Protein AF-B2VZ63-F1 (afdb_monomer)

Organism: Pyrenophora tritici-repentis (strain Pt-1C-BFP) (NCBI:txid426418)

Nearest PDB structures (foldseek):
  2jqq-assembly1_A  TM=3.189E-01  e=5.574E+00  Saccharomyces cerevisiae

Mean predicted aligned error: 14.07 Å

Secondary structure (DSSP, 8-state):
-------------------------------PPP----------S--PPPTTS--HHHHHHHHHHHHTTTTTS-TT--PPPHHHHHHHHHHHIIIIIHHS--S-GGG--GGGS-HHHHHHHHHHHHHHTT-HHHHHHHHHHHHHHHHHHHHHHHHHHHHHHHHHHHHHTS-------------------TT-----S---S---THHHHHHHHHHHHHHHT-SSHHHHHHHHHHHHHHHHHHHHT-S--PPPPTT--HHHHHHHHHHHHHHHHHHHHHHHHHHHH-PPPSS-GGG--PBPP--HHHHT-SSHHHHHHHHTTPPPPPBHHHHHHHHT-TTTTTT-----HHHHHHHHHHHHHHHHHHHHHHHT-SSSSSPPPHHHHHHHHHHHHHHHHHHHH-TT--S-TT-TT-THHHHHHHHHHHHHHTTSPSSHHHHHHHTT-TT-HHHHHHHHHHHHHHHHHH--

Radius of gyration: 29.15 Å; Cα contacts (8 Å, |Δi|>4): 437; chains: 1; bounding box: 130×63×70 Å

InterPro domains:
  IPR007219 Xylanolytic transcriptional activator, regulatory domain [PF04082] (91-395)
  IPR051059 Transcription factor verF-like [PTHR40626] (30-430)

Foldseek 3Di:
DDDDDDDDDDDDDDDDDDDDDDDDPDPPDDDDDDPDDDDDDPDDPDQDDFQLQDDPVLVVLLVVLVVVVVVQADPPDDDDDNNLLSQLLVQLVVPVCLQQPLALRLPDYSVRAHSLLSLLSSLLSCVSVVNNVSSVNSLSSSVSVLVVLVVVVVVVVVVVLVVVVVVVPDDDDDDDDDDDDPPPDPPQPPVRDDDDLDDPDDDLCLSSLNSLLSSLVVLVPDPDPVSPVVNVVSLLVSLVSLVSNAQEDDFDDPPDDLVRVLVVLSNNSSSLSSLLVQLVCCLPPVDARSDAPVRHFYFFRWALQLSNDSDPVSNVVVCVPDDGTHTLVQLLVLLLDPPLPVPLDAGHLRSLLSNLSNLSNVLSVQQVVLCPPPDDPSDHDPVSLVSSVSSLVSSVVSLVPHPLADCDCPDPSHCSNVVSVVSSVSSVCSSPPDQVVQLVVLVPDPDDPVSPVVSVVSVVVVVVVVVD

Sequence (468 aa):
MSETERVIGHTPNWRQAHVDEAPSLSRFGSRFPSLQPEDVAPEEPTHKRSLADLSHEDRQKMIEMLNQFSSVIPADFVLPTRLALCRYIAAYINGFHEHMPFLHLPTMSVDTCSIELLLALAAVGAQYTFEGEKGVELFNISRAIATHRIRKRDTRLVQLQYQSESDYSSPRDGDSQGRTPQRKSSVSGPLGLPSDTDSPLGEDLMQTAQALLLLMALCTWAKHREILREALAIQSILATLIRDDGLDIEPLHEDISWTDWVRRETVKRTKFIVYGFSNLHCIVYNIPPFMLTSEVKLPLPCTAAEFKASTEASWKEARKKSTPEVLFQDALKRLFSRQGRDVTEYNSSSGNYALIHALIQHVFFLRQVARCRFEGAGDLSPEDISSLENALRNWQIGWRQNPESSLNPMNRNGPVAFNSTALLRLAYIRFAGVLRVWAMIFKGSQTWAIVDVIGSSLNLYADMLESG

Solvent-accessible surface area (backbone atoms only — not comparable to full-atom values): 27711 Å² total; per-residue (Å²): 135,86,83,84,88,85,89,88,85,80,87,84,89,87,81,88,80,92,74,92,79,79,91,79,89,75,87,84,74,86,83,74,84,81,93,67,93,71,86,76,70,88,72,79,94,69,81,75,71,55,65,36,64,60,48,74,63,50,49,48,51,54,50,58,57,50,59,79,42,55,91,71,46,66,91,84,70,72,83,72,54,60,69,54,47,20,51,11,33,40,32,21,53,76,51,56,34,46,62,54,74,32,70,55,61,74,80,44,42,73,91,78,48,54,65,32,31,57,30,20,41,28,16,53,2,20,48,72,69,71,35,52,72,60,12,53,53,30,38,51,51,18,51,43,50,40,53,50,53,52,54,52,50,54,53,50,56,54,52,52,50,58,52,55,55,51,69,71,64,60,84,80,85,78,82,92,77,95,70,85,76,80,76,72,79,79,74,52,52,103,80,67,56,82,85,70,93,76,78,94,64,95,70,79,56,62,54,47,45,54,16,47,51,48,48,25,58,60,23,70,73,46,94,46,75,70,41,43,52,51,21,52,54,44,48,56,53,43,49,46,57,47,54,77,70,45,44,58,69,79,81,88,63,90,85,61,50,61,68,60,47,50,52,52,52,28,52,53,31,41,53,47,49,54,44,40,52,30,37,45,40,34,71,77,68,72,40,83,56,78,59,60,70,89,62,49,58,33,56,46,47,67,41,54,65,45,62,66,36,72,43,64,66,52,24,55,60,40,51,76,77,56,76,81,86,49,43,38,57,58,60,51,55,43,29,62,43,95,67,35,84,85,61,52,65,82,58,25,40,58,23,51,38,49,48,51,37,44,53,41,46,50,46,50,51,52,50,56,53,21,57,66,40,95,71,75,95,33,62,77,52,73,66,60,49,54,47,50,53,47,22,55,49,34,48,51,52,36,47,72,70,21,89,64,50,40,85,48,65,84,39,95,69,32,23,35,30,30,54,37,53,55,52,49,50,50,38,50,48,65,64,48,86,83,56,73,69,55,43,57,52,38,75,68,58,94,80,52,79,69,48,50,54,51,28,52,51,53,46,56,53,49,54,54,62,74,75,102

pLDDT: mean 75.33, std 23.06, range [24.95, 98.69]

Structure (mmCIF, N/CA/C/O backbone):
data_AF-B2VZ63-F1
#
_entry.id   AF-B2VZ63-F1
#
loop_
_atom_site.group_PDB
_atom_site.id
_atom_site.type_symbol
_atom_site.label_atom_id
_atom_site.label_alt_id
_atom_site.label_comp_id
_atom_site.label_asym_id
_atom_site.label_entity_id
_atom_site.label_seq_id
_atom_site.pdbx_PDB_ins_code
_atom_site.Cartn_x
_atom_site.Cartn_y
_atom_site.Cartn_z
_atom_site.occupancy
_atom_site.B_iso_or_equiv
_atom_site.auth_seq_id
_atom_site.auth_comp_id
_atom_site.auth_asym_id
_atom_site.auth_atom_id
_atom_site.pdbx_PDB_model_num
ATOM 1 N N . MET A 1 1 ? 82.243 29.594 26.341 1.00 36.00 1 MET A N 1
ATOM 2 C CA . MET A 1 1 ? 82.018 29.407 24.893 1.00 36.00 1 MET A CA 1
ATOM 3 C C . MET A 1 1 ? 81.889 27.916 24.640 1.00 36.00 1 MET A C 1
ATOM 5 O O . MET A 1 1 ? 82.876 27.216 24.773 1.00 36.00 1 MET A O 1
ATOM 9 N N . SER A 1 2 ? 80.637 27.512 24.407 1.00 35.19 2 SER A N 1
ATOM 10 C CA . SER A 1 2 ? 80.068 26.231 23.958 1.00 35.19 2 SER A CA 1
ATOM 11 C C . SER A 1 2 ? 80.844 24.928 24.165 1.00 35.19 2 SER A C 1
ATOM 13 O O . SER A 1 2 ? 81.813 24.638 23.471 1.00 35.19 2 SER A O 1
ATOM 15 N N . GLU A 1 3 ? 80.278 24.121 25.058 1.00 28.72 3 GLU A N 1
ATOM 16 C CA . GLU A 1 3 ? 80.568 22.722 25.346 1.00 28.72 3 GLU A CA 1
ATOM 17 C C . GLU A 1 3 ? 80.045 21.753 24.273 1.00 28.72 3 GLU A C 1
ATOM 19 O O . GLU A 1 3 ? 79.089 22.014 23.541 1.00 28.72 3 GLU A O 1
ATOM 24 N N . THR A 1 4 ? 80.740 20.622 24.242 1.00 30.03 4 THR A N 1
ATOM 25 C CA . THR A 1 4 ? 80.472 19.309 23.651 1.00 30.03 4 THR A CA 1
ATOM 26 C C . THR A 1 4 ? 79.252 18.596 24.258 1.00 30.03 4 THR A C 1
ATOM 28 O O . THR A 1 4 ? 78.825 18.944 25.351 1.00 30.03 4 THR A O 1
ATOM 31 N N . GLU A 1 5 ? 78.825 17.510 23.587 1.00 28.84 5 GLU A N 1
ATOM 32 C CA . GLU A 1 5 ? 77.770 16.527 23.946 1.00 28.84 5 GLU A CA 1
ATOM 33 C C . GLU A 1 5 ? 76.329 16.958 23.590 1.00 28.84 5 GLU A C 1
ATOM 35 O O . GLU A 1 5 ? 75.926 18.076 23.859 1.00 28.84 5 GLU A O 1
ATOM 40 N N . ARG A 1 6 ? 75.440 16.170 22.965 1.00 28.78 6 ARG A N 1
ATOM 41 C CA . ARG A 1 6 ? 75.275 14.717 22.750 1.00 28.78 6 ARG A CA 1
ATOM 42 C C . ARG A 1 6 ? 74.238 14.519 21.629 1.00 28.78 6 ARG A C 1
ATOM 44 O O . ARG A 1 6 ? 73.208 15.182 21.659 1.00 28.78 6 ARG A O 1
ATOM 51 N N . VAL A 1 7 ? 74.412 13.523 20.755 1.00 29.78 7 VAL A N 1
ATOM 52 C CA . VAL A 1 7 ? 73.278 12.816 20.119 1.00 29.78 7 VAL A CA 1
ATOM 53 C C . VAL A 1 7 ? 73.614 11.322 20.088 1.00 29.78 7 VAL A C 1
ATOM 55 O O . VAL A 1 7 ? 74.493 10.894 19.347 1.00 29.78 7 VAL A O 1
ATOM 58 N N . ILE A 1 8 ? 72.934 10.538 20.931 1.00 29.48 8 ILE A N 1
ATOM 59 C CA . ILE A 1 8 ? 72.938 9.065 20.958 1.00 29.48 8 ILE A CA 1
ATOM 60 C C . ILE A 1 8 ? 71.477 8.599 21.006 1.00 29.48 8 ILE A C 1
ATOM 62 O O . ILE A 1 8 ? 70.689 9.152 21.770 1.00 29.48 8 ILE A O 1
ATOM 66 N N . GLY A 1 9 ? 71.159 7.540 20.255 1.00 26.53 9 GLY A N 1
ATOM 67 C CA . GLY A 1 9 ? 69.967 6.697 20.438 1.00 26.53 9 GLY A CA 1
ATOM 68 C C . GLY A 1 9 ? 69.468 6.125 19.106 1.00 26.53 9 GLY A C 1
ATOM 69 O O . GLY A 1 9 ? 68.778 6.819 18.375 1.00 26.53 9 GLY A O 1
ATOM 70 N N . HIS A 1 10 ? 69.984 4.995 18.611 1.00 25.66 10 HIS A N 1
ATOM 71 C CA . HIS A 1 10 ? 69.622 3.599 18.936 1.00 25.66 10 HIS A CA 1
ATOM 72 C C . HIS A 1 10 ? 68.181 3.173 18.563 1.00 25.66 10 HIS A C 1
ATOM 74 O O . HIS A 1 10 ? 67.211 3.566 19.198 1.00 25.66 10 HIS A O 1
ATOM 80 N N . THR A 1 11 ? 68.086 2.255 17.589 1.00 31.94 11 THR A N 1
ATOM 81 C CA . THR A 1 11 ? 67.085 1.161 17.491 1.00 31.94 11 THR A CA 1
ATOM 82 C C . THR A 1 11 ? 66.971 0.404 18.829 1.00 31.94 11 THR A C 1
ATOM 84 O O . THR A 1 11 ? 68.032 0.275 19.452 1.00 31.94 11 THR A O 1
ATOM 87 N N . PRO A 1 12 ? 65.824 -0.195 19.265 1.00 36.22 12 PRO A N 1
ATOM 88 C CA . PRO A 1 12 ? 65.322 -1.457 18.662 1.00 36.22 12 PRO A CA 1
ATOM 89 C C . PRO A 1 12 ? 63.838 -1.888 18.941 1.00 36.22 12 PRO A C 1
ATOM 91 O O . PRO A 1 12 ? 63.098 -1.249 19.674 1.00 36.22 12 PRO A O 1
ATOM 94 N N . ASN A 1 13 ? 63.488 -3.070 18.400 1.00 25.78 13 ASN A N 1
ATOM 95 C CA . ASN A 1 13 ? 62.634 -4.151 18.948 1.00 25.78 13 ASN A CA 1
ATOM 96 C C . ASN A 1 13 ? 61.132 -3.954 19.247 1.00 25.78 13 ASN A C 1
ATOM 98 O O . ASN A 1 13 ? 60.758 -3.373 20.256 1.00 25.78 13 ASN A O 1
ATOM 102 N N . TRP A 1 14 ? 60.302 -4.735 18.538 1.00 24.95 14 TRP A N 1
ATOM 103 C CA . TRP A 1 14 ? 59.072 -5.313 19.098 1.00 24.95 14 TRP A CA 1
ATOM 104 C C . TRP A 1 14 ? 59.033 -6.827 18.837 1.00 24.95 14 TRP A C 1
ATOM 106 O O . TRP A 1 14 ? 58.685 -7.281 17.750 1.00 24.95 14 TRP A O 1
ATOM 116 N N . ARG A 1 15 ? 59.418 -7.618 19.849 1.00 26.20 15 ARG A N 1
ATOM 117 C CA . ARG A 1 15 ? 59.055 -9.039 19.975 1.00 26.20 15 ARG A CA 1
ATOM 118 C C . ARG A 1 15 ? 57.870 -9.150 20.942 1.00 26.20 15 ARG A C 1
ATOM 120 O O . ARG A 1 15 ? 58.000 -8.780 22.098 1.00 26.20 15 ARG A O 1
ATOM 127 N N . GLN A 1 16 ? 56.765 -9.672 20.412 1.00 29.77 16 GLN A N 1
ATOM 128 C CA . GLN A 1 16 ? 55.962 -10.792 20.928 1.00 29.77 16 GLN A CA 1
ATOM 129 C C . GLN A 1 16 ? 55.460 -10.778 22.388 1.00 29.77 16 GLN A C 1
ATOM 131 O O . GLN A 1 16 ? 56.229 -10.977 23.321 1.00 29.77 16 GLN A O 1
ATOM 136 N N . ALA A 1 17 ? 54.131 -10.767 22.542 1.00 25.30 17 ALA A N 1
ATOM 137 C CA . ALA A 1 17 ? 53.423 -11.617 23.502 1.00 25.30 17 ALA A CA 1
ATOM 138 C C . ALA A 1 17 ? 51.990 -11.877 23.000 1.00 25.30 17 ALA A C 1
ATOM 140 O O . ALA A 1 17 ? 51.172 -10.965 22.916 1.00 25.30 17 ALA A O 1
ATOM 141 N N . HIS A 1 18 ? 51.722 -13.131 22.632 1.00 28.69 18 HIS A N 1
ATOM 142 C CA . HIS A 1 18 ? 50.379 -13.700 22.556 1.00 28.69 18 HIS A CA 1
ATOM 143 C C . HIS A 1 18 ? 49.761 -13.675 23.958 1.00 28.69 18 HIS A C 1
ATOM 145 O O . HIS A 1 18 ? 50.391 -14.163 24.896 1.00 28.69 18 HIS A O 1
ATOM 151 N N . VAL A 1 19 ? 48.531 -13.180 24.081 1.00 28.56 19 VAL A N 1
ATOM 152 C CA . VAL A 1 19 ? 47.637 -13.536 25.186 1.00 28.56 19 VAL A CA 1
ATOM 153 C C . VAL A 1 19 ? 46.279 -13.844 24.571 1.00 28.56 19 VAL A C 1
ATOM 155 O O . VAL A 1 19 ? 45.680 -12.996 23.912 1.00 28.56 19 VAL A O 1
ATOM 158 N N . ASP A 1 20 ? 45.865 -15.096 24.735 1.00 29.38 20 ASP A N 1
ATOM 159 C CA . ASP A 1 20 ? 44.555 -15.621 24.376 1.00 29.38 20 ASP A CA 1
ATOM 160 C C . ASP A 1 20 ? 43.448 -14.866 25.122 1.00 29.38 20 ASP A C 1
ATOM 162 O O . ASP A 1 20 ? 43.478 -14.772 26.350 1.00 29.38 20 ASP A O 1
ATOM 166 N N . GLU A 1 21 ? 42.435 -14.387 24.398 1.00 28.38 21 GLU A N 1
ATOM 167 C CA . GLU A 1 21 ? 41.192 -13.899 24.996 1.00 28.38 21 GLU A CA 1
ATOM 168 C C . GLU A 1 21 ? 40.011 -14.739 24.486 1.00 28.38 21 GLU A C 1
ATOM 170 O O . GLU A 1 21 ? 39.743 -14.844 23.288 1.00 28.38 21 GLU A O 1
ATOM 175 N N . ALA A 1 22 ? 39.349 -15.404 25.434 1.00 27.23 22 ALA A N 1
ATOM 176 C CA . ALA A 1 22 ? 38.220 -16.309 25.244 1.00 27.23 22 ALA A CA 1
ATOM 177 C C . ALA A 1 22 ? 36.959 -15.583 24.712 1.00 27.23 22 ALA A C 1
ATOM 179 O O . ALA A 1 22 ? 36.790 -14.383 24.940 1.00 27.23 22 ALA A O 1
ATOM 180 N N . PRO A 1 23 ? 36.021 -16.284 24.039 1.00 29.34 23 PRO A N 1
ATOM 181 C CA . PRO A 1 23 ? 34.883 -15.644 23.389 1.00 29.34 23 PRO A CA 1
ATOM 182 C C . PRO A 1 23 ? 33.826 -15.242 24.428 1.00 29.34 23 PRO A C 1
ATOM 184 O O . PRO A 1 23 ? 33.136 -16.094 24.990 1.00 29.34 23 PRO A O 1
ATOM 187 N N . SER A 1 24 ? 33.660 -13.940 24.683 1.00 26.73 24 SER A N 1
ATOM 188 C CA . SER A 1 24 ? 32.598 -13.451 25.567 1.00 26.73 24 SER A CA 1
ATOM 189 C C . SER A 1 24 ? 31.255 -13.364 24.824 1.00 26.73 24 SER A C 1
ATOM 191 O O . SER A 1 24 ? 30.962 -12.464 24.035 1.00 26.73 24 SER A O 1
ATOM 193 N N . LEU A 1 25 ? 30.402 -14.353 25.088 1.00 33.81 25 LEU A N 1
ATOM 194 C CA . LEU A 1 25 ? 28.976 -14.342 24.775 1.00 33.81 25 LEU A CA 1
ATOM 195 C C . LEU A 1 25 ? 28.257 -13.344 25.697 1.00 33.81 25 LEU A C 1
ATOM 197 O O . LEU A 1 25 ? 27.764 -13.720 26.756 1.00 33.81 25 LEU A O 1
ATOM 201 N N . SER A 1 26 ? 28.198 -12.064 25.320 1.00 35.56 26 SER A N 1
ATOM 202 C CA . SER A 1 26 ? 27.256 -11.084 25.896 1.00 35.56 26 SER A CA 1
ATOM 203 C C . SER A 1 26 ? 27.121 -9.837 25.017 1.00 35.56 26 SER A C 1
ATOM 205 O O . SER A 1 26 ? 27.747 -8.806 25.245 1.00 35.56 26 SER A O 1
ATOM 207 N N . ARG A 1 27 ? 26.259 -9.920 23.996 1.00 32.53 27 ARG A N 1
ATOM 208 C CA . ARG A 1 27 ? 25.694 -8.746 23.296 1.00 32.53 27 ARG A CA 1
ATOM 209 C C . ARG A 1 27 ? 24.163 -8.766 23.201 1.00 32.53 27 ARG A C 1
ATOM 211 O O . ARG A 1 27 ? 23.583 -8.009 22.431 1.00 32.53 27 ARG A O 1
ATOM 218 N N . PHE A 1 28 ? 23.504 -9.572 24.033 1.00 34.91 28 PHE A N 1
ATOM 219 C CA . PHE A 1 28 ? 22.085 -9.402 24.343 1.00 34.91 28 PHE A CA 1
ATOM 220 C C . PHE A 1 28 ? 21.978 -8.651 25.670 1.00 34.91 28 PHE A C 1
ATOM 222 O O . PHE A 1 28 ? 22.150 -9.230 26.735 1.00 34.91 28 PHE A O 1
ATOM 229 N N . GLY A 1 29 ? 21.752 -7.340 25.591 1.00 30.20 29 GLY A N 1
ATOM 230 C CA . GLY A 1 29 ? 21.589 -6.469 26.750 1.00 30.20 29 GLY A CA 1
ATOM 231 C C . GLY A 1 29 ? 20.588 -5.366 26.437 1.00 30.20 29 GLY A C 1
ATOM 232 O O . GLY A 1 29 ? 20.882 -4.437 25.687 1.00 30.20 29 GLY A O 1
ATOM 233 N N . SER A 1 30 ? 19.394 -5.512 27.000 1.00 35.06 30 SER A N 1
ATOM 234 C CA . SER A 1 30 ? 18.330 -4.517 27.114 1.00 35.06 30 SER A CA 1
ATOM 235 C C . SER A 1 30 ? 18.871 -3.155 27.565 1.00 35.06 30 SER A C 1
ATOM 237 O O . SER A 1 30 ? 19.419 -3.040 28.662 1.00 35.06 30 SER A O 1
ATOM 239 N N . ARG A 1 31 ? 18.692 -2.106 26.754 1.00 37.50 31 ARG A N 1
ATOM 240 C CA . ARG A 1 31 ? 18.922 -0.726 27.201 1.00 37.50 31 ARG A CA 1
ATOM 241 C C . ARG A 1 31 ? 17.742 -0.285 28.063 1.00 37.50 31 ARG A C 1
ATOM 243 O O . ARG A 1 31 ? 16.698 0.081 27.534 1.00 37.50 31 ARG A O 1
ATOM 250 N N . PHE A 1 32 ? 17.911 -0.325 29.380 1.00 31.31 32 PHE A N 1
ATOM 251 C CA . PHE A 1 32 ? 17.100 0.498 30.275 1.00 31.31 32 PHE A CA 1
ATOM 252 C C . PHE A 1 32 ? 17.480 1.981 30.077 1.00 31.31 32 PHE A C 1
ATOM 254 O O . PHE A 1 32 ? 18.656 2.259 29.816 1.00 31.31 32 PHE A O 1
ATOM 261 N N . PRO A 1 33 ? 16.533 2.934 30.165 1.00 33.66 33 PRO A N 1
ATOM 262 C CA . PRO A 1 33 ? 16.845 4.356 30.049 1.00 33.66 33 PRO A CA 1
ATOM 263 C C . PRO A 1 33 ? 17.738 4.827 31.204 1.00 33.66 33 PRO A C 1
ATOM 265 O O . PRO A 1 33 ? 17.554 4.422 32.351 1.00 33.66 33 PRO A O 1
ATOM 268 N N . SER A 1 34 ? 18.702 5.691 30.888 1.00 35.62 34 SER A N 1
ATOM 269 C CA . SER A 1 34 ? 19.576 6.356 31.857 1.00 35.62 34 SER A CA 1
ATOM 270 C C . SER A 1 34 ? 18.765 7.335 32.714 1.00 35.62 34 SER A C 1
ATOM 272 O O . SER A 1 34 ? 18.163 8.259 32.177 1.00 35.62 34 SER A O 1
ATOM 274 N N . LEU A 1 35 ? 18.768 7.152 34.037 1.00 33.84 35 LEU A N 1
ATOM 275 C CA . LEU A 1 35 ? 18.231 8.109 35.010 1.00 33.84 35 LEU A CA 1
ATOM 276 C C . LEU A 1 35 ? 19.241 9.249 35.209 1.00 33.84 35 LEU A C 1
ATOM 278 O O . LEU A 1 35 ? 20.042 9.223 36.142 1.00 33.84 35 LEU A O 1
ATOM 282 N N . GLN A 1 36 ? 19.224 10.238 34.321 1.00 33.53 36 GLN A N 1
ATOM 283 C CA . GLN A 1 36 ? 19.777 11.561 34.611 1.00 33.53 36 GLN A CA 1
ATOM 284 C C . GLN A 1 36 ? 18.610 12.552 34.691 1.00 33.53 36 GLN A C 1
ATOM 286 O O . GLN A 1 36 ? 17.717 12.479 33.847 1.00 33.53 36 GLN A O 1
ATOM 291 N N . PRO A 1 37 ? 18.558 13.428 35.709 1.00 32.72 37 PRO A N 1
ATOM 292 C CA . PRO A 1 37 ? 17.535 14.458 35.773 1.00 32.72 37 PRO A CA 1
ATOM 293 C C . PRO A 1 37 ? 17.857 15.510 34.707 1.00 32.72 37 PRO A C 1
ATOM 295 O O . PRO A 1 37 ? 18.790 16.291 34.869 1.00 32.72 37 PRO A O 1
ATOM 298 N N . GLU A 1 38 ? 17.131 15.486 33.592 1.00 39.03 38 GLU A N 1
ATOM 299 C CA . GLU A 1 38 ? 17.141 16.585 32.629 1.00 39.03 38 GLU A CA 1
ATOM 300 C C . GLU A 1 38 ? 16.250 17.714 33.160 1.00 39.03 38 GLU A C 1
ATOM 302 O O . GLU A 1 38 ? 15.134 17.470 33.627 1.00 39.03 38 GLU A O 1
ATOM 307 N N . ASP A 1 39 ? 16.762 18.945 33.125 1.00 36.53 39 ASP A N 1
ATOM 308 C CA . ASP A 1 39 ? 16.028 20.160 33.469 1.00 36.53 39 ASP A CA 1
ATOM 309 C C . ASP A 1 39 ? 14.816 20.313 32.538 1.00 36.53 39 ASP A C 1
ATOM 311 O O . ASP A 1 39 ? 14.932 20.709 31.377 1.00 36.53 39 ASP A O 1
ATOM 315 N N . VAL A 1 40 ? 13.634 19.970 33.052 1.00 37.53 40 VAL A N 1
ATOM 316 C CA . VAL A 1 40 ? 12.364 20.067 32.327 1.00 37.53 40 VAL A CA 1
ATOM 317 C C . VAL A 1 40 ? 11.976 21.541 32.212 1.00 37.53 40 VAL A C 1
ATOM 319 O O . VAL A 1 40 ? 11.422 22.135 33.139 1.00 37.53 40 VAL A O 1
ATOM 322 N N . ALA A 1 41 ? 12.241 22.140 31.050 1.00 38.97 41 ALA A N 1
ATOM 323 C CA . ALA A 1 41 ? 11.450 23.277 30.593 1.00 38.97 41 ALA A CA 1
ATOM 324 C C . ALA A 1 41 ? 9.977 22.826 30.489 1.00 38.97 41 ALA A C 1
ATOM 326 O O . ALA A 1 41 ? 9.733 21.683 30.102 1.00 38.97 41 ALA A O 1
ATOM 327 N N . PRO A 1 42 ? 8.986 23.665 30.837 1.00 35.44 42 PRO A N 1
ATOM 328 C CA . PRO A 1 42 ? 7.591 23.247 30.811 1.00 35.44 42 PRO A CA 1
ATOM 329 C C . PRO A 1 42 ? 7.152 23.010 29.359 1.00 35.44 42 PRO A C 1
ATOM 331 O O . PRO A 1 42 ? 6.852 23.953 28.631 1.00 35.44 42 PRO A O 1
ATOM 334 N N . GLU A 1 43 ? 7.150 21.747 28.930 1.00 37.97 43 GLU A N 1
ATOM 335 C CA . GLU A 1 43 ? 6.556 21.325 27.665 1.00 37.97 43 GLU A CA 1
ATOM 336 C C . GLU A 1 43 ? 5.036 21.516 27.731 1.00 37.97 43 GLU A C 1
ATOM 338 O O . GLU A 1 43 ? 4.362 21.051 28.654 1.00 37.97 43 GLU A O 1
ATOM 343 N N . GLU A 1 44 ? 4.480 22.210 26.738 1.00 35.47 44 GLU A N 1
ATOM 344 C CA . GLU A 1 44 ? 3.036 22.289 26.544 1.00 35.47 44 GLU A CA 1
ATOM 345 C C . GLU A 1 44 ? 2.456 20.878 26.304 1.00 35.47 44 GLU A C 1
ATOM 347 O O . GLU A 1 44 ? 2.994 20.108 25.501 1.00 35.47 44 GLU A O 1
ATOM 352 N N . PRO A 1 45 ? 1.335 20.506 26.948 1.00 40.91 45 PRO A N 1
ATOM 353 C CA . PRO A 1 45 ? 0.809 19.148 26.920 1.00 40.91 45 PRO A CA 1
ATOM 354 C C . PRO A 1 45 ? 0.067 18.890 25.602 1.00 40.91 45 PRO A C 1
ATOM 356 O O . PRO A 1 45 ? -1.154 18.990 25.530 1.00 40.91 45 PRO A O 1
ATOM 359 N N . THR A 1 46 ? 0.791 18.563 24.532 1.00 46.22 46 THR A N 1
ATOM 360 C CA . THR A 1 46 ? 0.183 18.202 23.235 1.00 46.22 46 THR A CA 1
ATOM 361 C C . THR A 1 46 ? 0.763 16.932 22.614 1.00 46.22 46 THR A C 1
ATOM 363 O O . THR A 1 46 ? 0.644 16.707 21.410 1.00 46.22 46 THR A O 1
ATOM 366 N N . HIS A 1 47 ? 1.334 16.029 23.415 1.00 52.97 47 HIS A N 1
ATOM 367 C CA . HIS A 1 47 ? 1.626 14.683 22.926 1.00 52.97 47 HIS A CA 1
ATOM 368 C C . HIS A 1 47 ? 0.318 13.903 22.735 1.00 52.97 47 HIS A C 1
ATOM 370 O O . HIS A 1 47 ? -0.220 13.305 23.667 1.00 52.97 47 HIS A O 1
ATOM 376 N N . LYS A 1 48 ? -0.212 13.911 21.503 1.00 67.12 48 LYS A N 1
ATOM 377 C CA . LYS A 1 48 ? -1.272 12.984 21.092 1.00 67.12 48 LYS A CA 1
ATOM 378 C C . LYS A 1 48 ? -0.807 11.553 21.370 1.00 67.12 48 LYS A C 1
ATOM 380 O O . LYS A 1 48 ? 0.297 11.163 20.987 1.00 67.12 48 LYS A O 1
ATOM 385 N N . ARG A 1 49 ? -1.654 10.789 22.059 1.00 83.50 49 ARG A N 1
ATOM 386 C CA . ARG A 1 49 ? -1.395 9.395 22.424 1.00 83.50 49 ARG A CA 1
ATOM 387 C C . ARG A 1 49 ? -1.229 8.536 21.166 1.00 83.50 49 ARG A C 1
ATOM 389 O O . ARG A 1 49 ? -1.998 8.683 20.220 1.00 83.50 49 ARG A O 1
ATOM 396 N N . SER A 1 50 ? -0.235 7.647 21.161 1.00 90.50 50 SER A N 1
ATOM 397 C CA . SER A 1 50 ? 0.001 6.713 20.053 1.00 90.50 50 SER A CA 1
ATOM 398 C C . SER A 1 50 ? -1.190 5.774 19.858 1.00 90.50 50 SER A C 1
ATOM 400 O O . SER A 1 50 ? -1.786 5.322 20.835 1.00 90.50 50 SER A O 1
ATOM 402 N N . LEU A 1 51 ? -1.480 5.391 18.610 1.00 94.00 51 LEU A N 1
ATOM 403 C CA . LEU A 1 51 ? -2.519 4.403 18.285 1.00 94.00 51 LEU A CA 1
ATOM 404 C C . LEU A 1 51 ? -2.276 3.036 18.960 1.00 94.00 51 LEU A C 1
ATOM 406 O O . LEU A 1 51 ? -3.221 2.290 19.206 1.00 94.00 51 LEU A O 1
ATOM 410 N N . ALA A 1 52 ? -1.019 2.699 19.275 1.00 94.56 52 ALA A N 1
ATOM 411 C CA . ALA A 1 52 ? -0.675 1.480 20.012 1.00 94.56 52 ALA A CA 1
ATOM 412 C C . ALA A 1 52 ? -1.101 1.525 21.488 1.00 94.56 52 ALA A C 1
ATOM 414 O O . ALA A 1 52 ? -1.320 0.485 22.111 1.00 94.56 52 ALA A O 1
ATOM 415 N N . ASP A 1 53 ? -1.254 2.717 22.055 1.00 95.00 53 ASP A N 1
ATOM 416 C CA . ASP A 1 53 ? -1.639 2.894 23.442 1.00 95.00 53 ASP A CA 1
ATOM 417 C C . ASP A 1 53 ? -3.161 3.057 23.510 1.00 95.00 53 ASP A C 1
ATOM 419 O O . ASP A 1 53 ? -3.678 4.157 23.647 1.00 95.00 53 ASP A O 1
ATOM 423 N N . LEU A 1 54 ? -3.913 1.961 23.437 1.00 95.94 54 LEU A N 1
ATOM 424 C CA . LEU A 1 54 ? -5.373 2.002 23.571 1.00 95.94 54 LEU A CA 1
ATOM 425 C C . LEU A 1 54 ? -5.810 2.204 25.032 1.00 95.94 54 LEU A C 1
ATOM 427 O O . LEU A 1 54 ? -5.284 1.587 25.967 1.00 95.94 54 LEU A O 1
ATOM 431 N N . SER A 1 55 ? -6.785 3.082 25.264 1.00 96.81 55 SER A N 1
ATOM 432 C CA . SER A 1 55 ? -7.513 3.198 26.535 1.00 96.81 55 SER A CA 1
ATOM 433 C C . SER A 1 55 ? -8.583 2.108 26.680 1.00 96.81 55 SER A C 1
ATOM 435 O O . SER A 1 55 ? -8.859 1.322 25.772 1.00 96.81 55 SER A O 1
ATOM 437 N N . HIS A 1 56 ? -9.197 2.039 27.863 1.00 96.69 56 HIS A N 1
ATOM 438 C CA . HIS A 1 56 ? -10.429 1.268 28.035 1.00 96.69 56 HIS A CA 1
ATOM 439 C C . HIS A 1 56 ? -11.585 1.834 27.202 1.00 96.69 56 HIS A C 1
ATOM 441 O O . HIS A 1 56 ? -12.360 1.051 26.659 1.00 96.69 56 HIS A O 1
ATOM 447 N N . GLU A 1 57 ? -11.664 3.160 27.076 1.00 97.25 57 GLU A N 1
ATOM 448 C CA . GLU A 1 57 ? -12.674 3.851 26.273 1.00 97.25 57 GLU A CA 1
ATOM 449 C C . GLU A 1 57 ? -12.517 3.525 24.784 1.00 97.25 57 GLU A C 1
ATOM 451 O O . GLU A 1 57 ? -13.487 3.160 24.133 1.00 97.25 57 GLU A O 1
ATOM 456 N N . ASP A 1 58 ? -11.287 3.524 24.267 1.00 97.81 58 ASP A N 1
ATOM 457 C CA . ASP A 1 58 ? -10.982 3.150 22.882 1.00 97.81 58 ASP A CA 1
ATOM 458 C C . ASP A 1 58 ? -11.459 1.732 22.566 1.00 97.81 58 ASP A C 1
ATOM 460 O O . ASP A 1 58 ? -12.107 1.490 21.549 1.00 97.81 58 ASP A O 1
ATOM 464 N N . ARG A 1 59 ? -11.198 0.774 23.468 1.00 97.81 59 ARG A N 1
ATOM 465 C CA . ARG A 1 59 ? -11.697 -0.596 23.292 1.00 97.81 59 ARG A CA 1
ATOM 466 C C . ARG A 1 59 ? -13.225 -0.649 23.332 1.00 97.81 59 ARG A C 1
ATOM 468 O O . ARG A 1 59 ? -13.811 -1.433 22.591 1.00 97.81 59 ARG A O 1
ATOM 475 N N . GLN A 1 60 ? -13.863 0.141 24.192 1.00 98.00 60 GLN A N 1
ATOM 476 C CA . GLN A 1 60 ? -15.321 0.203 24.268 1.00 98.00 60 GLN A CA 1
ATOM 477 C C . GLN A 1 60 ? -15.921 0.776 22.975 1.00 98.00 60 GLN A C 1
ATOM 479 O O . GLN A 1 60 ? -16.834 0.172 22.417 1.00 98.00 60 GLN A O 1
ATOM 484 N N . LYS A 1 61 ? -15.327 1.839 22.423 1.00 97.56 61 LYS A N 1
ATOM 485 C CA . LYS A 1 61 ? -15.684 2.395 21.110 1.00 97.56 61 LYS A CA 1
ATOM 486 C C . LYS A 1 61 ? -15.541 1.361 19.996 1.00 97.56 61 LYS A C 1
ATOM 488 O O . LYS A 1 61 ? -16.446 1.204 19.185 1.00 97.56 61 LYS A O 1
ATOM 493 N N . MET A 1 62 ? -14.454 0.585 19.982 1.00 98.31 62 MET A N 1
ATOM 494 C CA . MET A 1 62 ? -14.299 -0.506 19.011 1.00 98.31 62 MET A CA 1
ATOM 495 C C . MET A 1 62 ? -15.435 -1.536 19.113 1.00 98.31 62 MET A C 1
ATOM 497 O O . MET A 1 62 ? -15.921 -2.003 18.087 1.00 98.31 62 MET A O 1
ATOM 501 N N . ILE A 1 63 ? -15.891 -1.879 20.324 1.00 97.81 63 ILE A N 1
ATOM 502 C CA . ILE A 1 63 ? -17.042 -2.777 20.526 1.00 97.81 63 ILE A CA 1
ATOM 503 C C . ILE A 1 63 ? -18.329 -2.147 19.980 1.00 97.81 63 ILE A C 1
ATOM 505 O O . ILE A 1 63 ? -19.093 -2.814 19.286 1.00 97.81 63 ILE A O 1
ATOM 509 N N . GLU A 1 64 ? -18.560 -0.863 20.240 1.00 97.12 64 GLU A N 1
ATOM 510 C CA . GLU A 1 64 ? -19.719 -0.134 19.715 1.00 97.12 64 GLU A CA 1
ATOM 511 C C . GLU A 1 64 ? -19.726 -0.088 18.184 1.00 97.12 64 GLU A C 1
ATOM 513 O O . GLU A 1 64 ? -20.767 -0.316 17.567 1.00 97.12 64 GLU A O 1
ATOM 518 N N . MET A 1 65 ? -18.564 0.125 17.559 1.00 96.56 65 MET A N 1
ATOM 519 C CA . MET A 1 65 ? -18.413 0.049 16.106 1.00 96.56 65 MET A CA 1
ATOM 520 C C . MET A 1 65 ? -18.724 -1.356 15.580 1.00 96.56 65 MET A C 1
ATOM 522 O O . MET A 1 65 ? -19.418 -1.481 14.576 1.00 96.56 65 MET A O 1
ATOM 526 N N . LEU A 1 66 ? -18.260 -2.417 16.255 1.00 97.25 66 LEU A N 1
ATOM 527 C CA . LEU A 1 66 ? -18.550 -3.806 15.870 1.00 97.25 66 LEU A CA 1
ATOM 528 C C . LEU A 1 66 ? -20.041 -4.140 15.958 1.00 97.25 66 LEU A C 1
ATOM 530 O O . LEU A 1 66 ? -20.558 -4.832 15.084 1.00 97.25 66 LEU A O 1
ATOM 534 N N . ASN A 1 67 ? -20.754 -3.617 16.959 1.00 95.50 67 ASN A N 1
ATOM 535 C CA . ASN A 1 67 ? -22.187 -3.871 17.131 1.00 95.50 67 ASN A CA 1
ATOM 536 C C . ASN A 1 67 ? -23.024 -3.403 15.925 1.00 95.50 67 ASN A C 1
ATOM 538 O O . ASN A 1 67 ? -24.046 -4.019 15.609 1.00 95.50 67 ASN A O 1
ATOM 542 N N . GLN A 1 68 ? -22.561 -2.377 15.198 1.00 94.25 68 GLN A N 1
ATOM 543 C CA . GLN A 1 68 ? -23.187 -1.903 13.953 1.00 94.25 68 GLN A CA 1
ATOM 544 C C . GLN A 1 68 ? -23.121 -2.940 12.816 1.00 94.25 68 GLN A C 1
ATOM 546 O O . GLN A 1 68 ? -23.886 -2.852 11.858 1.00 94.25 68 GLN A O 1
ATOM 551 N N . PHE A 1 69 ? -22.237 -3.935 12.931 1.00 96.12 69 PHE A N 1
ATOM 552 C CA . PHE A 1 69 ? -22.022 -5.014 11.965 1.00 96.12 69 PHE A CA 1
ATOM 553 C C . PHE A 1 69 ? -22.429 -6.389 12.518 1.00 96.12 69 PHE A C 1
ATOM 555 O O . PHE A 1 69 ? -22.026 -7.419 11.982 1.00 96.12 69 PHE A O 1
ATOM 562 N N . SER A 1 70 ? -23.265 -6.428 13.559 1.00 94.12 70 SER A N 1
ATOM 563 C CA . SER A 1 70 ? -23.760 -7.670 14.180 1.00 94.12 70 SER A CA 1
ATOM 564 C C . SER A 1 70 ? -24.429 -8.649 13.202 1.00 94.12 70 SER A C 1
ATOM 566 O O . SER A 1 70 ? -24.446 -9.846 13.461 1.00 94.12 70 SER A O 1
ATOM 568 N N . SER A 1 71 ? -24.932 -8.178 12.056 1.00 94.75 71 SER A N 1
ATOM 569 C CA . SER A 1 71 ? -25.512 -9.028 11.006 1.00 94.75 71 SER A CA 1
ATOM 570 C C . SER A 1 71 ? -24.487 -9.811 10.175 1.00 94.75 71 SER A C 1
ATOM 572 O O . SER A 1 71 ? -24.866 -10.765 9.498 1.00 94.75 71 SER A O 1
ATOM 574 N N . VAL A 1 72 ? -23.209 -9.415 10.191 1.00 95.88 72 VAL A N 1
ATOM 575 C CA . VAL A 1 72 ? -22.132 -10.054 9.408 1.00 95.88 72 VAL A CA 1
ATOM 576 C C . VAL A 1 72 ? -21.020 -10.653 10.269 1.00 95.88 72 VAL A C 1
ATOM 578 O O . VAL A 1 72 ? -20.170 -11.371 9.745 1.00 95.88 72 VAL A O 1
ATOM 581 N N . ILE A 1 73 ? -21.015 -10.368 11.571 1.00 95.56 73 ILE A N 1
ATOM 582 C CA . ILE A 1 73 ? -20.037 -10.886 12.532 1.00 95.56 73 ILE A CA 1
ATOM 583 C C . ILE A 1 73 ? -20.612 -12.143 13.214 1.00 95.56 73 ILE A C 1
ATOM 585 O O . ILE A 1 73 ? -21.772 -12.120 13.625 1.00 95.56 73 ILE A O 1
ATOM 589 N N . PRO A 1 74 ? -19.832 -13.233 13.368 1.00 95.19 74 PRO A N 1
ATOM 590 C CA . PRO A 1 74 ? -20.241 -14.402 14.147 1.00 95.19 74 PRO A CA 1
ATOM 591 C C . PRO A 1 74 ? -20.614 -14.034 15.589 1.00 95.19 74 PRO A C 1
ATOM 593 O O . PRO A 1 74 ? -19.916 -13.254 16.235 1.00 95.19 74 PRO A O 1
ATOM 596 N N . ALA A 1 75 ? -21.701 -14.608 16.110 1.00 92.50 75 ALA A N 1
ATOM 597 C CA . ALA A 1 75 ? -22.224 -14.269 17.438 1.00 92.50 75 ALA A CA 1
ATOM 598 C C . ALA A 1 75 ? -21.275 -14.642 18.596 1.00 92.50 75 ALA A C 1
ATOM 600 O O . ALA A 1 75 ? -21.376 -14.084 19.685 1.00 92.50 75 ALA A O 1
ATOM 601 N N . ASP A 1 76 ? -20.367 -15.586 18.363 1.00 93.69 76 ASP A N 1
ATOM 602 C CA . ASP A 1 76 ? -19.347 -16.060 19.295 1.00 93.69 76 ASP A CA 1
ATOM 603 C C . ASP A 1 76 ? -18.030 -15.269 19.217 1.00 93.69 76 ASP A C 1
ATOM 605 O O . ASP A 1 76 ? -17.129 -15.502 20.025 1.00 93.69 76 ASP A O 1
ATOM 609 N N . PHE A 1 77 ? -17.906 -14.312 18.289 1.00 96.38 77 PHE A N 1
ATOM 610 C CA . PHE A 1 77 ? -16.707 -13.489 18.174 1.00 96.38 77 PHE A CA 1
ATOM 611 C C . PHE A 1 77 ? -16.525 -12.591 19.401 1.00 96.38 77 PHE A C 1
ATOM 613 O O . PHE A 1 77 ? -17.392 -11.790 19.761 1.00 96.38 77 PHE A O 1
ATOM 620 N N . VAL A 1 78 ? -15.335 -12.658 19.999 1.00 95.31 78 VAL A N 1
ATOM 621 C CA . VAL A 1 78 ? -14.948 -11.805 21.124 1.00 95.31 78 VAL A CA 1
ATOM 622 C C . VAL A 1 78 ? -13.742 -10.962 20.738 1.00 95.31 78 VAL A C 1
ATOM 624 O O . VAL A 1 78 ? -12.653 -11.479 20.482 1.00 95.31 78 VAL A O 1
ATOM 627 N N . LEU A 1 79 ? -13.911 -9.637 20.774 1.00 97.62 79 LEU A N 1
ATOM 628 C CA . LEU A 1 79 ? -12.811 -8.704 20.541 1.00 97.62 79 LEU A CA 1
ATOM 629 C C . LEU A 1 79 ? -11.672 -8.954 21.556 1.00 97.62 79 LEU A C 1
ATOM 631 O O . LEU A 1 79 ? -11.945 -8.977 22.768 1.00 97.62 79 LEU A O 1
ATOM 635 N N . PRO A 1 80 ? -10.398 -9.053 21.113 1.00 98.00 80 PRO A N 1
ATOM 636 C CA . PRO A 1 80 ? -9.257 -9.243 22.002 1.00 98.00 80 PRO A CA 1
ATOM 637 C C . PRO A 1 80 ? -9.200 -8.238 23.158 1.00 98.00 80 PRO A C 1
ATOM 639 O O . PRO A 1 80 ? -9.781 -7.145 23.127 1.00 98.00 80 PRO A O 1
ATOM 642 N N . THR A 1 81 ? -8.495 -8.614 24.225 1.00 98.19 81 THR A N 1
ATOM 643 C CA . THR A 1 81 ? -8.328 -7.742 25.395 1.00 98.19 81 THR A CA 1
ATOM 644 C C . THR A 1 81 ? -7.605 -6.451 25.008 1.00 98.19 81 THR A C 1
ATOM 646 O O . THR A 1 81 ? -6.853 -6.414 24.036 1.00 98.19 81 THR A O 1
ATOM 649 N N . ARG A 1 82 ? -7.786 -5.383 25.798 1.00 97.81 82 ARG A N 1
ATOM 650 C CA . ARG A 1 82 ? -7.113 -4.090 25.564 1.00 97.81 82 ARG A CA 1
ATOM 651 C C . ARG A 1 82 ? -5.601 -4.262 25.396 1.00 97.81 82 ARG A C 1
ATOM 653 O O . ARG A 1 82 ? -5.024 -3.731 24.459 1.00 97.81 82 ARG A O 1
ATOM 660 N N . LEU A 1 83 ? -4.978 -5.042 26.282 1.00 98.12 83 LEU A N 1
ATOM 661 C CA . LEU A 1 83 ? -3.537 -5.299 26.256 1.00 98.12 83 LEU A CA 1
ATOM 662 C C . LEU A 1 83 ? -3.102 -6.105 25.025 1.00 98.12 83 LEU A C 1
ATOM 664 O O . LEU A 1 83 ? -2.040 -5.830 24.472 1.00 98.12 83 LEU A O 1
ATOM 668 N N . ALA A 1 84 ? -3.915 -7.067 24.574 1.00 98.25 84 ALA A N 1
ATOM 669 C CA . ALA A 1 84 ? -3.648 -7.787 23.332 1.00 98.25 84 ALA A CA 1
ATOM 670 C C . ALA A 1 84 ? -3.716 -6.844 22.123 1.00 98.25 84 ALA A C 1
ATOM 672 O O . ALA A 1 84 ? -2.783 -6.824 21.327 1.00 98.25 84 ALA A O 1
ATOM 673 N N . LEU A 1 85 ? -4.749 -5.997 22.036 1.00 98.44 85 LEU A N 1
ATOM 674 C CA . LEU A 1 85 ? -4.880 -5.006 20.964 1.00 98.44 85 LEU A CA 1
ATOM 675 C C . LEU A 1 85 ? -3.711 -4.010 20.948 1.00 98.44 85 LEU A C 1
ATOM 677 O O . LEU A 1 85 ? -3.131 -3.798 19.887 1.00 98.44 85 LEU A O 1
ATOM 681 N N . CYS A 1 86 ? -3.307 -3.465 22.106 1.00 98.19 86 CYS A N 1
ATOM 682 C CA . CYS A 1 86 ? -2.121 -2.603 22.213 1.00 98.19 86 CYS A CA 1
ATOM 683 C C . CYS A 1 86 ? -0.880 -3.282 21.627 1.00 98.19 86 CYS A C 1
ATOM 685 O O . CYS A 1 86 ? -0.166 -2.712 20.804 1.00 98.19 86 CYS A O 1
ATOM 687 N N . ARG A 1 87 ? -0.640 -4.532 22.033 1.00 98.06 87 ARG A N 1
ATOM 688 C CA . ARG A 1 87 ? 0.518 -5.310 21.598 1.00 98.06 87 ARG A CA 1
ATOM 689 C C . ARG A 1 87 ? 0.473 -5.634 20.107 1.00 98.06 87 ARG A C 1
ATOM 691 O O . ARG A 1 87 ? 1.501 -5.517 19.450 1.00 98.06 87 ARG A O 1
ATOM 698 N N . TYR A 1 88 ? -0.687 -6.001 19.564 1.00 98.44 88 TYR A N 1
ATOM 699 C CA . TYR A 1 88 ? -0.835 -6.253 18.132 1.00 98.44 88 TYR A CA 1
ATOM 700 C C . TYR A 1 88 ? -0.608 -4.975 17.317 1.00 98.44 88 TYR A C 1
ATOM 702 O O . TYR A 1 88 ? 0.198 -4.981 16.393 1.00 98.44 88 TYR A O 1
ATOM 710 N N . ILE A 1 89 ? -1.236 -3.852 17.680 1.00 98.19 89 ILE A N 1
ATOM 711 C CA . ILE A 1 89 ? -1.037 -2.584 16.961 1.00 98.19 89 ILE A CA 1
ATOM 712 C C . ILE A 1 89 ? 0.429 -2.136 17.053 1.00 98.19 89 ILE A C 1
ATOM 714 O O . ILE A 1 89 ? 1.015 -1.762 16.039 1.00 98.19 89 ILE A O 1
ATOM 718 N N . ALA A 1 90 ? 1.066 -2.252 18.222 1.00 97.25 90 ALA A N 1
ATOM 719 C CA . ALA A 1 90 ? 2.495 -1.977 18.369 1.00 97.25 90 ALA A CA 1
ATOM 720 C C . ALA A 1 90 ? 3.358 -2.883 17.472 1.00 97.25 90 ALA A C 1
ATOM 722 O O . ALA A 1 90 ? 4.312 -2.413 16.853 1.00 97.25 90 ALA A O 1
ATOM 723 N N . ALA A 1 91 ? 3.030 -4.173 17.372 1.00 92.56 91 ALA A N 1
ATOM 724 C CA . ALA A 1 91 ? 3.741 -5.113 16.510 1.00 92.56 91 ALA A CA 1
ATOM 725 C C . ALA A 1 91 ? 3.554 -4.796 15.017 1.00 92.56 91 ALA A C 1
ATOM 727 O O . ALA A 1 91 ? 4.509 -4.897 14.251 1.00 92.56 91 ALA A O 1
ATOM 728 N N . TYR A 1 92 ? 2.367 -4.342 14.604 1.00 95.81 92 TYR A N 1
ATOM 729 C CA . TYR A 1 92 ? 2.145 -3.822 13.255 1.00 95.81 92 TYR A CA 1
ATOM 730 C C . TYR A 1 92 ? 3.023 -2.595 12.970 1.00 95.81 92 TYR A C 1
ATOM 732 O O . TYR A 1 92 ? 3.702 -2.560 11.943 1.00 95.81 92 TYR A O 1
ATOM 740 N N . ILE A 1 93 ? 3.030 -1.613 13.880 1.00 94.38 93 ILE A N 1
ATOM 741 C CA . ILE A 1 93 ? 3.779 -0.357 13.719 1.00 94.38 93 ILE A CA 1
ATOM 742 C C . ILE A 1 93 ? 5.280 -0.639 13.604 1.00 94.38 93 ILE A C 1
ATOM 744 O O . ILE A 1 93 ? 5.924 -0.176 12.668 1.00 94.38 93 ILE A O 1
ATOM 748 N N . ASN A 1 94 ? 5.827 -1.440 14.519 1.00 87.56 94 ASN A N 1
ATOM 749 C CA . ASN A 1 94 ? 7.263 -1.728 14.566 1.00 87.56 94 ASN A CA 1
ATOM 750 C C . ASN A 1 94 ? 7.714 -2.767 13.527 1.00 87.56 94 ASN A C 1
ATOM 752 O O . ASN A 1 94 ? 8.903 -2.864 13.235 1.00 87.56 94 ASN A O 1
ATOM 756 N N . GLY A 1 95 ? 6.785 -3.574 13.011 1.00 84.56 95 GLY A N 1
ATOM 757 C CA . GLY A 1 95 ? 7.055 -4.633 12.046 1.00 84.56 95 GLY A CA 1
ATOM 758 C C . GLY A 1 95 ? 6.684 -4.222 10.628 1.00 84.56 95 GLY A C 1
ATOM 759 O O . GLY A 1 95 ? 7.534 -3.843 9.831 1.00 84.56 95 GLY A O 1
ATOM 760 N N . PHE A 1 96 ? 5.403 -4.333 10.286 1.00 86.88 96 PHE A N 1
ATOM 761 C CA . PHE A 1 96 ? 4.927 -4.178 8.911 1.00 86.88 96 PHE A CA 1
ATOM 762 C C . PHE A 1 96 ? 4.992 -2.730 8.405 1.00 86.88 96 PHE A C 1
ATOM 764 O O . PHE A 1 96 ? 5.425 -2.488 7.276 1.00 86.88 96 PHE A O 1
ATOM 771 N N . HIS A 1 97 ? 4.567 -1.764 9.225 1.00 90.88 97 HIS A N 1
ATOM 772 C CA . HIS A 1 97 ? 4.407 -0.374 8.798 1.00 90.88 97 HIS A CA 1
ATOM 773 C C . HIS A 1 97 ? 5.727 0.283 8.381 1.00 90.88 97 HIS A C 1
ATOM 775 O O . HIS A 1 97 ? 5.767 0.996 7.383 1.00 90.88 97 HIS A O 1
ATOM 781 N N . GLU A 1 98 ? 6.822 -0.004 9.087 1.00 83.62 98 GLU A N 1
ATOM 782 C CA . GLU A 1 98 ? 8.145 0.524 8.734 1.00 83.62 98 GLU A CA 1
ATOM 783 C C . GLU A 1 98 ? 8.589 0.087 7.326 1.00 83.62 98 GLU A C 1
ATOM 785 O O . GLU A 1 98 ? 9.232 0.852 6.604 1.00 83.62 98 GLU A O 1
ATOM 790 N N . HIS A 1 99 ? 8.205 -1.115 6.884 1.00 82.19 99 HIS A N 1
ATOM 791 C CA . HIS A 1 99 ? 8.490 -1.593 5.528 1.00 82.19 99 HIS A CA 1
ATOM 792 C C . HIS A 1 99 ? 7.539 -1.036 4.470 1.00 82.19 99 HIS A C 1
ATOM 794 O O . HIS A 1 99 ? 7.933 -0.940 3.306 1.00 82.19 99 HIS A O 1
ATOM 800 N N . MET A 1 100 ? 6.313 -0.697 4.866 1.00 87.81 100 MET A N 1
ATOM 801 C CA . MET A 1 100 ? 5.231 -0.250 3.992 1.00 87.81 100 MET A CA 1
ATOM 802 C C . MET A 1 100 ? 4.524 0.970 4.611 1.00 87.81 100 MET A C 1
ATOM 804 O O . MET A 1 100 ? 3.413 0.842 5.132 1.00 87.81 100 MET A O 1
ATOM 808 N N . PRO A 1 101 ? 5.137 2.168 4.584 1.00 92.25 101 PRO A N 1
ATOM 809 C CA . PRO A 1 101 ? 4.553 3.349 5.207 1.00 92.25 101 PRO A CA 1
ATOM 810 C C . PRO A 1 101 ? 3.520 4.001 4.279 1.00 92.25 101 PRO A C 1
ATOM 812 O O . PRO A 1 101 ? 3.855 4.858 3.455 1.00 92.25 101 PRO A O 1
ATOM 815 N N . PHE A 1 102 ? 2.255 3.592 4.417 1.00 96.00 102 PHE A N 1
ATOM 816 C CA . PHE A 1 102 ? 1.110 4.218 3.732 1.00 96.00 102 PHE A CA 1
ATOM 817 C C . PHE A 1 102 ? 0.102 4.898 4.657 1.00 96.00 102 PHE A C 1
ATOM 819 O O . PHE A 1 102 ? -0.732 5.649 4.167 1.00 96.00 102 PHE A O 1
ATOM 826 N N . LEU A 1 103 ? 0.184 4.663 5.967 1.00 97.25 103 LEU A N 1
ATOM 827 C CA . LEU A 1 103 ? -0.686 5.267 6.978 1.00 97.25 103 LEU A CA 1
ATOM 828 C C . LEU A 1 103 ? 0.052 6.358 7.754 1.00 97.25 103 LEU A C 1
ATOM 830 O O . LEU A 1 103 ? 1.173 6.142 8.206 1.00 97.25 103 LEU A O 1
ATOM 834 N N . HIS A 1 104 ? -0.576 7.512 7.954 1.00 97.06 104 HIS A N 1
ATOM 835 C CA . HIS A 1 104 ? 0.013 8.584 8.752 1.00 97.06 104 HIS A CA 1
ATOM 836 C C . HIS A 1 104 ? -0.299 8.387 10.244 1.00 97.06 104 HIS A C 1
ATOM 838 O O . HIS A 1 104 ? -1.232 8.977 10.790 1.00 97.06 104 HIS A O 1
ATOM 844 N N . LEU A 1 105 ? 0.482 7.529 10.912 1.00 95.56 105 LEU A N 1
ATOM 845 C CA . LEU A 1 105 ? 0.263 7.151 12.317 1.00 95.56 105 LEU A CA 1
ATOM 846 C C . LEU A 1 105 ? 0.085 8.339 13.288 1.00 95.56 105 LEU A C 1
ATOM 848 O O . LEU A 1 105 ? -0.794 8.235 14.143 1.00 95.56 105 LEU A O 1
ATOM 852 N N . PRO A 1 106 ? 0.820 9.470 13.175 1.00 95.19 106 PRO A N 1
ATOM 853 C CA . PRO A 1 106 ? 0.668 10.584 14.119 1.00 95.19 106 PRO A CA 1
ATOM 854 C C . PRO A 1 106 ? -0.713 11.256 14.125 1.00 95.19 106 PRO A C 1
ATOM 856 O O . PRO A 1 106 ? -1.065 11.930 15.091 1.00 95.19 106 PRO A O 1
ATOM 859 N N . THR A 1 107 ? -1.498 11.110 13.053 1.00 94.19 107 THR A N 1
ATOM 860 C CA . THR A 1 107 ? -2.852 11.689 12.957 1.00 94.19 107 THR A CA 1
ATOM 861 C C . THR A 1 107 ? -3.958 10.670 13.203 1.00 94.19 107 THR A C 1
ATOM 863 O O . THR A 1 107 ? -5.123 11.057 13.221 1.00 94.19 107 THR A O 1
ATOM 866 N N . MET A 1 108 ? -3.624 9.389 13.371 1.00 95.19 108 MET A N 1
ATOM 867 C CA . MET A 1 108 ? -4.606 8.323 13.554 1.00 95.19 108 MET A CA 1
ATOM 868 C C . MET A 1 108 ? -5.026 8.176 15.017 1.00 95.19 108 MET A C 1
ATOM 870 O O . MET A 1 108 ? -4.217 8.268 15.936 1.00 95.19 108 MET A O 1
ATOM 874 N N . SER A 1 109 ? -6.304 7.874 15.215 1.00 95.06 109 SER A N 1
ATOM 875 C CA . SER A 1 109 ? -6.930 7.520 16.491 1.00 95.06 109 SER A CA 1
ATOM 876 C C . SER A 1 109 ? -8.062 6.522 16.244 1.00 95.06 109 SER A C 1
ATOM 878 O O . SER A 1 109 ? -8.480 6.337 15.101 1.00 95.06 109 SER A O 1
ATOM 880 N N . VAL A 1 110 ? -8.608 5.909 17.297 1.00 95.88 110 VAL A N 1
ATOM 881 C CA . VAL A 1 110 ? -9.793 5.046 17.148 1.00 95.88 110 VAL A CA 1
ATOM 882 C C . VAL A 1 110 ? -10.984 5.820 16.573 1.00 95.88 110 VAL A C 1
ATOM 884 O O . VAL A 1 110 ? -11.688 5.280 15.730 1.00 95.88 110 VAL A O 1
ATOM 887 N N . ASP A 1 111 ? -11.155 7.098 16.927 1.00 92.50 111 ASP A N 1
ATOM 888 C CA . ASP A 1 111 ? -12.258 7.933 16.419 1.00 92.50 111 ASP A CA 1
ATOM 889 C C . ASP A 1 111 ? -12.159 8.243 14.916 1.00 92.50 111 ASP A C 1
ATOM 891 O O . ASP A 1 111 ? -13.166 8.489 14.258 1.00 92.50 111 ASP A O 1
ATOM 895 N N . THR A 1 112 ? -10.944 8.259 14.366 1.00 92.19 112 THR A N 1
ATOM 896 C CA . THR A 1 112 ? -10.697 8.592 12.953 1.00 92.19 112 THR A CA 1
ATOM 897 C C . THR A 1 112 ? -10.543 7.358 12.069 1.00 92.19 112 THR A C 1
ATOM 899 O O . THR A 1 112 ? -10.516 7.484 10.844 1.00 92.19 112 THR A O 1
ATOM 902 N N . CYS A 1 113 ? -10.443 6.166 12.662 1.00 95.81 113 CYS A N 1
ATOM 903 C CA . CYS A 1 113 ? -10.235 4.912 11.949 1.00 95.81 113 CYS A CA 1
ATOM 904 C C . CYS A 1 113 ? -11.522 4.093 11.854 1.00 95.81 113 CYS A C 1
ATOM 906 O O . CYS A 1 113 ? -12.298 3.979 12.795 1.00 95.81 113 CYS A O 1
ATOM 908 N N . SER A 1 114 ? -11.706 3.435 10.719 1.00 96.31 114 SER A N 1
ATOM 909 C CA . SER A 1 114 ? -12.719 2.414 10.507 1.00 96.31 114 SER A CA 1
ATOM 910 C C . SER A 1 114 ? -12.368 1.137 11.266 1.00 96.31 114 SER A C 1
ATOM 912 O O . SER A 1 114 ? -11.196 0.795 11.454 1.00 96.31 114 SER A O 1
ATOM 914 N N . ILE A 1 115 ? -13.396 0.406 11.700 1.00 97.56 115 ILE A N 1
ATOM 915 C CA . ILE A 1 115 ? -13.195 -0.793 12.514 1.00 97.56 115 ILE A CA 1
ATOM 916 C C . ILE A 1 115 ? -12.506 -1.899 11.714 1.00 97.56 115 ILE A C 1
ATOM 918 O O . ILE A 1 115 ? -11.624 -2.565 12.247 1.00 97.56 115 ILE A O 1
ATOM 922 N N . GLU A 1 116 ? -12.820 -2.061 10.425 1.00 97.94 116 GLU A N 1
ATOM 923 C CA . GLU A 1 116 ? -12.138 -3.032 9.572 1.00 97.94 116 GLU A CA 1
ATOM 924 C C . GLU A 1 116 ? -10.643 -2.725 9.430 1.00 97.94 116 GLU A C 1
ATOM 926 O O . GLU A 1 116 ? -9.842 -3.662 9.437 1.00 97.94 116 GLU A O 1
ATOM 931 N N . LEU A 1 117 ? -10.249 -1.445 9.386 1.00 98.56 117 LEU A N 1
ATOM 932 C CA . LEU A 1 117 ? -8.844 -1.049 9.366 1.00 98.56 117 LEU A CA 1
ATOM 933 C C . LEU A 1 117 ? -8.173 -1.380 10.700 1.00 98.56 117 LEU A C 1
ATOM 935 O O . LEU A 1 117 ? -7.140 -2.041 10.697 1.00 98.56 117 LEU A O 1
ATOM 939 N N . LEU A 1 118 ? -8.773 -1.010 11.837 1.00 98.50 118 LEU A N 1
ATOM 940 C CA . LEU A 1 118 ? -8.229 -1.333 13.165 1.00 98.50 118 LEU A CA 1
ATOM 941 C C . LEU A 1 118 ? -8.040 -2.846 13.360 1.00 98.50 118 LEU A C 1
ATOM 943 O O . LEU A 1 118 ? -7.002 -3.287 13.857 1.00 98.50 118 LEU A O 1
ATOM 947 N N . LEU A 1 119 ? -9.014 -3.649 12.924 1.00 98.69 119 LEU A N 1
ATOM 948 C CA . LEU A 1 119 ? -8.919 -5.107 12.958 1.00 98.69 119 LEU A CA 1
ATOM 949 C C . LEU A 1 119 ? -7.848 -5.644 12.004 1.00 98.69 119 LEU A C 1
ATOM 951 O O . LEU A 1 119 ? -7.151 -6.584 12.371 1.00 98.69 119 LEU A O 1
ATOM 955 N N . ALA A 1 120 ? -7.678 -5.061 10.814 1.00 98.56 120 ALA A N 1
ATOM 956 C CA . ALA A 1 120 ? -6.636 -5.470 9.874 1.00 98.56 120 ALA A CA 1
ATOM 957 C C . ALA A 1 120 ? -5.226 -5.158 10.407 1.00 98.56 120 ALA A C 1
ATOM 959 O O . ALA A 1 120 ? -4.331 -5.998 10.302 1.00 98.56 120 ALA A O 1
ATOM 960 N N . LEU A 1 121 ? -5.037 -3.998 11.049 1.00 98.50 121 LEU A N 1
ATOM 961 C CA . LEU A 1 121 ? -3.799 -3.656 11.762 1.00 98.50 121 LEU A CA 1
ATOM 962 C C . LEU A 1 121 ? -3.507 -4.691 12.854 1.00 98.50 121 LEU A C 1
ATOM 964 O O . LEU A 1 121 ? -2.397 -5.217 12.938 1.00 98.50 121 LEU A O 1
ATOM 968 N N . ALA A 1 122 ? -4.519 -5.022 13.660 1.00 98.44 122 ALA A N 1
ATOM 969 C CA . ALA A 1 122 ? -4.398 -6.016 14.717 1.00 98.44 122 ALA A CA 1
ATOM 970 C C . ALA A 1 122 ? -4.144 -7.434 14.169 1.00 98.44 122 ALA A C 1
ATOM 972 O O . ALA A 1 122 ? -3.340 -8.159 14.744 1.00 98.44 122 ALA A O 1
ATOM 973 N N . ALA A 1 123 ? -4.758 -7.821 13.048 1.00 97.06 123 ALA A N 1
ATOM 974 C CA . ALA A 1 123 ? -4.541 -9.114 12.400 1.00 97.06 123 ALA A CA 1
ATOM 975 C C . ALA A 1 123 ? -3.089 -9.272 11.928 1.00 97.06 123 ALA A C 1
ATOM 977 O O . ALA A 1 123 ? -2.454 -10.294 12.192 1.00 97.06 123 ALA A O 1
ATOM 978 N N . VAL A 1 124 ? -2.534 -8.232 11.290 1.00 93.38 124 VAL A N 1
ATOM 979 C CA . VAL A 1 124 ? -1.116 -8.207 10.908 1.00 93.38 124 VAL A CA 1
ATOM 980 C C . VAL A 1 124 ? -0.236 -8.267 12.150 1.00 93.38 124 VAL A C 1
ATOM 982 O O . VAL A 1 124 ? 0.662 -9.099 12.235 1.00 93.38 124 VAL A O 1
ATOM 985 N N . GLY A 1 125 ? -0.529 -7.438 13.149 1.00 93.56 125 GLY A N 1
ATOM 986 C CA . GLY A 1 125 ? 0.183 -7.415 14.421 1.00 93.56 125 GLY A CA 1
ATOM 987 C C . GLY A 1 125 ? 0.224 -8.759 15.147 1.00 93.56 125 GLY A C 1
ATOM 988 O O . GLY A 1 125 ? 1.282 -9.173 15.618 1.00 93.56 125 GLY A O 1
ATOM 989 N N . ALA A 1 126 ? -0.905 -9.468 15.190 1.00 94.06 126 ALA A N 1
ATOM 990 C CA . ALA A 1 126 ? -1.023 -10.786 15.803 1.00 94.06 126 ALA A CA 1
ATOM 991 C C . ALA A 1 126 ? -0.052 -11.793 15.168 1.00 94.06 126 ALA A C 1
ATOM 993 O O . ALA A 1 126 ? 0.621 -12.536 15.889 1.00 94.06 126 ALA A O 1
ATOM 994 N N . GLN A 1 127 ? 0.118 -11.740 13.840 1.00 87.06 127 GLN A N 1
ATOM 995 C CA . GLN A 1 127 ? 1.089 -12.560 13.114 1.00 87.06 127 GLN A CA 1
ATOM 996 C C . GLN A 1 127 ? 2.535 -12.253 13.537 1.00 87.06 127 GLN A C 1
ATOM 998 O O . GLN A 1 127 ? 3.316 -13.175 13.767 1.00 87.06 127 GLN A O 1
ATOM 1003 N N . TYR A 1 128 ? 2.883 -10.972 13.700 1.00 83.19 128 TYR A N 1
ATOM 1004 C CA . TYR A 1 128 ? 4.202 -10.548 14.197 1.00 83.19 128 TYR A CA 1
ATOM 1005 C C . TYR A 1 128 ? 4.432 -10.904 15.671 1.00 83.19 128 TYR A C 1
ATOM 1007 O O . TYR A 1 128 ? 5.574 -10.970 16.119 1.00 83.19 128 TYR A O 1
ATOM 1015 N N . THR A 1 129 ? 3.363 -11.167 16.423 1.00 89.38 129 THR A N 1
ATOM 1016 C CA . THR A 1 129 ? 3.440 -11.648 17.808 1.00 89.38 129 THR A CA 1
ATOM 1017 C C . THR A 1 129 ? 3.312 -13.164 17.951 1.00 89.38 129 THR A C 1
ATOM 1019 O O . THR A 1 129 ? 3.211 -13.652 19.072 1.00 89.38 129 THR A O 1
ATOM 1022 N N . PHE A 1 130 ? 3.340 -13.907 16.840 1.00 86.94 130 PHE A N 1
ATOM 1023 C CA . PHE A 1 130 ? 3.213 -15.370 16.797 1.00 86.94 130 PHE A CA 1
ATOM 1024 C C . PHE A 1 130 ? 1.858 -15.918 17.285 1.00 86.94 130 PHE A C 1
ATOM 1026 O O . PHE A 1 130 ? 1.760 -17.071 17.694 1.00 86.94 130 PHE A O 1
ATOM 1033 N N . GLU A 1 131 ? 0.788 -15.127 17.174 1.00 90.12 131 GLU A N 1
ATOM 1034 C CA . GLU A 1 131 ? -0.592 -15.518 17.497 1.00 90.12 131 GLU A CA 1
ATOM 1035 C C . GLU A 1 131 ? -1.427 -15.681 16.225 1.00 90.12 131 GLU A C 1
ATOM 1037 O O . GLU A 1 131 ? -2.404 -14.970 15.985 1.00 90.12 131 GLU A O 1
ATOM 1042 N N . GLY A 1 132 ? -1.016 -16.635 15.386 1.00 85.62 132 GLY A N 1
ATOM 1043 C CA . GLY A 1 132 ? -1.600 -16.849 14.060 1.00 85.62 132 GLY A CA 1
ATOM 1044 C C . GLY A 1 132 ? -3.106 -17.131 14.082 1.00 85.62 132 GLY A C 1
ATOM 1045 O O . GLY A 1 132 ? -3.830 -16.580 13.261 1.00 85.62 132 GLY A O 1
ATOM 1046 N N . GLU A 1 133 ? -3.604 -17.915 15.045 1.00 90.94 133 GLU A N 1
ATOM 1047 C CA . GLU A 1 133 ? -5.043 -18.214 15.161 1.00 90.94 133 GLU A CA 1
ATOM 1048 C C . GLU A 1 133 ? -5.876 -16.947 15.388 1.00 90.94 133 GLU A C 1
ATOM 1050 O O . GLU A 1 133 ? -6.873 -16.719 14.702 1.00 90.94 133 GLU A O 1
ATOM 1055 N N . LYS A 1 134 ? -5.420 -16.071 16.293 1.00 92.88 134 LYS A N 1
ATOM 1056 C CA . LYS A 1 134 ? -6.067 -14.776 16.540 1.00 92.88 134 LYS A CA 1
ATOM 1057 C C . LYS A 1 134 ? -5.930 -13.839 15.345 1.00 92.88 134 LYS A C 1
ATOM 1059 O O . LYS A 1 134 ? -6.879 -13.130 15.023 1.00 92.88 134 LYS A O 1
ATOM 1064 N N . GLY A 1 135 ? -4.793 -13.873 14.651 1.00 92.19 135 GLY A N 1
ATOM 1065 C CA . GLY A 1 135 ? -4.608 -13.153 13.391 1.00 92.19 135 GLY A CA 1
ATOM 1066 C C . GLY A 1 135 ? -5.639 -13.548 12.331 1.00 92.19 135 GLY A C 1
ATOM 1067 O O . GLY A 1 135 ? -6.254 -12.674 11.725 1.00 92.19 135 GLY A O 1
ATOM 1068 N N . VAL A 1 136 ? -5.885 -14.850 12.152 1.00 91.75 136 VAL A N 1
ATOM 1069 C CA . VAL A 1 136 ? -6.876 -15.380 11.197 1.00 91.75 136 VAL A CA 1
ATOM 1070 C C . VAL A 1 136 ? -8.308 -15.011 11.594 1.00 91.75 136 VAL A C 1
ATOM 1072 O O . VAL A 1 136 ? -9.105 -14.632 10.735 1.00 91.75 136 VAL A O 1
ATOM 1075 N N . GLU A 1 137 ? -8.647 -15.074 12.882 1.00 95.81 137 GLU A N 1
ATOM 1076 C CA . GLU A 1 137 ? -9.959 -14.647 13.381 1.00 95.81 137 GLU A CA 1
ATOM 1077 C C . GLU A 1 137 ? -10.217 -13.165 13.055 1.00 95.81 137 GLU A C 1
ATOM 1079 O O . GLU A 1 137 ? -11.201 -12.835 12.391 1.00 95.81 137 GLU A O 1
ATOM 1084 N N . LEU A 1 138 ? -9.287 -12.274 13.424 1.00 98.00 138 LEU A N 1
ATOM 1085 C CA . LEU A 1 138 ? -9.381 -10.833 13.153 1.00 98.00 138 LEU A CA 1
ATOM 1086 C C . LEU A 1 138 ? -9.417 -10.518 11.653 1.00 98.00 138 LEU A C 1
ATOM 1088 O O . LEU A 1 138 ? -10.180 -9.650 11.223 1.00 98.00 138 LEU A O 1
ATOM 1092 N N . PHE A 1 139 ? -8.627 -11.242 10.857 1.00 95.44 139 PHE A N 1
ATOM 1093 C CA . PHE A 1 139 ? -8.633 -11.157 9.399 1.00 95.44 139 PHE A CA 1
ATOM 1094 C C . PHE A 1 139 ? -10.032 -11.429 8.833 1.00 95.44 139 PHE A C 1
ATOM 1096 O O . PHE A 1 139 ? -10.532 -10.652 8.017 1.00 95.44 139 PHE A O 1
ATOM 1103 N N . ASN A 1 140 ? -10.689 -12.498 9.289 1.00 96.06 140 ASN A N 1
ATOM 1104 C CA . ASN A 1 140 ? -12.011 -12.878 8.798 1.00 96.06 140 ASN A CA 1
ATOM 1105 C C . ASN A 1 140 ? -13.073 -11.832 9.142 1.00 96.06 140 ASN A C 1
ATOM 1107 O O . ASN A 1 140 ? -13.867 -11.473 8.270 1.00 96.06 140 ASN A O 1
ATOM 1111 N N . ILE A 1 141 ? -13.049 -11.298 10.367 1.00 98.25 141 ILE A N 1
ATOM 1112 C CA . ILE A 1 141 ? -13.984 -10.246 10.786 1.00 98.25 141 ILE A CA 1
ATOM 1113 C C . ILE A 1 141 ? -13.755 -8.957 9.990 1.00 98.25 141 ILE A C 1
ATOM 1115 O O . ILE A 1 141 ? -14.704 -8.405 9.431 1.00 98.25 141 ILE A O 1
ATOM 1119 N N . SER A 1 142 ? -12.502 -8.505 9.871 1.00 98.38 142 SER A N 1
ATOM 1120 C CA . SER A 1 142 ? -12.146 -7.321 9.075 1.00 98.38 142 SER A CA 1
ATOM 1121 C C . SER A 1 142 ? -12.630 -7.456 7.626 1.00 98.38 142 SER A C 1
ATOM 1123 O O . SER A 1 142 ? -13.305 -6.568 7.101 1.00 98.38 142 SER A O 1
ATOM 1125 N N . ARG A 1 143 ? -12.379 -8.613 7.000 1.00 97.25 143 ARG A N 1
ATOM 1126 C CA . ARG A 1 143 ? -12.803 -8.910 5.626 1.00 97.25 143 ARG A CA 1
ATOM 1127 C C . ARG A 1 143 ? -14.320 -8.900 5.461 1.00 97.25 143 ARG A C 1
ATOM 1129 O O . ARG A 1 143 ? -14.815 -8.373 4.462 1.00 97.25 143 ARG A O 1
ATOM 1136 N N . ALA A 1 144 ? -15.056 -9.490 6.403 1.00 97.31 144 ALA A N 1
ATOM 1137 C CA . ALA A 1 144 ? -16.515 -9.535 6.364 1.00 97.31 144 ALA A CA 1
ATOM 1138 C C . ALA A 1 144 ? -17.115 -8.121 6.409 1.00 97.31 144 ALA A C 1
ATOM 1140 O O . ALA A 1 144 ? -17.970 -7.788 5.585 1.00 97.31 144 ALA A O 1
ATOM 1141 N N . ILE A 1 145 ? -16.603 -7.264 7.299 1.00 97.69 145 ILE A N 1
ATOM 1142 C CA . ILE A 1 145 ? -17.029 -5.863 7.427 1.00 97.69 145 ILE A CA 1
ATOM 1143 C C . ILE A 1 145 ? -16.679 -5.065 6.165 1.00 97.69 145 ILE A C 1
ATOM 1145 O O . ILE A 1 145 ? -17.544 -4.381 5.615 1.00 97.69 145 ILE A O 1
ATOM 1149 N N . ALA A 1 146 ? -15.448 -5.194 5.659 1.00 97.06 146 ALA A N 1
ATOM 1150 C CA . ALA A 1 146 ? -15.012 -4.529 4.431 1.00 97.06 146 ALA A CA 1
ATOM 1151 C C . ALA A 1 146 ? -15.904 -4.905 3.234 1.00 97.06 146 ALA A C 1
ATOM 1153 O O . ALA A 1 146 ? -16.394 -4.041 2.509 1.00 97.06 146 ALA A O 1
ATOM 1154 N N . THR A 1 147 ? -16.189 -6.200 3.075 1.00 96.00 147 THR A N 1
ATOM 1155 C CA . THR A 1 147 ? -17.071 -6.712 2.015 1.00 96.00 147 THR A CA 1
ATOM 1156 C C . THR A 1 147 ? -18.494 -6.174 2.162 1.00 96.00 147 THR A C 1
ATOM 1158 O O . THR A 1 147 ? -19.127 -5.812 1.171 1.00 96.00 147 THR A O 1
ATOM 1161 N N . HIS A 1 148 ? -19.010 -6.102 3.392 1.00 95.06 148 HIS A N 1
ATOM 1162 C CA . HIS A 1 148 ? -20.331 -5.543 3.665 1.00 95.06 148 HIS A CA 1
ATOM 1163 C C . HIS A 1 148 ? -20.413 -4.056 3.293 1.00 95.06 148 HIS A C 1
ATOM 1165 O O . HIS A 1 148 ? -21.370 -3.650 2.635 1.00 95.06 148 HIS A O 1
ATOM 1171 N N . ARG A 1 149 ? -19.400 -3.256 3.655 1.00 93.62 149 ARG A N 1
ATOM 1172 C CA . ARG A 1 149 ? -19.325 -1.826 3.313 1.00 93.62 149 ARG A CA 1
ATOM 1173 C C . ARG A 1 149 ? -19.306 -1.588 1.807 1.00 93.62 149 ARG A C 1
ATOM 1175 O O . ARG A 1 149 ? -20.095 -0.785 1.319 1.00 93.62 149 ARG A O 1
ATOM 1182 N N . ILE A 1 150 ? -18.485 -2.342 1.076 1.00 93.44 150 ILE A N 1
ATOM 1183 C CA . ILE A 1 150 ? -18.418 -2.263 -0.391 1.00 93.44 150 ILE A CA 1
ATOM 1184 C C . ILE A 1 150 ? -19.789 -2.573 -1.002 1.00 93.44 150 ILE A C 1
ATOM 1186 O O . ILE A 1 150 ? -20.349 -1.743 -1.710 1.00 93.44 150 ILE A O 1
ATOM 1190 N N . ARG A 1 151 ? -20.407 -3.703 -0.628 1.00 91.62 151 ARG A N 1
ATOM 1191 C CA . ARG A 1 151 ? -21.736 -4.091 -1.137 1.00 91.62 151 ARG A CA 1
ATOM 1192 C C . ARG A 1 151 ? -22.817 -3.051 -0.845 1.00 91.62 151 ARG A C 1
ATOM 1194 O O . ARG A 1 151 ? -23.693 -2.818 -1.680 1.00 91.62 151 ARG A O 1
ATOM 1201 N N . LYS A 1 152 ? -22.787 -2.444 0.344 1.00 89.75 152 LYS A N 1
ATOM 1202 C CA . LYS A 1 152 ? -23.747 -1.408 0.739 1.00 89.75 152 LYS A CA 1
ATOM 1203 C C . LYS A 1 152 ? -23.585 -0.146 -0.114 1.00 89.75 152 LYS A C 1
ATOM 1205 O O . LYS A 1 152 ? -24.594 0.390 -0.573 1.00 89.75 152 LYS A O 1
ATOM 1210 N N . ARG A 1 153 ? -22.345 0.292 -0.366 1.00 88.19 153 ARG A N 1
ATOM 1211 C CA . ARG A 1 153 ? -22.046 1.409 -1.276 1.00 88.19 153 ARG A CA 1
ATOM 1212 C C . ARG A 1 153 ? -22.527 1.106 -2.692 1.00 88.19 153 ARG A C 1
ATOM 1214 O O . ARG A 1 153 ? -23.258 1.917 -3.252 1.00 88.19 153 ARG A O 1
ATOM 1221 N N . ASP A 1 154 ? -22.197 -0.067 -3.227 1.00 86.38 154 ASP A N 1
ATOM 1222 C CA . ASP A 1 154 ? -22.576 -0.465 -4.588 1.00 86.38 154 ASP A CA 1
ATOM 1223 C C . ASP A 1 154 ? -24.102 -0.479 -4.760 1.00 86.38 154 ASP A C 1
ATOM 1225 O O . ASP A 1 154 ? -24.636 0.092 -5.708 1.00 86.38 154 ASP A O 1
ATOM 1229 N N . THR A 1 155 ? -24.828 -1.041 -3.786 1.00 86.75 155 THR A N 1
ATOM 1230 C CA . THR A 1 155 ? -26.303 -1.053 -3.785 1.00 86.75 155 THR A CA 1
ATOM 1231 C C . THR A 1 155 ? -26.880 0.366 -3.784 1.00 86.75 155 THR A C 1
ATOM 1233 O O . THR A 1 155 ? -27.844 0.649 -4.495 1.00 86.75 155 THR A O 1
ATOM 1236 N N . ARG A 1 156 ? -26.279 1.282 -3.012 1.00 83.56 156 ARG A N 1
ATOM 1237 C CA . ARG A 1 156 ? -26.703 2.686 -2.939 1.00 83.56 156 ARG A CA 1
ATOM 1238 C C . ARG A 1 156 ? -26.458 3.428 -4.253 1.00 83.56 156 ARG A C 1
ATOM 1240 O O . ARG A 1 156 ? -27.326 4.185 -4.678 1.00 83.56 156 ARG A O 1
ATOM 1247 N N . LEU A 1 157 ? -25.308 3.207 -4.894 1.00 81.62 157 LEU A N 1
ATOM 1248 C CA . LEU A 1 157 ? -24.983 3.798 -6.197 1.00 81.62 157 LEU A CA 1
ATOM 1249 C C . LEU A 1 157 ? -25.970 3.338 -7.275 1.00 81.62 157 LEU A C 1
ATOM 1251 O O . LEU A 1 157 ? -26.496 4.166 -8.014 1.00 81.62 157 LEU A O 1
ATOM 1255 N N . VAL A 1 158 ? -26.297 2.043 -7.300 1.00 82.44 158 VAL A N 1
ATOM 1256 C CA . VAL A 1 158 ? -27.308 1.486 -8.210 1.00 82.44 158 VAL A CA 1
ATOM 1257 C C . VAL A 1 158 ? -28.692 2.092 -7.946 1.00 82.44 158 VAL A C 1
ATOM 1259 O O . VAL A 1 158 ? -29.396 2.468 -8.879 1.00 82.44 158 VAL A O 1
ATOM 1262 N N . GLN A 1 159 ? -29.095 2.249 -6.681 1.00 79.88 159 GLN A N 1
ATOM 1263 C CA . GLN A 1 159 ? -30.394 2.842 -6.343 1.00 79.88 159 GLN A CA 1
ATOM 1264 C C . GLN A 1 159 ? -30.520 4.306 -6.799 1.00 79.88 159 GLN A C 1
ATOM 1266 O O . GLN A 1 159 ? -31.578 4.706 -7.285 1.00 79.88 159 GLN A O 1
ATOM 1271 N N . LEU A 1 160 ? -29.451 5.095 -6.670 1.00 78.81 160 LEU A N 1
ATOM 1272 C CA . LEU A 1 160 ? -29.421 6.486 -7.134 1.00 78.81 160 LEU A CA 1
ATOM 1273 C C . LEU A 1 160 ? -29.552 6.589 -8.660 1.00 78.81 160 LEU A C 1
ATOM 1275 O O . LEU A 1 160 ? -30.204 7.509 -9.149 1.00 78.81 160 LEU A O 1
ATOM 1279 N N . GLN A 1 161 ? -28.992 5.633 -9.409 1.00 71.62 161 GLN A N 1
ATOM 1280 C CA . GLN A 1 161 ? -29.151 5.570 -10.867 1.00 71.62 161 GLN A CA 1
ATOM 1281 C C . GLN A 1 161 ? -30.614 5.359 -11.262 1.00 71.62 161 GLN A C 1
ATOM 1283 O O . GLN A 1 161 ? -31.143 6.134 -12.054 1.00 71.62 161 GLN A O 1
ATOM 1288 N N . TYR A 1 162 ? -31.293 4.381 -10.651 1.00 74.50 162 TYR A N 1
ATOM 1289 C CA . TYR A 1 162 ? -32.716 4.136 -10.918 1.00 74.50 162 TYR A CA 1
ATOM 1290 C C . TYR A 1 162 ? -33.589 5.359 -10.609 1.00 74.50 162 TYR A C 1
ATOM 1292 O O . TYR A 1 162 ? -34.516 5.659 -11.360 1.00 74.50 162 TYR A O 1
ATOM 1300 N N . GLN A 1 163 ? -33.290 6.085 -9.527 1.00 71.38 163 GLN A N 1
ATOM 1301 C CA . GLN A 1 163 ? -34.005 7.319 -9.186 1.00 71.38 163 GLN A CA 1
ATOM 1302 C C . GLN A 1 163 ? -33.762 8.416 -10.232 1.00 71.38 163 GLN A C 1
ATOM 1304 O O . GLN A 1 163 ? -34.721 9.014 -10.718 1.00 71.38 163 GLN A O 1
ATOM 1309 N N . SER A 1 164 ? -32.510 8.616 -10.653 1.00 68.56 164 SER A N 1
ATOM 1310 C CA . SER A 1 164 ? -32.172 9.607 -11.677 1.00 68.56 164 SER A CA 1
ATOM 1311 C C . SER A 1 164 ? -32.826 9.303 -13.031 1.00 68.56 164 SER A C 1
ATOM 1313 O O . SER A 1 164 ? -33.368 10.211 -13.656 1.00 68.56 164 SER A O 1
ATOM 1315 N N . GLU A 1 165 ? -32.857 8.041 -13.471 1.00 64.50 165 GLU A N 1
ATOM 1316 C CA . GLU A 1 165 ? -33.535 7.642 -14.716 1.00 64.50 165 GLU A CA 1
ATOM 1317 C C . GLU A 1 165 ? -35.063 7.804 -14.642 1.00 64.50 165 GLU A C 1
ATOM 1319 O O . GLU A 1 165 ? -35.705 8.168 -15.635 1.00 64.50 165 GLU A O 1
ATOM 1324 N N . SER A 1 166 ? -35.660 7.589 -13.465 1.00 59.78 166 SER A N 1
ATOM 1325 C CA . SER A 1 166 ? -37.101 7.778 -13.262 1.00 59.78 166 SER A CA 1
ATOM 1326 C C . SER A 1 166 ? -37.530 9.252 -13.315 1.00 59.78 166 SER A C 1
ATOM 1328 O O . SER A 1 166 ? -38.589 9.553 -13.871 1.00 59.78 166 SER A O 1
ATOM 1330 N N . ASP A 1 167 ? -36.678 10.180 -12.864 1.00 57.03 167 ASP A N 1
ATOM 1331 C CA . ASP A 1 167 ? -36.936 11.626 -12.937 1.00 57.03 167 ASP A CA 1
ATOM 1332 C C . ASP A 1 167 ? -36.892 12.164 -14.380 1.00 57.03 167 ASP A C 1
ATOM 1334 O O . ASP A 1 167 ? -37.618 13.103 -14.719 1.00 57.03 167 ASP A O 1
ATOM 1338 N N . TYR A 1 168 ? -36.110 11.540 -15.270 1.00 58.09 168 TYR A N 1
ATOM 1339 C CA . TYR A 1 168 ? -36.111 11.862 -16.706 1.00 58.09 168 TYR A CA 1
ATOM 1340 C C . TYR A 1 168 ? -37.291 11.248 -17.475 1.00 58.09 168 TYR A C 1
ATOM 1342 O O . TYR A 1 168 ? -37.594 11.698 -18.581 1.00 58.09 168 TYR A O 1
ATOM 1350 N N . SER A 1 169 ? -37.968 10.249 -16.902 1.00 51.72 169 SER A N 1
ATOM 1351 C CA . SER A 1 169 ? -39.019 9.470 -17.573 1.00 51.72 169 SER A CA 1
ATOM 1352 C C . SER A 1 169 ? -40.448 9.938 -17.256 1.00 51.72 169 SER A C 1
ATOM 1354 O O . SER A 1 169 ? -41.409 9.332 -17.730 1.00 51.72 169 SER A O 1
ATOM 1356 N N . SER A 1 170 ? -40.621 11.022 -16.489 1.00 45.81 170 SER A N 1
ATOM 1357 C CA . SER A 1 170 ? -41.943 11.637 -16.302 1.00 45.81 170 SER A CA 1
ATOM 1358 C C . SER A 1 170 ? -42.410 12.329 -17.596 1.00 45.81 170 SER A C 1
ATOM 1360 O O . SER A 1 170 ? -41.680 13.175 -18.122 1.00 45.81 170 SER A O 1
ATOM 1362 N N . PRO A 1 171 ? -43.622 12.040 -18.116 1.00 47.44 171 PRO A N 1
ATOM 1363 C CA . PRO A 1 171 ? -44.144 12.732 -19.285 1.00 47.44 171 PRO A CA 1
ATOM 1364 C C . PRO A 1 171 ? -44.442 14.184 -18.906 1.00 47.44 171 PRO A C 1
ATOM 1366 O O . PRO A 1 171 ? -45.369 14.466 -18.148 1.00 47.44 171 PRO A O 1
ATOM 1369 N N . ARG A 1 172 ? -43.647 15.125 -19.423 1.00 47.00 172 ARG A N 1
ATOM 1370 C CA . ARG A 1 172 ? -44.030 16.538 -19.430 1.00 47.00 172 ARG A CA 1
ATOM 1371 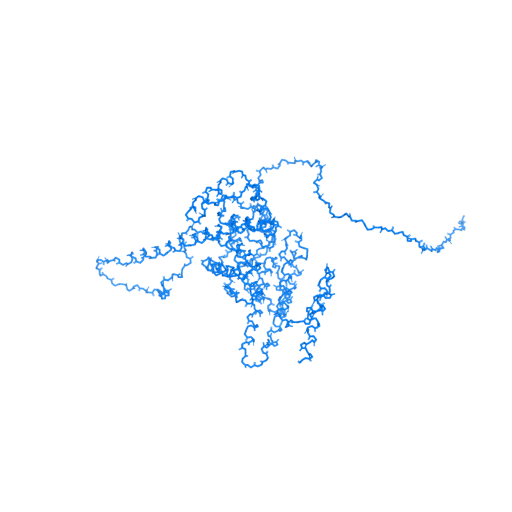C C . ARG A 1 172 ? -45.110 16.728 -20.491 1.00 47.00 172 ARG A C 1
ATOM 1373 O O . ARG A 1 172 ? -44.796 16.882 -21.668 1.00 47.00 172 ARG A O 1
ATOM 1380 N N . ASP A 1 173 ? -46.365 16.723 -20.060 1.00 49.31 173 ASP A N 1
ATOM 1381 C CA . ASP A 1 173 ? -47.438 17.389 -20.794 1.00 49.31 173 ASP A CA 1
ATOM 1382 C C . ASP A 1 173 ? -47.136 18.894 -20.839 1.00 49.31 173 ASP A C 1
ATOM 1384 O O . ASP A 1 173 ? -46.944 19.523 -19.796 1.00 49.31 173 ASP A O 1
ATOM 1388 N N . GLY A 1 174 ? -47.091 19.472 -22.043 1.00 45.09 174 GLY A N 1
ATOM 1389 C CA . GLY A 1 174 ? -47.107 20.927 -22.225 1.00 45.09 174 GLY A CA 1
ATOM 1390 C C . GLY A 1 174 ? -46.095 21.490 -23.223 1.00 45.09 174 GLY A C 1
ATOM 1391 O O . GLY A 1 174 ? -45.034 21.963 -22.838 1.00 45.09 174 GLY A O 1
ATOM 1392 N N . ASP A 1 175 ? -46.508 21.486 -24.489 1.00 40.44 175 ASP A N 1
ATOM 1393 C CA . ASP A 1 175 ? -46.371 22.562 -25.481 1.00 40.44 175 ASP A CA 1
ATOM 1394 C C . ASP A 1 175 ? -44.981 23.097 -25.925 1.00 40.44 175 ASP A C 1
ATOM 1396 O O . ASP A 1 175 ? -44.260 23.800 -25.224 1.00 40.44 175 ASP A O 1
ATOM 1400 N N . SER A 1 176 ? -44.679 22.807 -27.196 1.00 45.94 176 SER A N 1
ATOM 1401 C CA . SER A 1 176 ? -44.129 23.690 -28.240 1.00 45.94 176 SER A CA 1
ATOM 1402 C C . SER A 1 176 ? -43.132 24.808 -27.869 1.00 45.94 176 SER A C 1
ATOM 1404 O O . SER A 1 176 ? -43.532 25.913 -27.520 1.00 45.94 176 SER A O 1
ATOM 1406 N N . GLN A 1 177 ? -41.842 24.614 -28.179 1.00 39.84 177 GLN A N 1
ATOM 1407 C CA . GLN A 1 177 ? -41.109 25.377 -29.215 1.00 39.84 177 GLN A CA 1
ATOM 1408 C C . GLN A 1 177 ? -39.633 24.953 -29.287 1.00 39.84 177 GLN A C 1
ATOM 1410 O O . GLN A 1 177 ? -39.001 24.577 -28.303 1.00 39.84 177 GLN A O 1
ATOM 1415 N N . GLY A 1 178 ? -39.104 24.964 -30.510 1.00 45.59 178 GLY A N 1
ATOM 1416 C CA . GLY A 1 178 ? -37.870 24.298 -30.899 1.00 45.59 178 GLY A CA 1
ATOM 1417 C C . GLY A 1 178 ? -36.621 24.735 -30.138 1.00 45.59 178 GLY A C 1
ATOM 1418 O O . GLY A 1 178 ? -36.197 25.885 -30.192 1.00 45.59 178 GLY A O 1
ATOM 1419 N N . ARG A 1 179 ? -35.952 23.751 -29.542 1.00 35.31 179 ARG A N 1
ATOM 1420 C CA . ARG A 1 179 ? -34.498 23.709 -29.396 1.00 35.31 179 ARG A CA 1
ATOM 1421 C C . ARG A 1 179 ? -34.100 22.249 -29.241 1.00 35.31 179 ARG A C 1
ATOM 1423 O O . ARG A 1 179 ? -34.352 21.633 -28.213 1.00 35.31 179 ARG A O 1
ATOM 1430 N N . THR A 1 180 ? -33.507 21.684 -30.287 1.00 34.09 180 THR A N 1
ATOM 1431 C CA . THR A 1 180 ? -32.782 20.413 -30.205 1.00 34.09 180 THR A CA 1
ATOM 1432 C C . THR A 1 180 ? -31.775 20.500 -29.056 1.00 34.09 180 THR A C 1
ATOM 1434 O O . THR A 1 180 ? -30.896 21.366 -29.118 1.00 34.09 180 THR A O 1
ATOM 1437 N N . PRO A 1 181 ? -31.846 19.642 -28.024 1.00 37.88 181 PRO A N 1
ATOM 1438 C CA . PRO A 1 181 ? -30.748 19.529 -27.085 1.00 37.88 181 PRO A CA 1
ATOM 1439 C C . PRO A 1 181 ? -29.585 18.899 -27.852 1.00 37.88 181 PRO A C 1
ATOM 1441 O O . PRO A 1 181 ? -29.738 17.834 -28.456 1.00 37.88 181 PRO A O 1
ATOM 1444 N N . GLN A 1 182 ? -28.423 19.554 -27.862 1.00 32.91 182 GLN A N 1
ATOM 1445 C CA . GLN A 1 182 ? -27.178 18.891 -28.236 1.00 32.91 182 GLN A CA 1
ATOM 1446 C C . GLN A 1 182 ? -27.035 17.658 -27.341 1.00 32.91 182 GLN A C 1
ATOM 1448 O O . GLN A 1 182 ? -26.759 17.781 -26.148 1.00 32.91 182 GLN A O 1
ATOM 1453 N N . ARG A 1 183 ? -27.237 16.467 -27.918 1.00 31.92 183 ARG A N 1
ATOM 1454 C CA . ARG A 1 183 ? -26.773 15.209 -27.335 1.00 31.92 183 ARG A CA 1
ATOM 1455 C C . ARG A 1 183 ? -25.265 15.355 -27.138 1.00 31.92 183 ARG A C 1
ATOM 1457 O O . ARG A 1 183 ? -24.498 15.151 -28.076 1.00 31.92 183 ARG A O 1
ATOM 1464 N N . LYS A 1 184 ? -24.831 15.699 -25.923 1.00 31.92 184 LYS A N 1
ATOM 1465 C CA . LYS A 1 184 ? -23.541 15.203 -25.445 1.00 31.92 184 LYS A CA 1
ATOM 1466 C C . LYS A 1 184 ? -23.653 13.687 -25.549 1.00 31.92 184 LYS A C 1
ATOM 1468 O O . LYS A 1 184 ? -24.623 13.111 -25.064 1.00 31.92 184 LYS A O 1
ATOM 1473 N N . SER A 1 185 ? -22.756 13.076 -26.308 1.00 31.44 185 SER A N 1
ATOM 1474 C CA . SER A 1 185 ? -22.690 11.632 -26.481 1.00 31.44 185 SER A CA 1
ATOM 1475 C C . SER A 1 185 ? -22.728 10.962 -25.108 1.00 31.44 185 SER A C 1
ATOM 1477 O O . SER A 1 185 ? -21.757 11.064 -24.361 1.00 31.44 185 SER A O 1
ATOM 1479 N N . SER A 1 186 ? -23.844 10.309 -24.772 1.00 40.03 186 SER A N 1
ATOM 1480 C CA . SER A 1 186 ? -23.903 9.362 -23.662 1.00 40.03 186 SER A CA 1
ATOM 1481 C C . SER A 1 186 ? -22.870 8.282 -23.943 1.00 40.03 186 SER A C 1
ATOM 1483 O O . SER A 1 186 ? -23.088 7.413 -24.784 1.00 40.03 186 SER A O 1
ATOM 1485 N N . VAL A 1 187 ? -21.736 8.352 -23.254 1.00 41.28 187 VAL A N 1
ATOM 1486 C CA . VAL A 1 187 ? -20.792 7.239 -23.138 1.00 41.28 187 VAL A CA 1
ATOM 1487 C C . VAL A 1 187 ? -21.249 6.390 -21.950 1.00 41.28 187 VAL A C 1
ATOM 1489 O O . VAL A 1 187 ? -20.531 6.192 -20.981 1.00 41.28 187 VAL A O 1
ATOM 1492 N N . SER A 1 188 ? -22.495 5.926 -22.000 1.00 41.94 188 SER A N 1
ATOM 1493 C CA . SER A 1 188 ? -22.966 4.848 -21.139 1.00 41.94 188 SER A CA 1
ATOM 1494 C C . SER A 1 188 ? -22.678 3.569 -21.913 1.00 41.94 188 SER A C 1
ATOM 1496 O O . SER A 1 188 ? -23.232 3.358 -22.992 1.00 41.94 188 SER A O 1
ATOM 1498 N N . GLY A 1 189 ? -21.750 2.746 -21.422 1.00 45.16 189 GLY A N 1
ATOM 1499 C CA . GLY A 1 189 ? -21.516 1.422 -21.999 1.00 45.16 189 GLY A CA 1
ATOM 1500 C C . GLY A 1 189 ? -22.803 0.576 -21.997 1.00 45.16 189 GLY A C 1
ATOM 1501 O O . GLY A 1 189 ? -23.781 0.945 -21.347 1.00 45.16 189 GLY A O 1
ATOM 1502 N N . PRO A 1 190 ? -22.821 -0.597 -22.654 1.00 40.41 190 PRO A N 1
ATOM 1503 C CA . PRO A 1 190 ? -24.011 -1.455 -22.768 1.00 40.41 190 PRO A CA 1
ATOM 1504 C C . PRO A 1 190 ? -24.588 -1.962 -21.427 1.00 40.41 190 PRO A C 1
ATOM 1506 O O . PRO A 1 190 ? -25.623 -2.619 -21.424 1.00 40.41 190 PRO A O 1
ATOM 1509 N N . LEU A 1 191 ? -23.937 -1.656 -20.298 1.00 50.97 191 LEU A N 1
ATOM 1510 C CA . LEU A 1 191 ? -24.366 -1.972 -18.932 1.00 50.97 191 LEU A CA 1
ATOM 1511 C C . LEU A 1 191 ? -24.793 -0.737 -18.110 1.00 50.97 191 LEU A C 1
ATOM 1513 O O . LEU A 1 191 ? -25.029 -0.872 -16.917 1.00 50.97 191 LEU A O 1
ATOM 1517 N N . GLY A 1 192 ? -24.855 0.462 -18.703 1.00 42.16 192 GLY A N 1
ATOM 1518 C CA . GLY A 1 192 ? -25.363 1.667 -18.026 1.00 42.16 192 GLY A CA 1
ATOM 1519 C C . GLY A 1 192 ? -24.476 2.245 -16.913 1.00 42.16 192 GLY A C 1
ATOM 1520 O O . GLY A 1 192 ? -24.912 3.141 -16.199 1.00 42.16 192 GLY A O 1
ATOM 1521 N N . LEU A 1 193 ? -23.232 1.779 -16.753 1.00 46.47 193 LEU A N 1
ATOM 1522 C CA . LEU A 1 193 ? -22.333 2.284 -15.709 1.00 46.47 193 LEU A CA 1
ATOM 1523 C C . LEU A 1 193 ? -21.778 3.678 -16.073 1.00 46.47 193 LEU A C 1
ATOM 1525 O O . LEU A 1 193 ? -21.275 3.846 -17.189 1.00 46.47 193 LEU A O 1
ATOM 1529 N N . PRO A 1 194 ? -21.847 4.670 -15.164 1.00 47.06 194 PRO A N 1
ATOM 1530 C CA . PRO A 1 194 ? -21.291 5.993 -15.391 1.00 47.06 194 PRO A CA 1
ATOM 1531 C C . PRO A 1 194 ? -19.763 5.954 -15.341 1.00 47.06 194 PRO A C 1
ATOM 1533 O O . PRO A 1 194 ? -19.163 5.317 -14.479 1.00 47.06 194 PRO A O 1
ATOM 1536 N N . SER A 1 195 ? -19.148 6.696 -16.256 1.00 43.28 195 SER A N 1
ATOM 1537 C CA . SER A 1 195 ? -17.796 7.219 -16.104 1.00 43.28 195 SER A CA 1
ATOM 1538 C C . SER A 1 195 ? -17.950 8.714 -15.862 1.00 43.28 195 SER A C 1
ATOM 1540 O O . SER A 1 195 ? -17.912 9.468 -16.823 1.00 43.28 195 SER A O 1
ATOM 1542 N N . ASP A 1 196 ? -18.172 9.128 -14.615 1.00 40.38 196 ASP A N 1
ATOM 1543 C CA . ASP A 1 196 ? -18.046 10.531 -14.215 1.00 40.38 196 ASP A CA 1
ATOM 1544 C C . ASP A 1 196 ? -17.512 10.630 -12.779 1.00 40.38 196 ASP A C 1
ATOM 1546 O O . ASP A 1 196 ? -17.918 9.902 -11.873 1.00 40.38 196 ASP A O 1
ATOM 1550 N N . THR A 1 197 ? -16.547 11.532 -12.635 1.00 41.97 197 THR A N 1
ATOM 1551 C CA . THR A 1 197 ? -15.557 11.709 -11.564 1.00 41.97 197 THR A CA 1
ATOM 1552 C C . THR A 1 197 ? -16.054 12.431 -10.308 1.00 41.97 197 THR A C 1
ATOM 1554 O O . THR A 1 197 ? -15.264 12.647 -9.398 1.00 41.97 197 THR A O 1
ATOM 1557 N N . ASP A 1 198 ? -17.344 12.749 -10.202 1.00 41.22 198 ASP A N 1
ATOM 1558 C CA . ASP A 1 198 ? -17.907 13.451 -9.041 1.00 41.22 198 ASP A CA 1
ATOM 1559 C C . ASP A 1 198 ? -18.957 12.585 -8.336 1.00 41.22 198 ASP A C 1
ATOM 1561 O O . ASP A 1 198 ? -20.159 12.699 -8.572 1.00 41.22 198 ASP A O 1
ATOM 1565 N N . SER A 1 199 ? -18.504 11.688 -7.453 1.00 39.41 199 SER A N 1
ATOM 1566 C CA . SER A 1 199 ? -19.385 10.900 -6.577 1.00 39.41 199 SER A CA 1
ATOM 1567 C C . SER A 1 199 ? -19.911 11.782 -5.428 1.00 39.41 199 SER A C 1
ATOM 1569 O O . SER A 1 199 ? -19.145 12.074 -4.506 1.00 39.41 199 SER A O 1
ATOM 1571 N N . PRO A 1 200 ? -21.206 12.164 -5.377 1.00 40.44 200 PRO A N 1
ATOM 1572 C CA . PRO A 1 200 ? -21.709 13.142 -4.406 1.00 40.44 200 PRO A CA 1
ATOM 1573 C C . PRO A 1 200 ? -22.012 12.555 -3.014 1.00 40.44 200 PRO A C 1
ATOM 1575 O O . PRO A 1 200 ? -22.766 13.149 -2.247 1.00 40.44 200 PRO A O 1
ATOM 1578 N N . LEU A 1 201 ? -21.478 11.381 -2.656 1.00 44.31 201 LEU A N 1
ATOM 1579 C CA . LEU A 1 201 ? -21.816 10.702 -1.399 1.00 44.31 201 LEU A CA 1
ATOM 1580 C C . LEU A 1 201 ? -20.610 10.087 -0.676 1.00 44.31 201 LEU A C 1
ATOM 1582 O O . LEU A 1 201 ? -20.300 8.915 -0.849 1.00 44.31 201 LEU A O 1
ATOM 1586 N N . GLY A 1 202 ? -19.979 10.902 0.174 1.00 49.47 202 GLY A N 1
ATOM 1587 C CA . GLY A 1 202 ? -19.801 10.723 1.630 1.00 49.47 202 GLY A CA 1
ATOM 1588 C C . GLY A 1 202 ? -19.255 9.432 2.265 1.00 49.47 202 GLY A C 1
ATOM 1589 O O . GLY A 1 202 ? -18.980 9.464 3.460 1.00 49.47 202 GLY A O 1
ATOM 1590 N N . GLU A 1 203 ? -19.082 8.318 1.557 1.00 58.34 203 GLU A N 1
ATOM 1591 C CA . GLU A 1 203 ? -18.420 7.120 2.094 1.00 58.34 203 GLU A CA 1
ATOM 1592 C C . GLU A 1 203 ? -17.102 6.897 1.350 1.00 58.34 203 GLU A C 1
ATOM 1594 O O . GLU A 1 203 ? -17.032 6.177 0.354 1.00 58.34 203 GLU A O 1
ATOM 1599 N N . ASP A 1 204 ? -16.052 7.558 1.842 1.00 75.81 204 ASP A N 1
ATOM 1600 C CA . ASP A 1 204 ? -14.675 7.323 1.412 1.00 75.81 204 ASP A CA 1
ATOM 1601 C C . ASP A 1 204 ? -14.256 5.892 1.805 1.00 75.81 204 ASP A C 1
ATOM 1603 O O . ASP A 1 204 ? -14.007 5.587 2.976 1.00 75.81 204 ASP A O 1
ATOM 1607 N N . LEU A 1 205 ? -14.205 4.991 0.816 1.00 92.06 205 LEU A N 1
ATOM 1608 C CA . LEU A 1 205 ? -13.757 3.608 0.998 1.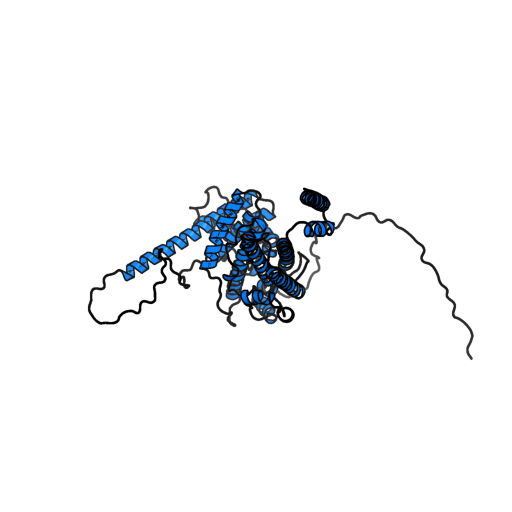00 92.06 205 LEU A CA 1
ATOM 1609 C C . LEU A 1 205 ? -12.232 3.476 1.069 1.00 92.06 205 LEU A C 1
ATOM 1611 O O . LEU A 1 205 ? -11.735 2.350 1.130 1.00 92.06 205 LEU A O 1
ATOM 1615 N N . MET A 1 206 ? -11.465 4.571 1.098 1.00 95.12 206 MET A N 1
ATOM 1616 C CA . MET A 1 206 ? -10.008 4.504 1.186 1.00 95.12 206 MET A CA 1
ATOM 1617 C C . MET A 1 206 ? -9.546 3.699 2.400 1.00 95.12 206 MET A C 1
ATOM 1619 O O . MET A 1 206 ? -8.663 2.856 2.272 1.00 95.12 206 MET A O 1
ATOM 1623 N N . GLN A 1 207 ? -10.162 3.875 3.573 1.00 96.25 207 GLN A N 1
ATOM 1624 C CA . GLN A 1 207 ? -9.780 3.077 4.743 1.00 96.25 207 GLN A CA 1
ATOM 1625 C C . GLN A 1 207 ? -10.170 1.599 4.615 1.00 96.25 207 GLN A C 1
ATOM 1627 O O . GLN A 1 207 ? -9.445 0.724 5.088 1.00 96.25 207 GLN A O 1
ATOM 1632 N N . THR A 1 208 ? -11.270 1.300 3.922 1.00 97.44 208 THR A N 1
ATOM 1633 C CA . THR A 1 208 ? -11.634 -0.076 3.569 1.00 97.44 208 THR A CA 1
ATOM 1634 C C . THR A 1 208 ? -10.608 -0.673 2.595 1.00 97.44 208 THR A C 1
ATOM 1636 O O . THR A 1 208 ? -10.191 -1.817 2.774 1.00 97.44 208 THR A O 1
ATOM 1639 N N . ALA A 1 209 ? -10.117 0.098 1.619 1.00 97.75 209 ALA A N 1
ATOM 1640 C CA . ALA A 1 209 ? -9.026 -0.311 0.736 1.00 97.75 209 ALA A CA 1
ATOM 1641 C C . ALA A 1 209 ? -7.709 -0.513 1.511 1.00 97.75 209 ALA A C 1
ATOM 1643 O O . ALA A 1 209 ? -6.999 -1.487 1.289 1.00 97.75 209 ALA A O 1
ATOM 1644 N N . GLN A 1 210 ? -7.399 0.341 2.484 1.00 98.31 210 GLN A N 1
ATOM 1645 C CA . GLN A 1 210 ? -6.247 0.172 3.375 1.00 98.31 210 GLN A CA 1
ATOM 1646 C C . GLN A 1 210 ? -6.350 -1.104 4.218 1.00 98.31 210 GLN A C 1
ATOM 1648 O O . GLN A 1 210 ? -5.363 -1.827 4.352 1.00 98.31 210 GLN A O 1
ATOM 1653 N N . ALA A 1 211 ? -7.541 -1.420 4.736 1.00 98.50 211 ALA A N 1
ATOM 1654 C CA . ALA A 1 211 ? -7.792 -2.671 5.440 1.00 98.50 211 ALA A CA 1
ATOM 1655 C C . ALA A 1 211 ? -7.556 -3.867 4.509 1.00 98.50 211 ALA A C 1
ATOM 1657 O O . ALA A 1 211 ? -6.741 -4.736 4.809 1.00 98.50 211 ALA A O 1
ATOM 1658 N N . LEU A 1 212 ? -8.187 -3.874 3.332 1.00 98.06 212 LEU A N 1
ATOM 1659 C CA . LEU A 1 212 ? -8.020 -4.929 2.333 1.00 98.06 212 LEU A CA 1
ATOM 1660 C C . LEU A 1 212 ? -6.562 -5.088 1.873 1.00 98.06 212 LEU A C 1
ATOM 1662 O O . LEU A 1 212 ? -6.121 -6.214 1.665 1.00 98.06 212 LEU A O 1
ATOM 1666 N N . LEU A 1 213 ? -5.788 -4.005 1.764 1.00 97.38 213 LEU A N 1
ATOM 1667 C CA . LEU A 1 213 ? -4.357 -4.057 1.453 1.00 97.38 213 LEU A CA 1
ATOM 1668 C C . LEU A 1 213 ? -3.577 -4.846 2.517 1.00 97.38 213 LEU A C 1
ATOM 1670 O O . LEU A 1 213 ? -2.761 -5.701 2.172 1.00 97.38 213 LEU A O 1
ATOM 1674 N N . LEU A 1 214 ? -3.850 -4.601 3.800 1.00 96.44 214 LEU A N 1
ATOM 1675 C CA . LEU A 1 214 ? -3.230 -5.335 4.909 1.00 96.44 214 LEU A CA 1
ATOM 1676 C C . LEU A 1 214 ? -3.629 -6.814 4.912 1.00 96.44 214 LEU A C 1
ATOM 1678 O O . LEU A 1 214 ? -2.779 -7.686 5.097 1.00 96.44 214 LEU A O 1
ATOM 1682 N N . LEU A 1 215 ? -4.908 -7.103 4.661 1.00 95.25 215 LEU A N 1
ATOM 1683 C CA . LEU A 1 215 ? -5.409 -8.473 4.558 1.00 95.25 215 LEU A CA 1
ATOM 1684 C C . LEU A 1 215 ? -4.767 -9.212 3.372 1.00 95.25 215 LEU A C 1
ATOM 1686 O O . LEU A 1 215 ? -4.269 -10.323 3.539 1.00 95.25 215 LEU A O 1
ATOM 1690 N N . MET A 1 216 ? -4.693 -8.582 2.196 1.00 93.44 216 MET A N 1
ATOM 1691 C CA . MET A 1 216 ? -3.990 -9.136 1.035 1.00 93.44 216 MET A CA 1
ATOM 1692 C C . MET A 1 216 ? -2.540 -9.469 1.388 1.00 93.44 216 MET A C 1
ATOM 1694 O O . MET A 1 216 ? -2.090 -10.572 1.092 1.00 93.44 216 MET A O 1
ATOM 1698 N N . ALA A 1 217 ? -1.831 -8.558 2.060 1.00 87.88 217 ALA A N 1
ATOM 1699 C CA . ALA A 1 217 ? -0.436 -8.761 2.429 1.00 87.88 217 ALA A CA 1
ATOM 1700 C C . ALA A 1 217 ? -0.224 -9.965 3.366 1.00 87.88 217 ALA A C 1
ATOM 1702 O O . ALA A 1 217 ? 0.793 -10.650 3.244 1.00 87.88 217 ALA A O 1
ATOM 1703 N N . LEU A 1 218 ? -1.176 -10.262 4.261 1.00 84.50 218 LEU A N 1
ATOM 1704 C CA . LEU A 1 218 ? -1.155 -11.488 5.069 1.00 84.50 218 LEU A CA 1
ATOM 1705 C C . LEU A 1 218 ? -1.308 -12.742 4.207 1.00 84.50 218 LEU A C 1
ATOM 1707 O O . LEU A 1 218 ? -0.555 -13.704 4.371 1.00 84.50 218 LEU A O 1
ATOM 1711 N N . CYS A 1 219 ? -2.248 -12.724 3.260 1.00 82.44 219 CYS A N 1
ATOM 1712 C CA . CYS A 1 219 ? -2.491 -13.851 2.366 1.00 82.44 219 CYS A CA 1
ATOM 1713 C C . CYS A 1 219 ? -1.326 -14.099 1.396 1.00 82.44 219 CYS A C 1
ATOM 1715 O O . CYS A 1 219 ? -1.038 -15.250 1.067 1.00 82.44 219 CYS A O 1
ATOM 1717 N N . THR A 1 220 ? -0.628 -13.042 0.961 1.00 74.38 220 THR A N 1
ATOM 1718 C CA . THR A 1 220 ? 0.482 -13.106 -0.005 1.00 74.38 220 THR A CA 1
ATOM 1719 C C . THR A 1 220 ? 1.600 -14.052 0.418 1.00 74.38 220 THR A C 1
ATOM 1721 O O . THR A 1 220 ? 2.266 -14.597 -0.453 1.00 74.38 220 THR A O 1
ATOM 1724 N N . TRP A 1 221 ? 1.834 -14.267 1.713 1.00 69.81 221 TRP A N 1
ATOM 1725 C CA . TRP A 1 221 ? 2.939 -15.106 2.208 1.00 69.81 221 TRP A CA 1
ATOM 1726 C C . TRP A 1 221 ? 2.476 -16.427 2.822 1.00 69.81 221 TRP A C 1
ATOM 1728 O O . TRP A 1 221 ? 3.267 -17.157 3.426 1.00 69.81 221 TRP A O 1
ATOM 1738 N N . ALA A 1 222 ? 1.192 -16.745 2.691 1.00 66.94 222 ALA A N 1
ATOM 1739 C CA . ALA A 1 222 ? 0.636 -17.944 3.277 1.00 66.94 222 ALA A CA 1
ATOM 1740 C C . ALA A 1 222 ? 1.092 -19.204 2.524 1.00 66.94 222 ALA A C 1
ATOM 1742 O O . ALA A 1 222 ? 1.135 -19.252 1.297 1.00 66.94 222 ALA A O 1
ATOM 1743 N N . LYS A 1 223 ? 1.400 -20.268 3.274 1.00 55.72 223 LYS A N 1
ATOM 1744 C CA . LYS A 1 223 ? 1.929 -21.529 2.720 1.00 55.72 223 LYS A CA 1
ATOM 1745 C C . LYS A 1 223 ? 0.906 -22.317 1.886 1.00 55.72 223 LYS A C 1
ATOM 1747 O O . LYS A 1 223 ? 1.297 -23.204 1.130 1.00 55.72 223 LYS A O 1
ATOM 1752 N N . HIS A 1 224 ? -0.389 -22.030 2.024 1.00 59.81 224 HIS A N 1
ATOM 1753 C CA . HIS A 1 224 ? -1.463 -22.803 1.395 1.00 59.81 224 HIS A CA 1
ATOM 1754 C C . HIS A 1 224 ? -1.983 -22.140 0.114 1.00 59.81 224 HIS A C 1
ATOM 1756 O O . HIS A 1 224 ? -2.316 -20.957 0.098 1.00 59.81 224 HIS A O 1
ATOM 1762 N N . ARG A 1 225 ? -2.136 -22.940 -0.952 1.00 64.00 225 ARG A N 1
ATOM 1763 C CA . ARG A 1 225 ? -2.630 -22.492 -2.271 1.00 64.00 225 ARG A CA 1
ATOM 1764 C C . ARG A 1 225 ? -4.022 -21.856 -2.229 1.00 64.00 225 ARG A C 1
ATOM 1766 O O . ARG A 1 225 ? -4.328 -21.018 -3.069 1.00 64.00 225 ARG A O 1
ATOM 1773 N N . GLU A 1 226 ? -4.865 -22.254 -1.282 1.00 69.25 226 GLU A N 1
ATOM 1774 C CA . GLU A 1 226 ? -6.210 -21.689 -1.126 1.00 69.25 226 GLU A CA 1
ATOM 1775 C C . GLU A 1 226 ? -6.161 -20.232 -0.663 1.00 69.25 226 GLU A C 1
ATOM 1777 O O . GLU A 1 226 ? -6.905 -19.401 -1.172 1.00 69.25 226 GLU A O 1
ATOM 1782 N N . ILE A 1 227 ? -5.196 -19.891 0.192 1.00 71.00 227 ILE A N 1
ATOM 1783 C CA . ILE A 1 227 ? -5.015 -18.534 0.714 1.00 71.00 227 ILE A CA 1
ATOM 1784 C C . ILE A 1 227 ? -4.472 -17.595 -0.377 1.00 71.00 227 ILE A C 1
ATOM 1786 O O . ILE A 1 227 ? -4.828 -16.419 -0.427 1.00 71.00 227 ILE A O 1
ATOM 1790 N N . LEU A 1 228 ? -3.699 -18.118 -1.337 1.00 72.44 228 LEU A N 1
ATOM 1791 C CA . LEU A 1 228 ? -3.321 -17.352 -2.528 1.00 72.44 228 LEU A CA 1
ATOM 1792 C C . LEU A 1 228 ? -4.549 -16.946 -3.361 1.00 72.44 228 LEU A C 1
ATOM 1794 O O . LEU A 1 228 ? -4.586 -15.833 -3.881 1.00 72.44 228 LEU A O 1
ATOM 1798 N N . ARG A 1 229 ? -5.578 -17.800 -3.473 1.00 83.19 229 ARG A N 1
ATOM 1799 C CA . ARG A 1 229 ? -6.823 -17.427 -4.174 1.00 83.19 229 ARG A CA 1
ATOM 1800 C C . ARG A 1 229 ? -7.522 -16.266 -3.477 1.00 83.19 229 ARG A C 1
ATOM 1802 O O . ARG A 1 229 ? -8.035 -15.378 -4.152 1.00 83.19 229 ARG A O 1
ATOM 1809 N N . GLU A 1 230 ? -7.500 -16.247 -2.147 1.00 85.44 230 GLU A N 1
ATOM 1810 C CA . GLU A 1 230 ? -8.036 -15.128 -1.373 1.00 85.44 230 GLU A CA 1
ATOM 1811 C C . GLU A 1 230 ? -7.241 -13.840 -1.612 1.00 85.44 230 GLU A C 1
ATOM 1813 O O . GLU A 1 230 ? -7.848 -12.796 -1.839 1.00 85.44 230 GLU A O 1
ATOM 1818 N N . ALA A 1 231 ? -5.903 -13.911 -1.649 1.00 83.94 231 ALA A N 1
ATOM 1819 C CA . ALA A 1 231 ? -5.059 -12.760 -1.977 1.00 83.94 231 ALA A CA 1
ATOM 1820 C C . ALA A 1 231 ? -5.429 -12.162 -3.344 1.00 83.94 231 ALA A C 1
ATOM 1822 O O . ALA A 1 231 ? -5.562 -10.947 -3.469 1.00 83.94 231 ALA A O 1
ATOM 1823 N N . LEU A 1 232 ? -5.643 -13.011 -4.354 1.00 87.06 232 LEU A N 1
ATOM 1824 C CA . LEU A 1 232 ? -6.019 -12.584 -5.705 1.00 87.06 232 LEU A CA 1
ATOM 1825 C C . LEU A 1 232 ? -7.435 -12.000 -5.765 1.00 87.06 232 LEU A C 1
ATOM 1827 O O . LEU A 1 232 ? -7.657 -11.004 -6.453 1.00 87.06 232 LEU A O 1
ATOM 1831 N N . ALA A 1 233 ? -8.386 -12.576 -5.027 1.00 92.12 233 ALA A N 1
ATOM 1832 C CA . ALA A 1 233 ? -9.737 -12.030 -4.925 1.00 92.12 233 ALA A CA 1
ATOM 1833 C C . ALA A 1 233 ? -9.721 -10.630 -4.290 1.00 92.12 233 ALA A C 1
ATOM 1835 O O . ALA A 1 233 ? -10.306 -9.694 -4.837 1.00 92.12 233 ALA A O 1
ATOM 1836 N N . ILE A 1 234 ? -8.989 -10.463 -3.183 1.00 93.62 234 ILE A N 1
ATOM 1837 C CA . ILE A 1 234 ? -8.813 -9.162 -2.530 1.00 93.62 234 ILE A CA 1
ATOM 1838 C C . ILE A 1 234 ? -8.097 -8.183 -3.468 1.00 93.62 234 ILE A C 1
ATOM 1840 O O . ILE A 1 234 ? -8.518 -7.034 -3.581 1.00 93.62 234 ILE A O 1
ATOM 1844 N N . GLN A 1 235 ? -7.062 -8.627 -4.184 1.00 92.38 235 GLN A N 1
ATOM 1845 C CA . GLN A 1 235 ? -6.336 -7.795 -5.144 1.00 92.38 235 GLN A CA 1
ATOM 1846 C C . GLN A 1 235 ? -7.249 -7.261 -6.255 1.00 92.38 235 GLN A C 1
ATOM 1848 O O . GLN A 1 235 ? -7.131 -6.095 -6.625 1.00 92.38 235 GLN A O 1
ATOM 1853 N N . SER A 1 236 ? -8.174 -8.080 -6.766 1.00 94.00 236 SER A N 1
ATOM 1854 C CA . SER A 1 236 ? -9.152 -7.645 -7.770 1.00 94.00 236 SER A CA 1
ATOM 1855 C C . SER A 1 236 ? -10.073 -6.544 -7.239 1.00 94.00 236 SER A C 1
ATOM 1857 O O . SER A 1 236 ? -10.320 -5.553 -7.928 1.00 94.00 236 SER A O 1
ATOM 1859 N N . ILE A 1 237 ? -10.560 -6.699 -6.005 1.00 94.81 237 ILE A N 1
ATOM 1860 C CA . ILE A 1 237 ? -11.412 -5.704 -5.341 1.00 94.81 237 ILE A CA 1
ATOM 1861 C C . ILE A 1 237 ? -10.624 -4.411 -5.111 1.00 94.81 237 ILE A C 1
ATOM 1863 O O . ILE A 1 237 ? -11.085 -3.335 -5.481 1.00 94.81 237 ILE A O 1
ATOM 1867 N N . LEU A 1 238 ? -9.403 -4.510 -4.577 1.00 95.00 238 LEU A N 1
ATOM 1868 C CA . LEU A 1 238 ? -8.512 -3.367 -4.365 1.00 95.00 238 LEU A CA 1
ATOM 1869 C C . LEU A 1 238 ? -8.248 -2.594 -5.652 1.00 95.00 238 LEU A C 1
ATOM 1871 O O . LEU A 1 238 ? -8.367 -1.375 -5.666 1.00 95.00 238 LEU A O 1
ATOM 1875 N N . ALA A 1 239 ? -7.917 -3.289 -6.739 1.00 94.12 239 ALA A N 1
ATOM 1876 C CA . ALA A 1 239 ? -7.655 -2.646 -8.019 1.00 94.12 239 ALA A CA 1
ATOM 1877 C C . ALA A 1 239 ? -8.896 -1.929 -8.581 1.00 94.12 239 ALA A C 1
ATOM 1879 O O . ALA A 1 239 ? -8.748 -0.987 -9.351 1.00 94.12 239 ALA A O 1
ATOM 1880 N N . THR A 1 240 ? -10.104 -2.357 -8.205 1.00 93.31 240 THR A N 1
ATOM 1881 C CA . THR A 1 240 ? -11.352 -1.661 -8.556 1.00 93.31 240 THR A CA 1
ATOM 1882 C C . THR A 1 240 ? -11.510 -0.402 -7.707 1.00 93.31 240 THR A C 1
ATOM 1884 O O . THR A 1 240 ? -11.570 0.690 -8.255 1.00 93.31 240 THR A O 1
ATOM 1887 N N . LEU A 1 241 ? -11.422 -0.523 -6.376 1.00 93.88 241 LEU A N 1
ATOM 1888 C CA . LEU A 1 241 ? -11.543 0.617 -5.456 1.00 93.88 241 LEU A CA 1
ATOM 1889 C C . LEU A 1 241 ? -10.528 1.732 -5.746 1.00 93.88 241 LEU A C 1
ATOM 1891 O O . LEU A 1 241 ? -10.864 2.908 -5.683 1.00 93.88 241 LEU A O 1
ATOM 1895 N N . ILE A 1 242 ? -9.286 1.366 -6.074 1.00 94.44 242 ILE A N 1
ATOM 1896 C CA . ILE A 1 242 ? -8.232 2.331 -6.403 1.00 94.44 242 ILE A CA 1
ATOM 1897 C C . ILE A 1 242 ? -8.493 3.033 -7.742 1.00 94.44 242 ILE A C 1
ATOM 1899 O O . ILE A 1 242 ? -8.144 4.203 -7.879 1.00 94.44 242 ILE A O 1
ATOM 1903 N N . ARG A 1 243 ? -9.099 2.352 -8.723 1.00 92.75 243 ARG A N 1
ATOM 1904 C CA . ARG A 1 243 ? -9.493 2.982 -9.992 1.00 92.75 243 ARG A CA 1
ATOM 1905 C C . ARG A 1 243 ? -10.689 3.904 -9.817 1.00 92.75 243 ARG A C 1
ATOM 1907 O O . ARG A 1 243 ? -10.668 4.990 -10.383 1.00 92.75 243 ARG A O 1
ATOM 1914 N N . ASP A 1 244 ? -11.669 3.497 -9.016 1.00 90.12 244 ASP A N 1
ATOM 1915 C CA . ASP A 1 244 ? -12.843 4.317 -8.703 1.00 90.12 244 ASP A CA 1
ATOM 1916 C C . ASP A 1 244 ? -12.453 5.606 -7.963 1.00 90.12 244 ASP A C 1
ATOM 1918 O O . ASP A 1 244 ? -13.063 6.646 -8.179 1.00 90.12 244 ASP A O 1
ATOM 1922 N N . ASP A 1 245 ? -11.421 5.551 -7.111 1.00 91.44 245 ASP A N 1
ATOM 1923 C CA . ASP A 1 245 ? -10.832 6.726 -6.444 1.00 91.44 245 ASP A CA 1
ATOM 1924 C C . ASP A 1 245 ? -9.919 7.565 -7.368 1.00 91.44 245 ASP A C 1
ATOM 1926 O O . ASP A 1 245 ? -9.429 8.625 -6.981 1.00 91.44 245 ASP A O 1
ATOM 1930 N N . GLY A 1 246 ? -9.642 7.094 -8.586 1.00 92.00 246 GLY A N 1
ATOM 1931 C CA . GLY A 1 246 ? -8.789 7.763 -9.568 1.00 92.00 246 GLY A CA 1
ATOM 1932 C C . GLY A 1 246 ? -7.292 7.476 -9.406 1.00 92.00 246 GLY A C 1
ATOM 1933 O O . GLY A 1 246 ? -6.779 7.188 -8.326 1.00 92.00 246 GLY A O 1
ATOM 1934 N N . LEU A 1 247 ? -6.538 7.564 -10.501 1.00 92.06 247 LEU A N 1
ATOM 1935 C CA . LEU A 1 247 ? -5.075 7.376 -10.516 1.00 92.06 247 LEU A CA 1
ATOM 1936 C C . LEU A 1 247 ? -4.326 8.622 -10.994 1.00 92.06 247 LEU A C 1
ATOM 1938 O O . LEU A 1 247 ? -3.151 8.565 -11.352 1.00 92.06 247 LEU A O 1
ATOM 1942 N N . ASP A 1 248 ? -5.001 9.751 -10.948 1.00 89.62 248 ASP A N 1
ATOM 1943 C CA . ASP A 1 248 ? -4.512 11.104 -11.100 1.00 89.62 248 ASP A CA 1
ATOM 1944 C C . ASP A 1 248 ? -4.882 11.913 -9.852 1.00 89.62 248 ASP A C 1
ATOM 1946 O O . ASP A 1 248 ? -5.630 11.469 -8.979 1.00 89.62 248 ASP A O 1
ATOM 1950 N N . ILE A 1 249 ? -4.254 13.073 -9.701 1.00 84.75 249 ILE A N 1
ATOM 1951 C CA . ILE A 1 249 ? -4.555 13.971 -8.596 1.00 84.75 249 ILE A CA 1
ATOM 1952 C C . ILE A 1 249 ? -4.337 15.410 -9.041 1.00 84.75 249 ILE A C 1
ATOM 1954 O O . ILE A 1 249 ? -3.392 15.698 -9.778 1.00 84.75 249 ILE A O 1
ATOM 1958 N N . GLU A 1 250 ? -5.204 16.308 -8.582 1.00 84.12 250 GLU A N 1
ATOM 1959 C CA . GLU A 1 250 ? -5.081 17.741 -8.847 1.00 84.12 250 GLU A CA 1
ATOM 1960 C C . GLU A 1 250 ? -3.723 18.273 -8.377 1.00 84.12 250 GLU A C 1
ATOM 1962 O O . GLU A 1 250 ? -3.158 17.723 -7.431 1.00 84.12 250 GLU A O 1
ATOM 1967 N N . PRO A 1 251 ? -3.170 19.336 -8.975 1.00 84.75 251 PRO A N 1
ATOM 1968 C CA . PRO A 1 251 ? -1.941 19.951 -8.488 1.00 84.75 251 PRO A CA 1
ATOM 1969 C C . PRO A 1 251 ? -2.032 20.353 -7.012 1.00 84.75 251 PRO A C 1
ATOM 1971 O O . PRO A 1 251 ? -3.095 20.670 -6.485 1.00 84.75 251 PRO A O 1
ATOM 1974 N N . LEU A 1 252 ? -0.898 20.320 -6.321 1.00 86.00 252 LEU A N 1
ATOM 1975 C CA . LEU A 1 252 ? -0.824 20.767 -4.938 1.00 86.00 252 LEU A CA 1
ATOM 1976 C C . LEU A 1 252 ? -1.086 22.281 -4.848 1.00 86.00 252 LEU A C 1
ATOM 1978 O O . LEU A 1 252 ? -0.359 23.069 -5.449 1.00 86.00 252 LEU A O 1
ATOM 1982 N N . HIS A 1 253 ? -2.064 22.677 -4.036 1.00 84.94 253 HIS A N 1
ATOM 1983 C CA . HIS A 1 253 ? -2.284 24.076 -3.667 1.00 84.94 253 HIS A CA 1
ATOM 1984 C C . HIS A 1 253 ? -1.315 24.518 -2.560 1.00 84.94 253 HIS A C 1
ATOM 1986 O O . HIS A 1 253 ? -1.048 23.754 -1.629 1.00 84.94 253 HIS A O 1
ATOM 1992 N N . GLU A 1 254 ? -0.807 25.752 -2.641 1.00 79.25 254 GLU A N 1
ATOM 1993 C CA . GLU A 1 254 ? 0.131 26.309 -1.650 1.00 79.25 254 GLU A CA 1
ATOM 1994 C C . GLU A 1 254 ? -0.500 26.430 -0.252 1.00 79.25 254 GLU A C 1
ATOM 1996 O O . GLU A 1 254 ? 0.152 26.120 0.743 1.00 79.25 254 GLU A O 1
ATOM 2001 N N . ASP A 1 255 ? -1.793 26.757 -0.188 1.00 87.69 255 ASP A N 1
ATOM 2002 C CA . ASP A 1 255 ? -2.539 26.988 1.058 1.00 87.69 255 ASP A CA 1
ATOM 2003 C C . ASP A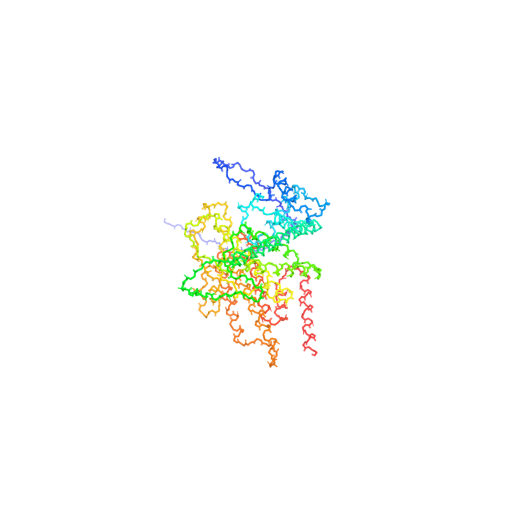 1 255 ? -3.167 25.717 1.664 1.00 87.69 255 ASP A C 1
ATOM 2005 O O . ASP A 1 255 ? -4.071 25.789 2.499 1.00 87.69 255 ASP A O 1
ATOM 2009 N N . ILE A 1 256 ? -2.731 24.525 1.240 1.00 92.75 256 ILE A N 1
ATOM 2010 C CA . ILE A 1 256 ? -3.296 23.263 1.737 1.00 92.75 256 ILE A CA 1
ATOM 2011 C C . ILE A 1 256 ? -3.064 23.094 3.248 1.00 92.75 256 ILE A C 1
ATOM 2013 O O . ILE A 1 256 ? -1.945 23.239 3.749 1.00 92.75 256 ILE A O 1
ATOM 2017 N N . SER A 1 257 ? -4.121 22.726 3.979 1.00 95.00 257 SER A N 1
ATOM 2018 C CA . SER A 1 257 ? -4.013 22.403 5.404 1.00 95.00 257 SER A CA 1
ATOM 2019 C C . SER A 1 257 ? -3.143 21.157 5.618 1.00 95.00 257 SER A C 1
ATOM 2021 O O . SER A 1 257 ? -3.102 20.257 4.773 1.00 95.00 257 SER A O 1
ATOM 2023 N N . TRP A 1 258 ? -2.464 21.054 6.766 1.00 95.19 258 TRP A N 1
ATOM 2024 C CA . TRP A 1 258 ? -1.666 19.860 7.072 1.00 95.19 258 TRP A CA 1
ATOM 2025 C C . TRP A 1 258 ? -2.518 18.586 7.076 1.00 95.19 258 TRP A C 1
ATOM 2027 O O . TRP A 1 258 ? -2.094 17.556 6.559 1.00 95.19 258 TRP A O 1
ATOM 2037 N N . THR A 1 259 ? -3.747 18.659 7.587 1.00 94.25 259 THR A N 1
ATOM 2038 C CA . THR A 1 259 ? -4.686 17.531 7.617 1.00 94.25 259 THR A CA 1
ATOM 2039 C C . THR A 1 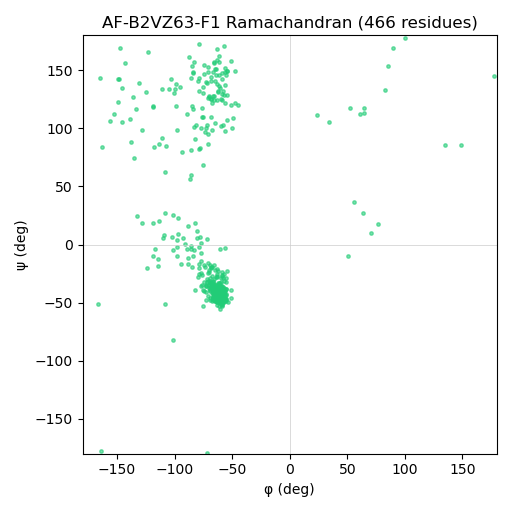259 ? -5.102 17.075 6.220 1.00 94.25 259 THR A C 1
ATOM 2041 O O . THR A 1 259 ? -5.095 15.873 5.946 1.00 94.25 259 THR A O 1
ATOM 2044 N N . ASP A 1 260 ? -5.396 18.007 5.309 1.00 93.94 260 ASP A N 1
ATOM 2045 C CA . ASP A 1 260 ? -5.753 17.669 3.926 1.00 93.94 260 ASP A CA 1
ATOM 2046 C C . ASP A 1 260 ? -4.551 17.146 3.148 1.00 93.94 260 ASP A C 1
ATOM 2048 O O . ASP A 1 260 ? -4.674 16.191 2.377 1.00 93.94 260 ASP A O 1
ATOM 2052 N N . TRP A 1 261 ? -3.370 17.718 3.390 1.00 95.75 261 TRP A N 1
ATOM 2053 C CA . TRP A 1 261 ? -2.127 17.217 2.822 1.00 95.75 261 TRP A CA 1
ATOM 2054 C C . TRP A 1 261 ? -1.823 15.793 3.296 1.00 95.75 261 TRP A C 1
ATOM 2056 O O . TRP A 1 261 ? -1.500 14.937 2.474 1.00 95.75 261 TRP A O 1
ATOM 2066 N N . VAL A 1 262 ? -1.981 15.508 4.594 1.00 96.38 262 VAL A N 1
ATOM 2067 C CA . VAL A 1 262 ? -1.795 14.163 5.157 1.00 96.38 262 VAL A CA 1
ATOM 2068 C C . VAL A 1 262 ? -2.758 13.179 4.505 1.00 96.38 262 VAL A C 1
ATOM 2070 O O . VAL A 1 262 ? -2.329 12.098 4.095 1.00 96.38 262 VAL A O 1
ATOM 2073 N N . ARG A 1 263 ? -4.040 13.541 4.362 1.00 94.94 263 ARG A N 1
ATOM 2074 C CA . ARG A 1 263 ? -5.039 12.703 3.682 1.00 94.94 263 ARG A CA 1
ATOM 2075 C C . ARG A 1 263 ? -4.612 12.413 2.243 1.00 94.94 263 ARG A C 1
ATOM 2077 O O . ARG A 1 263 ? -4.554 11.252 1.841 1.00 94.94 263 ARG A O 1
ATOM 2084 N N . ARG A 1 264 ? -4.237 13.452 1.496 1.00 94.69 264 ARG A N 1
ATOM 2085 C CA . ARG A 1 264 ? -3.745 13.366 0.116 1.00 94.69 264 ARG A CA 1
ATOM 2086 C C . ARG A 1 264 ? -2.519 12.457 -0.021 1.00 94.69 264 ARG A C 1
ATOM 2088 O O . ARG A 1 264 ? -2.491 11.586 -0.888 1.00 94.69 264 ARG A O 1
ATOM 2095 N N . GLU A 1 265 ? -1.515 12.631 0.831 1.00 96.12 265 GLU A N 1
ATOM 2096 C CA . GLU A 1 265 ? -0.281 11.838 0.803 1.00 96.12 265 GLU A CA 1
ATOM 2097 C C . GLU A 1 265 ? -0.532 10.380 1.226 1.00 96.12 265 GLU A C 1
ATOM 2099 O O . GLU A 1 265 ? 0.009 9.458 0.617 1.00 96.12 265 GLU A O 1
ATOM 2104 N N . THR A 1 266 ? -1.408 10.153 2.209 1.00 97.19 266 THR A N 1
ATOM 2105 C CA . THR A 1 266 ? -1.837 8.818 2.667 1.00 97.19 266 THR A CA 1
ATOM 2106 C C . THR A 1 266 ? -2.542 8.051 1.543 1.00 97.19 266 THR A C 1
ATOM 2108 O O . THR A 1 266 ? -2.202 6.896 1.270 1.00 97.19 266 THR A O 1
ATOM 2111 N N . VAL A 1 267 ? -3.479 8.694 0.837 1.00 96.38 267 VAL A N 1
ATOM 2112 C CA . VAL A 1 267 ? -4.152 8.130 -0.348 1.00 96.38 267 VAL A CA 1
ATOM 2113 C C . VAL A 1 267 ? -3.125 7.785 -1.427 1.00 96.38 267 VAL A C 1
ATOM 2115 O O . VAL A 1 267 ? -3.064 6.646 -1.891 1.00 96.38 267 VAL A O 1
ATOM 2118 N N . LYS A 1 268 ? -2.250 8.738 -1.775 1.00 96.62 268 LYS A N 1
ATOM 2119 C CA . LYS A 1 268 ? -1.190 8.552 -2.778 1.00 96.62 268 LYS A CA 1
ATOM 2120 C C . LYS A 1 268 ? -0.295 7.355 -2.441 1.00 96.62 268 LYS A C 1
ATOM 2122 O O . LYS A 1 268 ? -0.082 6.485 -3.284 1.00 96.62 268 LYS A O 1
ATOM 2127 N N . ARG A 1 269 ? 0.183 7.254 -1.198 1.00 97.62 269 ARG A N 1
ATOM 2128 C CA . ARG A 1 269 ? 1.003 6.123 -0.733 1.00 97.62 269 ARG A CA 1
ATOM 2129 C C . ARG A 1 269 ? 0.236 4.807 -0.756 1.00 97.62 269 ARG A C 1
ATOM 2131 O O . ARG A 1 269 ? 0.796 3.809 -1.198 1.00 97.62 269 ARG A O 1
ATOM 2138 N N . THR A 1 270 ? -1.036 4.802 -0.362 1.00 97.75 270 THR A N 1
ATOM 2139 C CA . THR A 1 270 ? -1.898 3.611 -0.444 1.00 97.75 270 THR A CA 1
ATOM 2140 C C . THR A 1 270 ? -1.959 3.094 -1.885 1.00 97.75 270 THR A C 1
ATOM 2142 O O . THR A 1 270 ? -1.649 1.926 -2.124 1.00 97.75 270 THR A O 1
ATOM 2145 N N . LYS A 1 271 ? -2.231 3.972 -2.862 1.00 97.50 271 LYS A N 1
ATOM 2146 C CA . LYS A 1 271 ? -2.257 3.640 -4.300 1.00 97.50 271 LYS A CA 1
ATOM 2147 C C . LYS A 1 271 ? -0.930 3.035 -4.779 1.00 97.50 271 LYS A C 1
ATOM 2149 O O . LYS A 1 271 ? -0.926 1.979 -5.417 1.00 97.50 271 LYS A O 1
ATOM 2154 N N . PHE A 1 272 ? 0.206 3.640 -4.419 1.00 97.81 272 PHE A N 1
ATOM 2155 C CA . PHE A 1 272 ? 1.529 3.113 -4.784 1.00 97.81 272 PHE A CA 1
ATOM 2156 C C . PHE A 1 272 ? 1.864 1.771 -4.129 1.00 97.81 272 PHE A C 1
ATOM 2158 O O . PHE A 1 272 ? 2.530 0.948 -4.757 1.00 97.81 272 PHE A O 1
ATOM 2165 N N . ILE A 1 273 ? 1.416 1.516 -2.898 1.00 96.25 273 ILE A N 1
ATOM 2166 C CA . ILE A 1 273 ? 1.654 0.223 -2.248 1.00 96.25 273 ILE A CA 1
ATOM 2167 C C . ILE A 1 273 ? 0.755 -0.863 -2.847 1.00 96.25 273 ILE A C 1
ATOM 2169 O O . ILE A 1 273 ? 1.258 -1.951 -3.121 1.00 96.25 273 ILE A O 1
ATOM 2173 N N . VAL A 1 274 ? -0.516 -0.578 -3.162 1.00 96.19 274 VAL A N 1
ATOM 2174 C CA . VAL A 1 274 ? -1.370 -1.517 -3.921 1.00 96.19 274 VAL A CA 1
ATOM 2175 C C . VAL A 1 274 ? -0.724 -1.849 -5.274 1.00 96.19 274 VAL A C 1
ATOM 2177 O O . VAL A 1 274 ? -0.625 -3.020 -5.648 1.00 96.19 274 VAL A O 1
ATOM 2180 N N . TYR A 1 275 ? -0.195 -0.840 -5.973 1.00 96.69 275 TYR A N 1
ATOM 2181 C CA . TYR A 1 275 ? 0.571 -1.023 -7.210 1.00 96.69 275 TYR A CA 1
ATOM 2182 C C . TYR A 1 275 ? 1.816 -1.899 -7.000 1.00 96.69 275 TYR A C 1
ATOM 2184 O O . TYR A 1 275 ? 2.053 -2.842 -7.757 1.00 96.69 275 TYR A O 1
ATOM 2192 N N . GLY A 1 276 ? 2.585 -1.642 -5.941 1.00 93.25 276 GLY A N 1
ATOM 2193 C CA . GLY A 1 276 ? 3.759 -2.433 -5.580 1.00 93.25 276 GLY A CA 1
ATOM 2194 C C . GLY A 1 276 ? 3.431 -3.897 -5.284 1.00 93.25 276 GLY A C 1
ATOM 2195 O O . GLY A 1 276 ? 4.112 -4.786 -5.788 1.00 93.25 276 GLY A O 1
ATOM 2196 N N . PHE A 1 277 ? 2.360 -4.181 -4.537 1.00 88.81 277 PHE A N 1
ATOM 2197 C CA . PHE A 1 277 ? 1.919 -5.557 -4.275 1.00 88.81 277 PHE A CA 1
ATOM 2198 C C . PHE A 1 277 ? 1.438 -6.270 -5.541 1.00 88.81 277 PHE A C 1
ATOM 2200 O O . PHE A 1 277 ? 1.759 -7.441 -5.744 1.00 88.81 277 PHE A O 1
ATOM 2207 N N . SER A 1 278 ? 0.749 -5.558 -6.437 1.00 91.38 278 SER A N 1
ATOM 2208 C CA . SER A 1 278 ? 0.378 -6.099 -7.747 1.00 91.38 278 SER A CA 1
ATOM 2209 C C . SER A 1 278 ? 1.608 -6.552 -8.545 1.00 91.38 278 SER A C 1
ATOM 2211 O O . SER A 1 278 ? 1.626 -7.648 -9.110 1.00 91.38 278 SER A O 1
ATOM 2213 N N . ASN A 1 279 ? 2.679 -5.756 -8.532 1.00 90.12 279 ASN A N 1
ATOM 2214 C CA . ASN A 1 279 ? 3.946 -6.112 -9.174 1.00 90.12 279 ASN A CA 1
ATOM 2215 C C . ASN A 1 279 ? 4.707 -7.205 -8.420 1.00 90.12 279 ASN A C 1
ATOM 2217 O O . ASN A 1 279 ? 5.311 -8.079 -9.039 1.00 90.12 279 ASN A O 1
ATOM 2221 N N . LEU A 1 280 ? 4.635 -7.222 -7.091 1.00 83.38 280 LEU A N 1
ATOM 2222 C CA . LEU A 1 280 ? 5.227 -8.274 -6.274 1.00 83.38 280 LEU A CA 1
ATOM 2223 C C . LEU A 1 280 ? 4.613 -9.644 -6.591 1.00 83.38 280 LEU A C 1
ATOM 2225 O O . LEU A 1 280 ? 5.348 -10.621 -6.705 1.00 83.38 280 LEU A O 1
ATOM 2229 N N . HIS A 1 281 ? 3.303 -9.738 -6.820 1.00 80.75 281 HIS A N 1
ATOM 2230 C CA . HIS A 1 281 ? 2.673 -10.993 -7.245 1.00 80.75 281 HIS A CA 1
ATOM 2231 C C . HIS A 1 281 ? 3.128 -11.452 -8.638 1.00 80.75 281 HIS A C 1
ATOM 2233 O O . HIS A 1 281 ? 3.273 -12.657 -8.861 1.00 80.75 281 HIS A O 1
ATOM 2239 N N . CYS A 1 282 ? 3.484 -10.528 -9.537 1.00 80.12 282 CYS A N 1
ATOM 2240 C CA . CYS A 1 282 ? 4.161 -10.885 -10.790 1.00 80.12 282 CYS A CA 1
ATOM 2241 C C . CYS A 1 282 ? 5.502 -11.579 -10.511 1.00 80.12 282 CYS A C 1
ATOM 2243 O O . CYS A 1 282 ? 5.881 -12.528 -11.208 1.00 80.12 282 CYS A O 1
ATOM 2245 N N . ILE A 1 283 ? 6.223 -11.126 -9.477 1.00 73.81 283 ILE A N 1
ATOM 2246 C CA . ILE A 1 283 ? 7.514 -11.687 -9.053 1.00 73.81 283 ILE A CA 1
ATOM 2247 C C . ILE A 1 283 ? 7.360 -13.048 -8.374 1.00 73.81 283 ILE A C 1
ATOM 2249 O O . ILE A 1 283 ? 8.093 -13.984 -8.686 1.00 73.81 283 ILE A O 1
ATOM 2253 N N . VAL A 1 284 ? 6.437 -13.160 -7.429 1.00 72.00 284 VAL A N 1
ATOM 2254 C CA . VAL A 1 284 ? 6.340 -14.347 -6.575 1.00 72.00 284 VAL A CA 1
ATOM 2255 C C . VAL A 1 284 ? 5.567 -15.465 -7.274 1.00 72.00 284 VAL A C 1
ATOM 2257 O O . VAL A 1 284 ? 5.968 -16.623 -7.205 1.00 72.00 284 VAL A O 1
ATOM 2260 N N . TYR A 1 285 ? 4.503 -15.121 -8.002 1.00 74.62 285 TYR A N 1
ATOM 2261 C CA . TYR A 1 285 ? 3.537 -16.092 -8.522 1.00 74.62 285 TYR A CA 1
ATOM 2262 C C . TYR A 1 285 ? 3.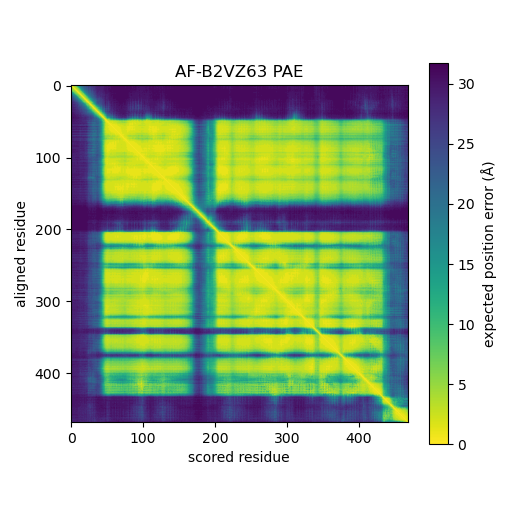465 -16.160 -10.046 1.00 74.62 285 TYR A C 1
ATOM 2264 O O . TYR A 1 285 ? 2.760 -17.012 -10.578 1.00 74.62 285 TYR A O 1
ATOM 2272 N N . ASN A 1 286 ? 4.199 -15.295 -10.756 1.00 75.88 286 ASN A N 1
ATOM 2273 C CA . ASN A 1 286 ? 4.136 -15.193 -12.217 1.00 75.88 286 ASN A CA 1
ATOM 2274 C C . ASN A 1 286 ? 2.705 -14.922 -12.732 1.00 75.88 286 ASN A C 1
ATOM 2276 O O . ASN A 1 286 ? 2.295 -15.438 -13.770 1.00 75.88 286 ASN A O 1
ATOM 2280 N N . ILE A 1 287 ? 1.949 -14.116 -11.982 1.00 81.69 287 ILE A N 1
ATOM 2281 C CA . ILE A 1 287 ? 0.589 -13.678 -12.317 1.00 81.69 287 ILE A CA 1
ATOM 2282 C C . ILE A 1 287 ? 0.670 -12.268 -12.917 1.00 81.69 287 ILE A C 1
ATOM 2284 O O . ILE A 1 287 ? 1.438 -11.463 -12.392 1.00 81.69 287 ILE A O 1
ATOM 2288 N N . PRO A 1 288 ? -0.084 -11.940 -13.983 1.00 86.81 288 PRO A N 1
ATOM 2289 C CA . PRO A 1 288 ? -0.112 -10.587 -14.532 1.00 86.81 288 PRO A CA 1
ATOM 2290 C C . PRO A 1 288 ? -0.501 -9.523 -13.490 1.00 86.81 288 PRO A C 1
ATOM 2292 O O . PRO A 1 288 ? -1.291 -9.807 -12.584 1.00 86.81 288 PRO A O 1
ATOM 2295 N N . PRO A 1 289 ? 0.015 -8.289 -13.612 1.00 89.81 289 PRO A N 1
ATOM 2296 C CA . PRO A 1 289 ? -0.337 -7.219 -12.693 1.00 89.81 289 PRO A CA 1
ATOM 2297 C C . PRO A 1 289 ? -1.802 -6.814 -12.890 1.00 89.81 289 PRO A C 1
ATOM 2299 O O . PRO A 1 289 ? -2.283 -6.694 -14.013 1.00 89.81 289 PRO A O 1
ATOM 2302 N N . PHE A 1 290 ? -2.495 -6.543 -11.788 1.00 90.25 290 PHE A N 1
ATOM 2303 C CA . PHE A 1 290 ? -3.880 -6.064 -11.789 1.00 90.25 290 PHE A CA 1
ATOM 2304 C C . PHE A 1 290 ? -3.979 -4.548 -11.981 1.00 90.25 290 PHE A C 1
ATOM 2306 O O . PHE A 1 290 ? -5.080 -4.041 -12.171 1.00 90.25 290 PHE A O 1
ATOM 2313 N N . MET A 1 291 ? -2.853 -3.829 -11.925 1.00 93.00 291 MET A N 1
ATOM 2314 C CA . MET A 1 291 ? -2.737 -2.407 -12.259 1.00 93.00 291 MET A CA 1
ATOM 2315 C C . MET A 1 291 ? -1.478 -2.175 -13.093 1.00 93.00 291 MET A C 1
ATOM 2317 O O . MET A 1 291 ? -0.379 -2.575 -12.697 1.00 93.00 291 MET A O 1
ATOM 2321 N N . LEU A 1 292 ? -1.635 -1.528 -14.240 1.00 94.88 292 LEU A N 1
ATOM 2322 C CA . LEU A 1 292 ? -0.566 -1.228 -15.180 1.00 94.88 292 LEU A CA 1
ATOM 2323 C C . LEU A 1 292 ? 0.172 0.047 -14.780 1.00 94.88 292 LEU A C 1
ATOM 2325 O O . LEU A 1 292 ? -0.415 1.013 -14.295 1.00 94.88 292 LEU A O 1
ATOM 2329 N N . THR A 1 293 ? 1.469 0.089 -15.069 1.00 96.38 293 THR A N 1
ATOM 2330 C CA . THR A 1 293 ? 2.304 1.276 -14.884 1.00 96.38 293 THR A CA 1
ATOM 2331 C C . THR A 1 293 ? 1.722 2.483 -15.615 1.00 96.38 293 THR A C 1
ATOM 2333 O O . THR A 1 293 ? 1.754 3.577 -15.067 1.00 96.38 293 THR A O 1
ATOM 2336 N N . SER A 1 294 ? 1.150 2.305 -16.811 1.00 95.25 294 SER A N 1
ATOM 2337 C CA . SER A 1 294 ? 0.560 3.387 -17.614 1.00 95.25 294 SER A CA 1
ATOM 2338 C C . SER A 1 294 ? -0.712 3.998 -17.017 1.00 95.25 294 SER A C 1
ATOM 2340 O O . SER A 1 294 ? -1.079 5.108 -17.395 1.00 95.25 294 SER A O 1
ATOM 2342 N N . GLU A 1 295 ? -1.396 3.292 -16.111 1.00 94.75 295 GLU A N 1
ATOM 2343 C CA . GLU A 1 295 ? -2.592 3.804 -15.429 1.00 94.75 295 GLU A CA 1
ATOM 2344 C C . GLU A 1 295 ? -2.226 4.810 -14.326 1.00 94.75 295 GLU A C 1
ATOM 2346 O O . GLU A 1 295 ? -3.019 5.692 -14.013 1.00 94.75 295 GLU A O 1
ATOM 2351 N N . VAL A 1 296 ? -1.020 4.717 -13.751 1.00 96.44 296 VAL A N 1
ATOM 2352 C CA . VAL A 1 296 ? -0.599 5.525 -12.596 1.00 96.44 296 VAL A CA 1
ATOM 2353 C C . VAL A 1 296 ? -0.100 6.902 -13.050 1.00 96.44 296 VAL A C 1
ATOM 2355 O O . VAL A 1 296 ? 1.043 7.047 -13.481 1.00 96.44 296 VAL A O 1
ATOM 2358 N N . LYS A 1 297 ? -0.928 7.939 -12.913 1.00 95.81 297 LYS A N 1
ATOM 2359 C CA . LYS A 1 297 ? -0.626 9.342 -13.268 1.00 95.81 297 LYS A CA 1
ATOM 2360 C C . LYS A 1 297 ? -0.440 10.238 -12.036 1.00 95.81 297 LYS A C 1
ATOM 2362 O O . LYS A 1 297 ? -0.668 11.442 -12.084 1.00 95.81 297 LYS A O 1
ATOM 2367 N N . LEU A 1 298 ? -0.013 9.646 -10.924 1.00 96.00 298 LEU A N 1
ATOM 2368 C CA . LEU A 1 298 ? 0.216 10.338 -9.656 1.00 96.00 298 LEU A CA 1
ATOM 2369 C C . LEU A 1 298 ? 1.622 10.967 -9.598 1.00 96.00 298 LEU A C 1
ATOM 2371 O O . LEU A 1 298 ? 2.557 10.436 -10.210 1.00 96.00 298 LEU A O 1
ATOM 2375 N N . PRO A 1 299 ? 1.825 12.043 -8.815 1.00 95.50 299 PRO A N 1
ATOM 2376 C CA . PRO A 1 299 ? 3.158 12.457 -8.398 1.00 95.50 299 PRO A CA 1
ATOM 2377 C C . PRO A 1 299 ? 3.815 11.382 -7.529 1.00 95.50 299 PRO A C 1
ATOM 2379 O O . PRO A 1 299 ? 3.137 10.535 -6.950 1.00 95.50 299 PRO A O 1
ATOM 2382 N N . LEU A 1 300 ? 5.141 11.392 -7.422 1.00 94.75 300 LEU A N 1
ATOM 2383 C CA . LEU A 1 300 ? 5.850 10.490 -6.516 1.00 94.75 300 LEU A CA 1
ATOM 2384 C C . LEU A 1 300 ? 5.484 10.782 -5.040 1.00 94.75 300 LEU A C 1
ATOM 2386 O O . LEU A 1 300 ? 5.172 11.926 -4.683 1.00 94.75 300 LEU A O 1
ATOM 2390 N N . PRO A 1 301 ? 5.522 9.769 -4.151 1.00 95.31 301 PRO A N 1
ATOM 2391 C CA . PRO A 1 301 ? 5.404 9.987 -2.711 1.00 95.31 301 PRO A CA 1
ATOM 2392 C C . PRO A 1 301 ? 6.499 10.917 -2.175 1.00 95.31 301 PRO A C 1
ATOM 2394 O O . PRO A 1 301 ? 7.637 10.878 -2.652 1.00 95.31 301 PRO A O 1
ATOM 2397 N N . CYS A 1 302 ? 6.180 11.708 -1.153 1.00 93.62 302 CYS A N 1
ATOM 2398 C CA . CYS A 1 302 ? 7.128 12.637 -0.536 1.00 93.62 302 CYS A CA 1
ATOM 2399 C C . CYS A 1 302 ? 8.209 11.918 0.297 1.00 93.62 302 CYS A C 1
ATOM 2401 O O . CYS A 1 302 ? 8.256 10.684 0.386 1.00 93.62 302 CYS A O 1
ATOM 2403 N N . THR A 1 303 ? 9.103 12.691 0.912 1.00 92.81 303 THR A N 1
ATOM 2404 C CA . THR A 1 303 ? 10.136 12.167 1.819 1.00 92.81 303 THR A CA 1
ATOM 2405 C C . THR A 1 303 ? 9.536 11.557 3.092 1.00 92.81 303 THR A C 1
ATOM 2407 O O . THR A 1 303 ? 8.424 11.883 3.513 1.00 92.81 303 THR A O 1
ATOM 2410 N N . ALA A 1 304 ? 10.278 10.661 3.741 1.00 92.31 304 ALA A N 1
ATOM 2411 C CA . ALA A 1 304 ? 9.917 10.116 5.045 1.00 92.31 304 ALA A CA 1
ATOM 2412 C C . ALA A 1 304 ? 9.864 11.213 6.118 1.00 92.31 304 ALA A C 1
ATOM 2414 O O . ALA A 1 304 ? 9.030 11.132 7.012 1.00 92.31 304 ALA A O 1
ATOM 2415 N N . ALA A 1 305 ? 10.707 12.247 6.022 1.00 92.19 305 ALA A N 1
ATOM 2416 C CA . ALA A 1 305 ? 10.705 13.368 6.962 1.00 92.19 305 ALA A CA 1
ATOM 2417 C C . ALA A 1 305 ? 9.386 14.159 6.924 1.00 92.19 305 ALA A C 1
ATOM 2419 O O . ALA A 1 305 ? 8.827 14.455 7.976 1.00 92.19 305 ALA A O 1
ATOM 2420 N N . GLU A 1 306 ? 8.867 14.454 5.728 1.00 94.19 306 GLU A N 1
ATOM 2421 C CA . GLU A 1 306 ? 7.569 15.120 5.569 1.00 94.19 306 GLU A CA 1
ATOM 2422 C C . GLU A 1 306 ? 6.412 14.237 6.040 1.00 94.19 306 GLU A C 1
ATOM 2424 O O . GLU A 1 306 ? 5.525 14.714 6.742 1.00 94.19 306 GLU A O 1
ATOM 2429 N N . PHE A 1 307 ? 6.412 12.952 5.665 1.00 95.56 307 PHE A N 1
ATOM 2430 C CA . PHE A 1 307 ? 5.304 12.046 5.979 1.00 95.56 307 PHE A CA 1
ATOM 2431 C C . PHE A 1 307 ? 5.300 11.543 7.427 1.00 95.56 307 PHE A C 1
ATOM 2433 O O . PHE A 1 307 ? 4.255 11.157 7.925 1.00 95.56 307 PHE A O 1
ATOM 2440 N N . LYS A 1 308 ? 6.443 11.503 8.120 1.00 93.88 308 LYS A N 1
ATOM 2441 C CA . LYS A 1 308 ? 6.513 11.097 9.537 1.00 93.88 308 LYS A CA 1
ATOM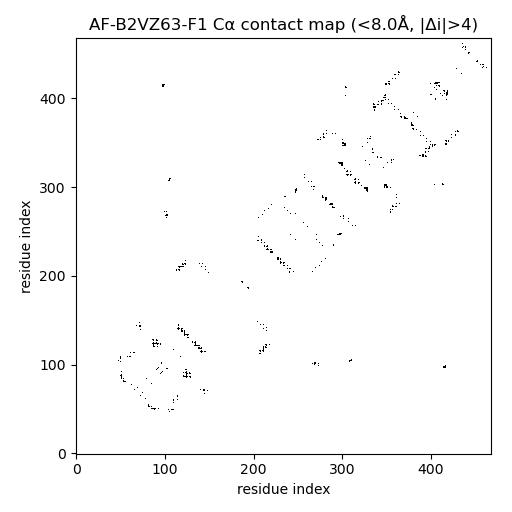 2442 C C . LYS A 1 308 ? 6.378 12.283 10.503 1.00 93.88 308 LYS A C 1
ATOM 2444 O O . LYS A 1 308 ? 6.467 12.079 11.713 1.00 93.88 308 LYS A O 1
ATOM 2449 N N . ALA A 1 309 ? 6.202 13.508 10.002 1.00 95.44 309 ALA A N 1
ATOM 2450 C CA . ALA A 1 309 ? 6.030 14.696 10.831 1.00 95.44 309 ALA A CA 1
ATOM 2451 C C . ALA A 1 309 ? 4.838 14.527 11.790 1.00 95.44 309 ALA A C 1
ATOM 2453 O O . ALA A 1 309 ? 3.738 14.177 11.376 1.00 95.44 309 ALA A O 1
ATOM 2454 N N . SER A 1 310 ? 5.046 14.765 13.086 1.00 94.94 310 SER A N 1
ATOM 2455 C CA . SER A 1 310 ? 4.009 14.566 14.110 1.00 94.94 310 SER A CA 1
ATOM 2456 C C . SER A 1 310 ? 3.126 15.792 14.337 1.00 94.94 310 SER A C 1
ATOM 2458 O O . SER A 1 310 ? 2.101 15.698 15.011 1.00 94.94 310 SER A O 1
ATOM 2460 N N . THR A 1 311 ? 3.517 16.939 13.782 1.00 95.50 311 THR A N 1
ATOM 2461 C CA . THR A 1 311 ? 2.833 18.225 13.937 1.00 95.50 311 THR A CA 1
ATOM 2462 C C . THR A 1 311 ? 2.891 19.026 12.642 1.00 95.50 311 THR A C 1
ATOM 2464 O O . THR A 1 311 ? 3.833 18.893 11.860 1.00 95.50 311 THR A O 1
ATOM 2467 N N . GLU A 1 312 ? 1.941 19.941 12.453 1.00 95.56 312 GLU A N 1
ATOM 2468 C CA . GLU A 1 312 ? 1.948 20.865 11.314 1.00 95.56 312 GLU A CA 1
ATOM 2469 C C . GLU A 1 312 ? 3.237 21.703 11.245 1.00 95.56 312 GLU A C 1
ATOM 2471 O O . GLU A 1 312 ? 3.769 21.933 10.161 1.00 95.56 312 GLU A O 1
ATOM 2476 N N . ALA A 1 313 ? 3.783 22.123 12.390 1.00 95.69 313 ALA A N 1
ATOM 2477 C CA . ALA A 1 313 ? 5.028 22.889 12.440 1.00 95.69 313 ALA A CA 1
ATOM 2478 C C . ALA A 1 313 ? 6.232 22.079 11.926 1.00 95.69 313 ALA A C 1
ATOM 2480 O O . ALA A 1 313 ? 6.996 22.568 11.092 1.00 95.69 313 ALA A O 1
ATOM 2481 N N . SER A 1 314 ? 6.380 20.827 12.378 1.00 95.62 314 SER A N 1
ATOM 2482 C CA . SER A 1 314 ? 7.458 19.942 11.908 1.00 95.62 314 SER A CA 1
ATOM 2483 C C . SER A 1 314 ? 7.300 19.569 10.432 1.00 95.62 314 SER A C 1
ATOM 2485 O O . SER A 1 314 ? 8.292 19.500 9.708 1.00 95.62 314 SER A O 1
ATOM 2487 N N . TRP A 1 315 ? 6.060 19.417 9.962 1.00 95.62 315 TRP A N 1
ATOM 2488 C CA . TRP A 1 315 ? 5.751 19.216 8.550 1.00 95.62 315 TRP A CA 1
ATOM 2489 C C . TRP A 1 315 ? 6.156 20.424 7.696 1.00 95.62 315 TRP A C 1
ATOM 2491 O O . TRP A 1 315 ? 6.882 20.256 6.717 1.00 95.62 315 TRP A O 1
ATOM 2501 N N . LYS A 1 316 ? 5.772 21.648 8.089 1.00 94.44 316 LYS A N 1
ATOM 2502 C CA . LYS A 1 316 ? 6.173 22.884 7.391 1.00 94.44 316 LYS A CA 1
ATOM 2503 C C . LYS A 1 316 ? 7.692 23.027 7.316 1.00 94.44 316 LYS A C 1
ATOM 2505 O O . LYS A 1 316 ? 8.215 23.410 6.274 1.00 94.44 316 LYS A O 1
ATOM 2510 N N . GLU A 1 317 ? 8.405 22.693 8.389 1.00 94.62 317 GLU A N 1
ATOM 2511 C CA . GLU A 1 317 ? 9.871 22.729 8.407 1.00 94.62 317 GLU A CA 1
ATOM 2512 C C . GLU A 1 317 ? 10.494 21.690 7.464 1.00 94.62 317 GLU A C 1
ATOM 2514 O O . GLU A 1 317 ? 11.437 22.008 6.738 1.00 94.62 317 GLU A O 1
ATOM 2519 N N . ALA A 1 318 ? 9.949 20.470 7.415 1.00 92.62 318 ALA A N 1
ATOM 2520 C CA . ALA A 1 318 ? 10.392 19.452 6.465 1.00 92.62 318 ALA A CA 1
ATOM 2521 C C . ALA A 1 318 ? 10.181 19.908 5.010 1.00 92.62 318 ALA A C 1
ATOM 2523 O O . ALA A 1 318 ? 11.096 19.784 4.195 1.00 92.62 318 ALA A O 1
ATOM 2524 N N . ARG A 1 319 ? 9.029 20.526 4.711 1.00 90.06 319 ARG A N 1
ATOM 2525 C CA . ARG A 1 319 ? 8.688 21.016 3.366 1.00 90.06 319 ARG A CA 1
ATOM 2526 C C . ARG A 1 319 ? 9.593 22.117 2.834 1.00 90.06 319 ARG A C 1
ATOM 2528 O O . ARG A 1 319 ? 9.764 22.209 1.623 1.00 90.06 319 ARG A O 1
ATOM 2535 N N . LYS A 1 320 ? 10.210 22.934 3.695 1.00 89.94 320 LYS A N 1
ATOM 2536 C CA . LYS A 1 320 ? 11.165 23.973 3.252 1.00 89.94 320 LYS A CA 1
ATOM 2537 C C . LYS A 1 320 ? 12.355 23.396 2.480 1.00 89.94 320 LYS A C 1
ATOM 2539 O O . LYS A 1 320 ? 12.997 24.117 1.726 1.00 89.94 320 LYS A O 1
ATOM 2544 N N . LYS A 1 321 ? 12.671 22.116 2.701 1.00 84.00 321 LYS A N 1
ATOM 2545 C CA . LYS A 1 321 ? 13.774 21.396 2.049 1.00 84.00 321 LYS A CA 1
ATOM 2546 C C . LYS A 1 321 ? 13.306 20.562 0.853 1.00 84.00 321 LYS A C 1
ATOM 2548 O O . LYS A 1 321 ? 14.135 19.913 0.220 1.00 84.00 321 LYS A O 1
ATOM 2553 N N . SER A 1 322 ? 12.004 20.542 0.574 1.00 82.31 322 SER A N 1
ATOM 2554 C CA . SER A 1 322 ? 11.408 19.686 -0.447 1.00 82.31 322 SER A CA 1
ATOM 2555 C C . SER A 1 322 ? 11.499 20.305 -1.833 1.00 82.31 322 SER A C 1
ATOM 2557 O O . SER A 1 322 ? 11.448 21.521 -2.012 1.00 82.31 322 SER A O 1
ATOM 2559 N N . THR A 1 323 ? 11.615 19.437 -2.829 1.00 80.69 323 THR A N 1
ATOM 2560 C CA . THR A 1 323 ? 11.528 19.795 -4.242 1.00 80.69 323 THR A CA 1
ATOM 2561 C C . THR A 1 323 ? 10.070 19.767 -4.719 1.00 80.69 323 THR A C 1
ATOM 2563 O O . THR A 1 323 ? 9.216 19.162 -4.060 1.00 80.69 323 THR A O 1
ATOM 2566 N N . PRO A 1 324 ? 9.754 20.416 -5.856 1.00 84.88 324 PRO A N 1
ATOM 2567 C CA . PRO A 1 324 ? 8.431 20.324 -6.470 1.00 84.88 324 PRO A CA 1
ATOM 2568 C C . PRO A 1 324 ? 7.999 18.874 -6.739 1.00 84.88 324 PRO A C 1
ATOM 2570 O O . PRO A 1 324 ? 8.835 18.011 -7.016 1.00 84.88 324 PRO A O 1
ATOM 2573 N N . GLU A 1 325 ? 6.687 18.605 -6.695 1.00 88.94 325 GLU A N 1
ATOM 2574 C CA . GLU A 1 325 ? 6.152 17.271 -6.997 1.00 88.94 325 GLU A CA 1
ATOM 2575 C C . GLU A 1 325 ? 6.516 16.854 -8.436 1.00 88.94 325 GLU A C 1
ATOM 2577 O O . GLU A 1 325 ? 6.200 17.549 -9.401 1.00 88.94 325 GLU A O 1
ATOM 2582 N N . VAL A 1 326 ? 7.156 15.689 -8.585 1.00 90.50 326 VAL A N 1
ATOM 2583 C CA . VAL A 1 326 ? 7.486 15.095 -9.890 1.00 90.50 326 VAL A CA 1
ATOM 2584 C C . VAL A 1 326 ? 6.476 13.999 -10.212 1.00 90.50 326 VAL A C 1
ATOM 2586 O O . VAL A 1 326 ? 6.250 13.107 -9.391 1.00 90.50 326 VAL A O 1
ATOM 2589 N N . LEU A 1 327 ? 5.891 14.027 -11.414 1.00 93.44 327 LEU A N 1
ATOM 2590 C CA . LEU A 1 327 ? 5.001 12.964 -11.884 1.00 93.44 327 LEU A CA 1
ATOM 2591 C C . LEU A 1 327 ? 5.747 11.635 -12.013 1.00 93.44 327 LEU A C 1
ATOM 2593 O O . LEU A 1 327 ? 6.858 11.569 -12.541 1.00 93.44 327 LEU A O 1
ATOM 2597 N N . PHE A 1 328 ? 5.108 10.548 -11.581 1.00 95.69 328 PHE A N 1
ATOM 2598 C CA . PHE A 1 328 ? 5.678 9.204 -11.651 1.00 95.69 328 PHE A CA 1
ATOM 2599 C C . PHE A 1 328 ? 6.063 8.800 -13.081 1.00 95.69 328 PHE A C 1
ATOM 2601 O O . PHE A 1 328 ? 7.142 8.249 -13.287 1.00 95.69 328 PHE A O 1
ATOM 2608 N N . GLN A 1 329 ? 5.229 9.128 -14.075 1.00 95.00 329 GLN A N 1
ATOM 2609 C CA . GLN A 1 329 ? 5.519 8.846 -15.487 1.00 95.00 329 GLN A CA 1
ATOM 2610 C C . GLN A 1 329 ? 6.753 9.602 -15.986 1.00 95.00 329 GLN A C 1
ATOM 2612 O O . GLN A 1 329 ? 7.585 9.030 -16.692 1.00 95.00 329 GLN A O 1
ATOM 2617 N N . ASP A 1 330 ? 6.912 10.863 -15.579 1.00 92.19 330 ASP A N 1
ATOM 2618 C CA . ASP A 1 330 ? 8.075 11.666 -15.948 1.00 92.19 330 ASP A CA 1
ATOM 2619 C C . ASP A 1 330 ? 9.337 11.099 -15.303 1.00 92.19 330 ASP A C 1
ATOM 2621 O O . ASP A 1 330 ? 10.331 10.864 -15.990 1.00 92.19 330 ASP A O 1
ATOM 2625 N N . ALA A 1 331 ? 9.284 10.794 -14.004 1.00 92.31 331 ALA A N 1
ATOM 2626 C CA . ALA A 1 331 ? 10.383 10.162 -13.283 1.00 92.31 331 ALA A CA 1
ATOM 2627 C C . ALA A 1 331 ? 10.770 8.791 -13.865 1.00 92.31 331 ALA A C 1
ATOM 2629 O O . ALA A 1 331 ? 11.953 8.465 -13.939 1.00 92.31 331 ALA A O 1
ATOM 2630 N N . LEU A 1 332 ? 9.802 8.001 -14.331 1.00 93.75 332 LEU A N 1
ATOM 2631 C CA . LEU A 1 332 ? 10.064 6.724 -14.990 1.00 93.75 332 LEU A CA 1
ATOM 2632 C C . LEU A 1 332 ? 10.712 6.916 -16.364 1.00 93.75 332 LEU A C 1
ATOM 2634 O O . LEU A 1 332 ? 11.735 6.295 -16.651 1.00 93.75 332 LEU A O 1
ATOM 2638 N N . LYS A 1 333 ? 10.166 7.804 -17.203 1.00 92.44 333 LYS A N 1
ATOM 2639 C CA . LYS A 1 333 ? 10.706 8.119 -18.538 1.00 92.44 333 LYS A CA 1
ATOM 2640 C C . LYS A 1 333 ? 12.162 8.576 -18.464 1.00 92.44 333 LYS A C 1
ATOM 2642 O O . LYS A 1 333 ? 12.991 8.182 -19.284 1.00 92.44 333 LYS A O 1
ATOM 2647 N N . ARG A 1 334 ? 12.480 9.372 -17.445 1.00 90.25 334 ARG A N 1
ATOM 2648 C CA . ARG A 1 334 ? 13.829 9.842 -17.123 1.00 90.25 334 ARG A CA 1
ATOM 2649 C C . ARG A 1 334 ? 14.842 8.700 -16.949 1.00 90.25 334 ARG A C 1
ATOM 2651 O O . ARG A 1 334 ? 15.963 8.830 -17.442 1.00 90.25 334 ARG A O 1
ATOM 2658 N N . LEU A 1 335 ? 14.455 7.570 -16.345 1.00 90.25 335 LEU A N 1
ATOM 2659 C CA . LEU A 1 335 ? 15.341 6.408 -16.163 1.00 90.25 335 LEU A CA 1
ATOM 2660 C C . LEU A 1 335 ? 15.817 5.816 -17.495 1.00 90.25 335 LEU A C 1
ATOM 2662 O O . LEU A 1 335 ? 16.961 5.384 -17.592 1.00 90.25 335 LEU A O 1
ATOM 2666 N N . PHE A 1 336 ? 14.994 5.857 -18.541 1.00 90.88 336 PHE A N 1
ATOM 2667 C CA . PHE A 1 336 ? 15.335 5.317 -19.861 1.00 90.88 336 PHE A CA 1
ATOM 2668 C C . PHE A 1 336 ? 16.161 6.281 -20.731 1.00 90.88 336 PHE A C 1
ATOM 2670 O O . PHE A 1 336 ? 16.607 5.914 -21.817 1.00 90.88 336 PHE A O 1
ATOM 2677 N N . SER A 1 337 ? 16.408 7.510 -20.272 1.00 87.25 337 SER A N 1
ATOM 2678 C CA . SER A 1 337 ? 17.178 8.502 -21.027 1.00 87.25 337 SER A CA 1
ATOM 2679 C C . SER A 1 337 ? 18.689 8.201 -21.034 1.00 87.25 337 SER A C 1
ATOM 2681 O O . SER A 1 337 ? 19.250 7.683 -20.065 1.00 87.25 337 SER A O 1
ATOM 2683 N N . ARG A 1 338 ? 19.383 8.541 -22.133 1.00 74.31 338 ARG A N 1
ATOM 2684 C CA . ARG A 1 338 ? 20.847 8.356 -22.273 1.00 74.31 338 ARG A CA 1
ATOM 2685 C C . ARG A 1 338 ? 21.675 9.357 -21.450 1.00 74.31 338 ARG A C 1
ATOM 2687 O O . ARG A 1 338 ? 22.841 9.096 -21.176 1.00 74.31 338 ARG A O 1
ATOM 2694 N N . GLN A 1 339 ? 21.081 10.484 -21.049 1.00 63.34 339 GLN A N 1
ATOM 2695 C CA . GLN A 1 339 ? 21.710 11.551 -20.253 1.00 63.34 339 GLN A CA 1
ATOM 2696 C C . GLN A 1 339 ? 21.318 11.485 -18.765 1.00 63.34 339 GLN A C 1
ATOM 2698 O O . GLN A 1 339 ? 21.372 12.491 -18.067 1.00 63.34 339 GLN A O 1
ATOM 2703 N N . GLY A 1 340 ? 20.946 10.304 -18.254 1.00 53.91 340 GLY A N 1
ATOM 2704 C CA . GLY A 1 340 ? 20.344 10.111 -16.924 1.00 53.91 340 GLY A CA 1
ATOM 2705 C C . GLY A 1 340 ? 21.128 10.628 -15.703 1.00 53.91 340 GLY A C 1
ATOM 2706 O O . GLY A 1 340 ? 20.614 10.550 -14.594 1.00 53.91 340 GLY A O 1
ATOM 2707 N N . ARG A 1 341 ? 22.343 11.168 -15.884 1.00 51.59 341 ARG A N 1
ATOM 2708 C CA . ARG A 1 341 ? 23.165 11.783 -14.828 1.00 51.59 341 ARG A CA 1
ATOM 2709 C C . ARG A 1 341 ? 22.645 13.143 -14.351 1.00 51.59 341 ARG A C 1
ATOM 2711 O O . ARG A 1 341 ? 22.738 13.395 -13.159 1.00 51.59 341 ARG A O 1
ATOM 2718 N N . ASP A 1 342 ? 22.074 13.964 -15.234 1.00 52.28 342 ASP A N 1
ATOM 2719 C CA . ASP A 1 342 ? 21.506 15.279 -14.865 1.00 52.28 342 ASP A CA 1
ATOM 2720 C C . ASP A 1 342 ? 20.049 15.177 -14.382 1.00 52.28 342 ASP A C 1
ATOM 2722 O O . ASP A 1 342 ? 19.411 16.163 -14.034 1.00 52.28 342 ASP A O 1
ATOM 2726 N N . VAL A 1 343 ? 19.497 13.963 -14.392 1.00 51.59 343 VAL A N 1
ATOM 2727 C CA . VAL A 1 343 ? 18.053 13.732 -14.416 1.00 51.59 343 VAL A CA 1
ATOM 2728 C C . VAL A 1 343 ? 17.541 13.062 -13.129 1.00 51.59 343 VAL A C 1
ATOM 2730 O O . VAL A 1 343 ? 16.348 13.146 -12.818 1.00 51.59 343 VAL A O 1
ATOM 2733 N N . THR A 1 344 ? 18.420 12.436 -12.339 1.00 53.12 344 THR A N 1
ATOM 2734 C CA . THR A 1 344 ? 18.083 11.914 -11.005 1.00 53.12 344 THR A CA 1
ATOM 2735 C C . THR A 1 344 ? 18.216 13.001 -9.942 1.00 53.12 344 THR A C 1
ATOM 2737 O O . THR A 1 344 ? 18.988 12.869 -8.994 1.00 53.12 344 THR A O 1
ATOM 2740 N N . GLU A 1 345 ? 17.452 14.084 -10.094 1.00 59.53 345 GLU A N 1
ATOM 2741 C CA . GLU A 1 345 ? 17.098 14.924 -8.948 1.00 59.53 345 GLU A CA 1
ATOM 2742 C C . GLU A 1 345 ? 16.438 14.051 -7.869 1.00 59.53 345 GLU A C 1
ATOM 2744 O O . GLU A 1 345 ? 15.773 13.056 -8.169 1.00 59.53 345 GLU A O 1
ATOM 2749 N N . TYR A 1 346 ? 16.689 14.392 -6.606 1.00 68.81 346 TYR A N 1
ATOM 2750 C CA . TYR A 1 346 ? 16.381 13.585 -5.428 1.00 68.81 346 TYR A CA 1
ATOM 2751 C C . TYR A 1 346 ? 14.925 13.076 -5.393 1.00 68.81 346 TYR A C 1
ATOM 2753 O O . TYR A 1 346 ? 14.015 13.784 -4.973 1.00 68.81 346 TYR A O 1
ATOM 2761 N N . ASN A 1 347 ? 14.701 11.813 -5.770 1.00 83.50 347 ASN A N 1
ATOM 2762 C CA . ASN A 1 347 ? 13.449 11.111 -5.476 1.00 83.50 347 ASN A CA 1
ATOM 2763 C C . ASN A 1 347 ? 13.471 10.640 -4.026 1.00 83.50 347 ASN A C 1
ATOM 2765 O O . ASN A 1 347 ? 14.505 10.148 -3.577 1.00 83.50 347 ASN A O 1
ATOM 2769 N N . SER A 1 348 ? 12.337 10.672 -3.328 1.00 89.31 348 SER A N 1
ATOM 2770 C CA . SER A 1 348 ? 12.220 10.059 -2.000 1.00 89.31 348 SER A CA 1
ATOM 2771 C C . SER A 1 348 ? 12.475 8.545 -2.038 1.00 89.31 348 SER A C 1
ATOM 2773 O O . SER A 1 348 ? 12.361 7.895 -3.081 1.00 89.31 348 SER A O 1
ATOM 2775 N N . SER A 1 349 ? 12.758 7.939 -0.884 1.00 88.69 349 SER A N 1
ATOM 2776 C CA . SER A 1 349 ? 12.875 6.477 -0.758 1.00 88.69 349 SER A CA 1
ATOM 2777 C C . SER A 1 349 ? 11.606 5.760 -1.216 1.00 88.69 349 SER A C 1
ATOM 2779 O O . SER A 1 349 ? 11.677 4.729 -1.882 1.00 88.69 349 SER A O 1
ATOM 2781 N N . SER A 1 350 ? 10.440 6.329 -0.899 1.00 90.31 350 SER A N 1
ATOM 2782 C CA . SER A 1 350 ? 9.137 5.802 -1.322 1.00 90.31 350 SER A CA 1
ATOM 2783 C C . SER A 1 350 ? 8.906 5.985 -2.831 1.00 90.31 350 SER A C 1
ATOM 2785 O O . SER A 1 350 ? 8.355 5.099 -3.481 1.00 90.31 350 SER A O 1
ATOM 2787 N N . GLY A 1 351 ? 9.390 7.081 -3.422 1.00 92.81 351 GLY A N 1
ATOM 2788 C CA . GLY A 1 351 ? 9.381 7.295 -4.871 1.00 92.81 351 GLY A CA 1
ATOM 2789 C C . GLY A 1 351 ? 10.292 6.321 -5.617 1.00 92.81 351 GLY A C 1
ATOM 2790 O O . GLY A 1 351 ? 9.863 5.686 -6.578 1.00 92.81 351 GLY A O 1
ATOM 2791 N N . ASN A 1 352 ? 11.516 6.108 -5.129 1.00 91.31 352 ASN A N 1
ATOM 2792 C CA . ASN A 1 352 ? 12.431 5.108 -5.684 1.00 91.31 352 ASN A CA 1
ATOM 2793 C C . ASN A 1 352 ? 11.856 3.687 -5.591 1.00 91.31 352 ASN A C 1
ATOM 2795 O O . ASN A 1 352 ? 12.007 2.907 -6.535 1.00 91.31 352 ASN A O 1
ATOM 2799 N N . TYR A 1 353 ? 11.155 3.369 -4.498 1.00 90.75 353 TYR A N 1
ATOM 2800 C CA . TYR A 1 353 ? 10.428 2.110 -4.335 1.00 90.75 353 TYR A CA 1
ATOM 2801 C C . TYR A 1 353 ? 9.334 1.930 -5.406 1.00 90.75 353 TYR A C 1
ATOM 2803 O O . TYR A 1 353 ? 9.236 0.869 -6.022 1.00 90.75 353 TYR A O 1
ATOM 2811 N N . ALA A 1 354 ? 8.549 2.971 -5.702 1.00 95.06 354 ALA A N 1
ATOM 2812 C CA . ALA A 1 354 ? 7.557 2.928 -6.780 1.00 95.06 354 ALA A CA 1
ATOM 2813 C C . ALA A 1 354 ? 8.201 2.734 -8.168 1.00 95.06 354 ALA A C 1
ATOM 2815 O O . ALA A 1 354 ? 7.721 1.936 -8.977 1.00 95.06 354 ALA A O 1
ATOM 2816 N N . LEU A 1 355 ? 9.314 3.425 -8.435 1.00 95.06 355 LEU A N 1
ATOM 2817 C CA . LEU A 1 355 ? 10.034 3.336 -9.708 1.00 95.06 355 LEU A CA 1
ATOM 2818 C C . LEU A 1 355 ? 10.618 1.942 -9.959 1.00 95.06 355 LEU A C 1
ATOM 2820 O O . LEU A 1 355 ? 10.527 1.445 -11.081 1.00 95.06 355 LEU A O 1
ATOM 2824 N N . ILE A 1 356 ? 11.172 1.271 -8.939 1.00 92.38 356 ILE A N 1
ATOM 2825 C CA . ILE A 1 356 ? 11.716 -0.079 -9.149 1.00 92.38 356 ILE A CA 1
ATOM 2826 C C . ILE A 1 356 ? 10.613 -1.098 -9.454 1.00 92.38 356 ILE A C 1
ATOM 2828 O O . ILE A 1 356 ? 10.803 -1.973 -10.297 1.00 92.38 356 ILE A O 1
ATOM 2832 N N . HIS A 1 357 ? 9.429 -0.942 -8.854 1.00 93.94 357 HIS A N 1
ATOM 2833 C CA . HIS A 1 357 ? 8.249 -1.742 -9.199 1.00 93.94 357 HIS A CA 1
ATOM 2834 C C . HIS A 1 357 ? 7.800 -1.539 -10.650 1.00 93.94 357 HIS A C 1
ATOM 2836 O O . HIS A 1 357 ? 7.401 -2.498 -11.306 1.00 93.94 357 HIS A O 1
ATOM 2842 N N . ALA A 1 358 ? 7.933 -0.324 -11.184 1.00 95.94 358 ALA A N 1
ATOM 2843 C CA . ALA A 1 358 ? 7.687 -0.043 -12.598 1.00 95.94 358 ALA A CA 1
ATOM 2844 C C . ALA A 1 358 ? 8.662 -0.762 -13.530 1.00 95.94 358 ALA A C 1
ATOM 2846 O O . ALA A 1 358 ? 8.238 -1.388 -14.499 1.00 95.94 358 ALA A O 1
ATOM 2847 N N . LEU A 1 359 ? 9.959 -0.737 -13.208 1.00 92.50 359 LEU A N 1
ATOM 2848 C CA . LEU A 1 359 ? 10.961 -1.479 -13.973 1.00 92.50 359 LEU A CA 1
ATOM 2849 C C . LEU A 1 359 ? 10.704 -2.989 -13.915 1.00 92.50 359 LEU A C 1
ATOM 2851 O O . LEU A 1 359 ? 10.806 -3.665 -14.934 1.00 92.50 359 LEU A O 1
ATOM 2855 N N . ILE A 1 360 ? 10.302 -3.519 -12.756 1.00 88.88 360 ILE A N 1
ATOM 2856 C CA . ILE A 1 360 ? 9.911 -4.928 -12.606 1.00 88.88 360 ILE A CA 1
ATOM 2857 C C . ILE A 1 360 ? 8.727 -5.277 -13.513 1.00 88.88 360 ILE A C 1
ATOM 2859 O O . ILE A 1 360 ? 8.765 -6.307 -14.190 1.00 88.88 360 ILE A O 1
ATOM 2863 N N . GLN A 1 361 ? 7.689 -4.437 -13.545 1.00 93.50 361 GLN A N 1
ATOM 2864 C CA . GLN A 1 361 ? 6.535 -4.656 -14.414 1.00 93.50 361 GLN A CA 1
ATOM 2865 C C . GLN A 1 361 ? 6.935 -4.611 -15.897 1.00 93.50 361 GLN A C 1
ATOM 2867 O O . GLN A 1 361 ? 6.515 -5.463 -16.681 1.00 93.50 361 GLN A O 1
ATOM 2872 N N . HIS A 1 362 ? 7.801 -3.668 -16.272 1.00 92.44 362 HIS A N 1
ATOM 2873 C CA . HIS A 1 362 ? 8.322 -3.551 -17.633 1.00 92.44 362 HIS A CA 1
ATOM 2874 C C . HIS A 1 362 ? 9.101 -4.808 -18.056 1.00 92.44 362 HIS A C 1
ATOM 2876 O O . HIS A 1 362 ? 8.828 -5.383 -19.109 1.00 92.44 362 HIS A O 1
ATOM 2882 N N . VAL A 1 363 ? 10.001 -5.300 -17.196 1.00 87.62 363 VAL A N 1
ATOM 2883 C CA . VAL A 1 363 ? 10.737 -6.561 -17.400 1.00 87.62 363 VAL A CA 1
ATOM 2884 C C . VAL A 1 363 ? 9.783 -7.751 -17.543 1.00 87.62 363 VAL A C 1
ATOM 2886 O O . VAL A 1 363 ? 9.989 -8.604 -18.408 1.00 87.62 363 VAL A O 1
ATOM 2889 N N . PHE A 1 364 ? 8.733 -7.818 -16.717 1.00 87.38 364 PHE A N 1
ATOM 2890 C CA . PHE A 1 364 ? 7.727 -8.879 -16.788 1.00 87.38 364 PHE A CA 1
ATOM 2891 C C . PHE A 1 364 ? 7.030 -8.907 -18.155 1.00 87.38 364 PHE A C 1
ATOM 2893 O O . PHE A 1 364 ? 7.005 -9.956 -18.800 1.00 87.38 364 PHE A O 1
ATOM 2900 N N . PHE A 1 365 ? 6.524 -7.765 -18.629 1.00 89.94 365 PHE A N 1
ATOM 2901 C CA . PHE A 1 365 ? 5.834 -7.697 -19.917 1.00 89.94 365 PHE A CA 1
ATOM 2902 C C . PHE A 1 365 ? 6.757 -7.962 -21.104 1.00 89.94 365 PHE A C 1
ATOM 2904 O O . PHE A 1 365 ? 6.381 -8.733 -21.985 1.00 89.94 365 PHE A O 1
ATOM 2911 N N . LEU A 1 366 ? 7.973 -7.409 -21.114 1.00 88.00 366 LEU A N 1
ATOM 2912 C CA . LEU A 1 366 ? 8.937 -7.677 -22.185 1.00 88.00 366 LEU A CA 1
ATOM 2913 C C . LEU A 1 366 ? 9.250 -9.171 -22.302 1.00 88.00 366 LEU A C 1
ATOM 2915 O O . LEU A 1 366 ? 9.260 -9.718 -23.403 1.00 88.00 366 LEU A O 1
ATOM 2919 N N . ARG A 1 367 ? 9.428 -9.862 -21.170 1.00 82.19 367 ARG A N 1
ATOM 2920 C CA . ARG A 1 367 ? 9.629 -11.317 -21.161 1.00 82.19 367 ARG A CA 1
ATOM 2921 C C . ARG A 1 367 ? 8.397 -12.091 -21.612 1.00 82.19 367 ARG A C 1
ATOM 2923 O O . ARG A 1 367 ? 8.542 -13.086 -22.316 1.00 82.19 367 ARG A O 1
ATOM 2930 N N . GLN A 1 368 ? 7.201 -11.661 -21.215 1.00 83.94 368 GLN A N 1
ATOM 2931 C CA . GLN A 1 368 ? 5.961 -12.299 -21.651 1.00 83.94 368 GLN A CA 1
ATOM 2932 C C . GLN A 1 368 ? 5.797 -12.194 -23.173 1.00 83.94 368 GLN A C 1
ATOM 2934 O O . GLN A 1 368 ? 5.468 -13.183 -23.820 1.00 83.94 368 GLN A O 1
ATOM 2939 N N . VAL A 1 369 ? 6.088 -11.023 -23.746 1.00 85.00 369 VAL A N 1
ATOM 2940 C CA . VAL A 1 369 ? 6.055 -10.799 -25.197 1.00 85.00 369 VAL A CA 1
ATOM 2941 C C . VAL A 1 369 ? 7.142 -11.606 -25.905 1.00 85.00 369 VAL A C 1
ATOM 2943 O O . VAL A 1 369 ? 6.847 -12.262 -26.898 1.00 85.00 369 VAL A O 1
ATOM 2946 N N . ALA A 1 370 ? 8.375 -11.613 -25.388 1.00 83.06 370 ALA A N 1
ATOM 2947 C CA . ALA A 1 370 ? 9.486 -12.353 -25.987 1.00 83.06 370 ALA A CA 1
ATOM 2948 C C . ALA A 1 370 ? 9.215 -13.864 -26.062 1.00 83.06 370 ALA A C 1
ATOM 2950 O O . ALA A 1 370 ? 9.437 -14.466 -27.108 1.00 83.06 370 ALA A O 1
ATOM 2951 N N . ARG A 1 371 ? 8.635 -14.454 -25.008 1.00 76.56 371 ARG A N 1
ATOM 2952 C CA . ARG A 1 371 ? 8.231 -15.873 -24.977 1.00 76.56 371 ARG A CA 1
ATOM 2953 C C . ARG A 1 371 ? 7.148 -16.236 -25.990 1.00 76.56 371 ARG A C 1
ATOM 2955 O O . ARG A 1 371 ? 7.056 -17.393 -26.378 1.00 76.56 371 ARG A O 1
ATOM 2962 N N . CYS A 1 372 ? 6.315 -15.275 -26.377 1.00 75.94 372 CYS A N 1
ATOM 2963 C CA . CYS A 1 372 ? 5.238 -15.477 -27.343 1.00 75.94 372 CYS A CA 1
ATOM 2964 C C . CYS A 1 372 ? 5.663 -15.160 -28.786 1.00 75.94 372 CYS A C 1
ATOM 2966 O O . CYS A 1 372 ? 4.814 -15.160 -29.677 1.00 75.94 372 CYS A O 1
ATOM 2968 N N . ARG A 1 373 ? 6.945 -14.862 -29.042 1.00 77.81 373 ARG A N 1
ATOM 2969 C CA . ARG A 1 373 ? 7.452 -14.702 -30.409 1.00 77.81 373 ARG A CA 1
ATOM 2970 C C . ARG A 1 373 ? 7.435 -16.065 -31.102 1.00 77.81 373 ARG A C 1
ATOM 2972 O O . ARG A 1 373 ? 8.003 -17.026 -30.598 1.00 77.81 373 ARG A O 1
ATOM 2979 N N . PHE A 1 374 ? 6.774 -16.132 -32.256 1.00 66.12 374 PHE A N 1
ATOM 2980 C CA . PHE A 1 374 ? 6.647 -17.360 -33.050 1.00 66.12 374 PHE A CA 1
ATOM 2981 C C . PHE A 1 374 ? 7.967 -17.788 -33.718 1.00 66.12 374 PHE A C 1
ATOM 2983 O O . PHE A 1 374 ? 8.093 -18.935 -34.136 1.00 66.12 374 PHE A O 1
ATOM 2990 N N . GLU A 1 375 ? 8.952 -16.886 -33.789 1.00 59.53 375 GLU A N 1
ATOM 2991 C CA . GLU A 1 375 ? 10.274 -17.117 -34.375 1.00 59.53 375 GLU A CA 1
ATOM 2992 C C . GLU A 1 375 ? 11.382 -16.792 -33.353 1.00 59.53 375 GLU A C 1
ATOM 2994 O O . GLU A 1 375 ? 11.375 -15.725 -32.733 1.00 59.53 375 GLU A O 1
ATOM 2999 N N . GLY A 1 376 ? 12.351 -17.703 -33.189 1.00 63.62 376 GLY A N 1
ATOM 3000 C CA . GLY A 1 376 ? 13.522 -17.546 -32.311 1.00 63.62 376 GLY A CA 1
ATOM 3001 C C . GLY A 1 376 ? 13.423 -18.255 -30.951 1.00 63.62 376 GLY A C 1
ATOM 3002 O O . GLY A 1 376 ? 12.416 -18.870 -30.618 1.00 63.62 376 GLY A O 1
ATOM 3003 N N . ALA A 1 377 ? 14.488 -18.164 -30.146 1.00 63.53 377 ALA A N 1
ATOM 3004 C CA . ALA A 1 377 ? 14.615 -18.843 -28.846 1.00 63.53 377 ALA A CA 1
ATOM 3005 C C . ALA A 1 377 ? 13.732 -18.254 -27.717 1.00 63.53 377 ALA A C 1
ATOM 3007 O O . ALA A 1 377 ? 13.823 -18.681 -26.569 1.00 63.53 377 ALA A O 1
ATOM 3008 N N . GLY A 1 378 ? 12.872 -17.274 -28.025 1.00 68.19 378 GLY A N 1
ATOM 3009 C CA . GLY A 1 378 ? 12.049 -16.572 -27.032 1.00 68.19 378 GLY A CA 1
ATOM 3010 C C . GLY A 1 378 ? 12.810 -15.535 -26.193 1.00 68.19 378 GLY A C 1
ATOM 3011 O O . GLY A 1 378 ? 12.324 -15.122 -25.137 1.00 68.19 378 GLY A O 1
ATOM 3012 N N . ASP A 1 379 ? 13.991 -15.114 -26.655 1.00 73.88 379 ASP A N 1
ATOM 3013 C CA . ASP A 1 379 ? 14.870 -14.170 -25.961 1.00 73.88 379 ASP A CA 1
ATOM 3014 C C . ASP A 1 379 ? 14.495 -12.694 -26.197 1.00 73.88 379 ASP A C 1
ATOM 3016 O O . ASP A 1 379 ? 13.852 -12.317 -27.187 1.00 73.88 379 ASP A O 1
ATOM 3020 N N . LEU A 1 380 ? 14.913 -11.835 -25.259 1.00 79.75 380 LEU A N 1
ATOM 3021 C CA . LEU A 1 380 ? 14.788 -10.377 -25.364 1.00 79.75 380 LEU A CA 1
ATOM 3022 C C . LEU A 1 380 ? 15.672 -9.833 -26.497 1.00 79.75 380 LEU A C 1
ATOM 3024 O O . LEU A 1 380 ? 16.745 -10.372 -26.764 1.00 79.75 380 LEU A O 1
ATOM 3028 N N . SER A 1 381 ? 15.245 -8.744 -27.153 1.00 84.50 381 SER A N 1
ATOM 3029 C CA . SER A 1 381 ? 16.093 -8.119 -28.176 1.00 84.50 381 SER A CA 1
ATOM 3030 C C . SER A 1 381 ? 17.300 -7.409 -27.535 1.00 84.50 381 SER A C 1
ATOM 3032 O O . SER A 1 381 ? 17.198 -6.943 -26.396 1.00 84.50 381 SER A O 1
ATOM 3034 N N . PRO A 1 382 ? 18.436 -7.262 -28.245 1.00 82.75 382 PRO A N 1
ATOM 3035 C CA . PRO A 1 382 ? 19.583 -6.502 -27.741 1.00 82.75 382 PRO A CA 1
ATOM 3036 C C . PRO A 1 382 ? 19.244 -5.046 -27.380 1.00 82.75 382 PRO A C 1
ATOM 3038 O O . PRO A 1 382 ? 19.823 -4.482 -26.451 1.00 82.75 382 PRO A O 1
ATOM 3041 N N . GLU A 1 383 ? 18.286 -4.445 -28.089 1.00 87.00 383 GLU A N 1
ATOM 3042 C CA . GLU A 1 383 ? 17.797 -3.092 -27.816 1.00 87.00 383 GLU A CA 1
ATOM 3043 C C . GLU A 1 383 ? 17.007 -3.033 -26.503 1.00 87.00 383 GLU A C 1
ATOM 3045 O O . GLU A 1 383 ? 17.281 -2.168 -25.667 1.00 87.00 383 GLU A O 1
ATOM 3050 N N . ASP A 1 384 ? 16.098 -3.992 -26.281 1.00 85.06 384 ASP A N 1
ATOM 3051 C CA . ASP A 1 384 ? 15.344 -4.126 -25.025 1.00 85.06 384 ASP A CA 1
ATOM 3052 C C . ASP A 1 384 ? 16.299 -4.316 -23.839 1.00 85.06 384 ASP A C 1
ATOM 3054 O O . ASP A 1 384 ? 16.128 -3.698 -22.786 1.00 85.06 384 ASP A O 1
ATOM 3058 N N . ILE A 1 385 ? 17.337 -5.138 -24.029 1.00 83.94 385 ILE A N 1
ATOM 3059 C CA . ILE A 1 385 ? 18.386 -5.397 -23.037 1.00 83.94 385 ILE A CA 1
ATOM 3060 C C . ILE A 1 385 ? 19.121 -4.103 -22.686 1.00 83.94 385 ILE A C 1
ATOM 3062 O O . ILE A 1 385 ? 19.148 -3.712 -21.520 1.00 83.94 385 ILE A O 1
ATOM 3066 N N . SER A 1 386 ? 19.670 -3.405 -23.683 1.00 85.50 386 SER A N 1
ATOM 3067 C CA . SER A 1 386 ? 20.435 -2.174 -23.457 1.00 85.50 386 SER A CA 1
ATOM 3068 C C . SER A 1 386 ? 19.591 -1.078 -22.794 1.00 85.50 386 SER A C 1
ATOM 3070 O O . SER A 1 386 ? 20.057 -0.376 -21.892 1.00 85.50 386 SER A O 1
ATOM 3072 N N . SER A 1 387 ? 18.327 -0.959 -23.205 1.00 89.00 387 SER A N 1
ATOM 3073 C CA . SER A 1 387 ? 17.362 -0.010 -22.647 1.00 89.00 387 SER A CA 1
ATOM 3074 C C . SER A 1 387 ? 17.076 -0.282 -21.162 1.00 89.00 387 SER A C 1
ATOM 3076 O O . SER A 1 387 ? 17.154 0.627 -20.329 1.00 89.00 387 SER A O 1
ATOM 3078 N N . LEU A 1 388 ? 16.821 -1.546 -20.805 1.00 88.38 388 LEU A N 1
ATOM 3079 C CA . LEU A 1 388 ? 16.590 -1.982 -19.425 1.00 88.38 388 LEU A CA 1
ATOM 3080 C C . LEU A 1 388 ? 17.826 -1.838 -18.532 1.00 88.38 388 LEU A C 1
ATOM 3082 O O . LEU A 1 388 ? 17.708 -1.363 -17.401 1.00 88.38 388 LEU A O 1
ATOM 3086 N N . GLU A 1 389 ? 19.010 -2.212 -19.022 1.00 86.50 389 GLU A N 1
ATOM 3087 C CA . GLU A 1 389 ? 20.269 -2.035 -18.289 1.00 86.50 389 GLU A CA 1
ATOM 3088 C C . GLU A 1 389 ? 20.533 -0.562 -17.983 1.00 86.50 389 GLU A C 1
ATOM 3090 O O . GLU A 1 389 ? 20.895 -0.216 -16.856 1.00 86.50 389 GLU A O 1
ATOM 3095 N N . ASN A 1 390 ? 20.299 0.320 -18.960 1.00 88.12 390 ASN A N 1
ATOM 3096 C CA . ASN A 1 390 ? 20.410 1.759 -18.760 1.00 88.12 390 ASN A CA 1
ATOM 3097 C C . ASN A 1 390 ? 19.441 2.246 -17.671 1.00 88.12 390 ASN A C 1
ATOM 3099 O O . ASN A 1 390 ? 19.856 2.960 -16.757 1.00 88.12 390 ASN A O 1
ATOM 3103 N N . ALA A 1 391 ? 18.181 1.807 -17.711 1.00 89.75 391 ALA A N 1
ATOM 3104 C CA . ALA A 1 391 ? 17.176 2.196 -16.726 1.00 89.75 391 ALA A CA 1
ATOM 3105 C C . ALA A 1 391 ? 17.501 1.711 -15.304 1.00 89.75 391 ALA A C 1
ATOM 3107 O O . ALA A 1 391 ? 17.453 2.500 -14.357 1.00 89.75 391 ALA A O 1
ATOM 3108 N N . LEU A 1 392 ? 17.896 0.444 -15.143 1.00 88.06 392 LEU A N 1
ATOM 3109 C CA . LEU A 1 392 ? 18.289 -0.124 -13.849 1.00 88.06 392 LEU A CA 1
ATOM 3110 C C . LEU A 1 392 ? 19.556 0.542 -13.295 1.00 88.06 392 LEU A C 1
ATOM 3112 O O . LEU A 1 392 ? 19.655 0.794 -12.090 1.00 88.06 392 LEU A O 1
ATOM 3116 N N . ARG A 1 393 ? 20.518 0.870 -14.164 1.00 86.56 393 ARG A N 1
ATOM 3117 C CA . ARG A 1 393 ? 21.725 1.613 -13.789 1.00 86.56 393 ARG A CA 1
ATOM 3118 C C . ARG A 1 393 ? 21.390 3.029 -13.327 1.00 86.56 393 ARG A C 1
ATOM 3120 O O . ARG A 1 393 ? 21.894 3.449 -12.286 1.00 86.56 393 ARG A O 1
ATOM 3127 N N . ASN A 1 394 ? 20.544 3.748 -14.059 1.00 87.00 394 ASN A N 1
ATOM 3128 C CA . ASN A 1 394 ? 20.124 5.102 -13.694 1.00 87.00 394 ASN A CA 1
ATOM 3129 C C . ASN A 1 394 ? 19.346 5.104 -12.374 1.00 87.00 394 ASN A C 1
ATOM 3131 O O . ASN A 1 394 ? 19.614 5.936 -11.510 1.00 87.00 394 ASN A O 1
ATOM 3135 N N . TRP A 1 395 ? 18.479 4.111 -12.155 1.00 89.12 395 TRP A N 1
ATOM 3136 C CA . TRP A 1 395 ? 17.812 3.920 -10.868 1.00 89.12 395 TRP A CA 1
ATOM 3137 C C . TRP A 1 395 ? 18.826 3.719 -9.735 1.00 89.12 395 TRP A C 1
ATOM 3139 O O . TRP A 1 395 ? 18.727 4.353 -8.687 1.00 89.12 395 TRP A O 1
ATOM 3149 N N . GLN A 1 396 ? 19.846 2.880 -9.948 1.00 85.38 396 GLN A N 1
ATOM 3150 C CA . GLN A 1 396 ? 20.877 2.617 -8.944 1.00 85.38 396 GLN A CA 1
ATOM 3151 C C . GLN A 1 396 ? 21.719 3.862 -8.624 1.00 85.38 396 GLN A C 1
ATOM 3153 O O . GLN A 1 396 ? 22.088 4.062 -7.466 1.00 85.38 396 GLN A O 1
ATOM 3158 N N . ILE A 1 397 ? 22.030 4.690 -9.625 1.00 83.50 397 ILE A N 1
ATOM 3159 C CA . ILE A 1 397 ? 22.728 5.970 -9.435 1.00 83.50 397 ILE A CA 1
ATOM 3160 C C . ILE A 1 397 ? 21.870 6.910 -8.582 1.00 83.50 397 ILE A C 1
ATOM 3162 O O . ILE A 1 397 ? 22.348 7.371 -7.546 1.00 83.50 397 ILE A O 1
ATOM 3166 N N . GLY A 1 398 ? 20.601 7.111 -8.954 1.00 81.88 398 GLY A N 1
ATOM 3167 C 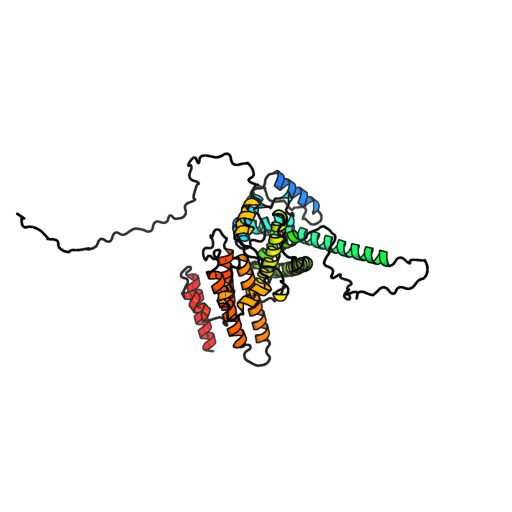CA . GLY A 1 398 ? 19.675 7.964 -8.205 1.00 81.88 398 GLY A CA 1
ATOM 3168 C C . GLY A 1 398 ? 19.445 7.475 -6.773 1.00 81.88 398 GLY A C 1
ATOM 3169 O O . GLY A 1 398 ? 19.435 8.270 -5.835 1.00 81.88 398 GLY A O 1
ATOM 3170 N N . TRP A 1 399 ? 19.357 6.156 -6.567 1.00 83.81 399 TRP A N 1
ATOM 3171 C CA . TRP A 1 399 ? 19.293 5.574 -5.227 1.00 83.81 399 TRP A CA 1
ATOM 3172 C C . TRP A 1 399 ? 20.548 5.908 -4.416 1.00 83.81 399 TRP A C 1
ATOM 3174 O O . TRP A 1 399 ? 20.424 6.369 -3.291 1.00 83.81 399 TRP A O 1
ATOM 3184 N N . ARG A 1 400 ? 21.762 5.748 -4.956 1.00 82.12 400 ARG A N 1
ATOM 3185 C CA . ARG A 1 400 ? 22.999 6.039 -4.200 1.00 82.12 400 ARG A CA 1
ATOM 3186 C C . ARG A 1 400 ? 23.152 7.511 -3.813 1.00 82.12 400 ARG A C 1
ATOM 3188 O O . ARG A 1 400 ? 23.827 7.795 -2.831 1.00 82.12 400 ARG A O 1
ATOM 3195 N N . GLN A 1 401 ? 22.580 8.421 -4.596 1.00 79.56 401 GLN A N 1
ATOM 3196 C CA . GLN A 1 401 ? 22.662 9.864 -4.360 1.00 79.56 401 GLN A CA 1
ATOM 3197 C C . GLN A 1 401 ? 21.601 10.377 -3.376 1.00 79.56 401 GLN A C 1
ATOM 3199 O O . GLN A 1 401 ? 21.776 11.454 -2.813 1.00 79.56 401 GLN A O 1
ATOM 3204 N N . ASN A 1 402 ? 20.517 9.632 -3.143 1.00 80.00 402 ASN A N 1
ATOM 3205 C CA . ASN A 1 402 ? 19.453 10.051 -2.234 1.00 80.00 402 ASN A CA 1
ATOM 3206 C C . ASN A 1 402 ? 19.914 9.996 -0.750 1.00 80.00 402 ASN A C 1
ATOM 3208 O O . ASN A 1 402 ? 20.328 8.931 -0.290 1.00 80.00 402 ASN A O 1
ATOM 3212 N N . PRO A 1 403 ? 19.787 11.094 0.030 1.00 82.56 403 PRO A N 1
ATOM 3213 C CA . PRO A 1 403 ? 20.125 11.139 1.459 1.00 82.56 403 PRO A CA 1
ATOM 3214 C C . PRO A 1 403 ? 19.354 10.153 2.345 1.00 82.56 403 PRO A C 1
ATOM 3216 O O . PRO A 1 403 ? 19.833 9.759 3.407 1.00 82.56 403 PRO A O 1
ATOM 3219 N N . GLU A 1 404 ? 18.147 9.762 1.940 1.00 82.56 404 GLU A N 1
ATOM 3220 C CA . GLU A 1 404 ? 17.351 8.761 2.644 1.00 82.56 404 GLU A CA 1
ATOM 3221 C C . GLU A 1 404 ? 17.833 7.328 2.377 1.00 82.56 404 GLU A C 1
ATOM 3223 O O . GLU A 1 404 ? 17.451 6.405 3.103 1.00 82.56 404 GLU A O 1
ATOM 3228 N N . SER A 1 405 ? 18.679 7.124 1.360 1.00 81.38 405 SER A N 1
ATOM 3229 C CA . SER A 1 405 ? 19.140 5.796 0.984 1.00 81.38 405 SER A CA 1
ATOM 3230 C C . SER A 1 405 ? 20.077 5.202 2.013 1.00 81.38 405 SER A C 1
ATOM 3232 O O . SER A 1 405 ? 21.115 5.756 2.372 1.00 81.38 405 SER A O 1
ATOM 3234 N N . SER A 1 406 ? 19.733 3.999 2.452 1.00 78.25 406 SER A N 1
ATOM 3235 C CA . SER A 1 406 ? 20.543 3.261 3.400 1.00 78.25 406 SER A CA 1
ATOM 3236 C C . SER A 1 406 ? 20.426 1.766 3.172 1.00 78.25 406 SER A C 1
ATOM 3238 O O . SER A 1 406 ? 19.348 1.252 2.880 1.00 78.25 406 SER A O 1
ATOM 3240 N N . LEU A 1 407 ? 21.548 1.064 3.341 1.00 76.25 407 LEU A N 1
ATOM 3241 C CA . LEU A 1 407 ? 21.566 -0.396 3.447 1.00 76.25 407 LEU A CA 1
ATOM 3242 C C . LEU A 1 407 ? 21.319 -0.876 4.884 1.00 76.25 407 LEU A C 1
ATOM 3244 O O . LEU A 1 407 ? 21.266 -2.080 5.106 1.00 76.25 407 LEU A O 1
ATOM 3248 N N . ASN A 1 408 ? 21.192 0.036 5.854 1.00 72.00 408 ASN A N 1
ATOM 3249 C CA . ASN A 1 408 ? 20.862 -0.309 7.230 1.00 72.00 408 ASN A CA 1
ATOM 3250 C C . ASN A 1 408 ? 19.334 -0.458 7.373 1.00 72.00 408 ASN A C 1
ATOM 3252 O O . ASN A 1 408 ? 18.632 0.546 7.230 1.00 72.00 408 ASN A O 1
ATOM 3256 N N . PRO A 1 409 ? 18.808 -1.654 7.702 1.00 66.62 409 PRO A N 1
ATOM 3257 C CA . PRO A 1 409 ? 17.373 -1.853 7.920 1.00 66.62 409 PRO A CA 1
ATOM 3258 C C . PRO A 1 409 ? 16.813 -1.027 9.087 1.00 66.62 409 PRO A C 1
ATOM 3260 O O . PRO A 1 409 ? 15.624 -0.735 9.107 1.00 66.62 409 PRO A O 1
ATOM 3263 N N . MET A 1 410 ? 17.670 -0.618 10.028 1.00 72.88 410 MET A N 1
ATOM 3264 C CA . MET A 1 410 ? 17.318 0.183 11.206 1.00 72.88 410 MET A CA 1
ATOM 3265 C C . MET A 1 410 ? 17.588 1.686 11.008 1.00 72.88 410 MET A C 1
ATOM 3267 O O . MET A 1 410 ? 17.815 2.412 11.975 1.00 72.88 410 MET A O 1
ATOM 3271 N N . ASN A 1 411 ? 17.646 2.171 9.763 1.00 78.38 411 ASN A N 1
ATOM 3272 C CA . ASN A 1 411 ? 17.814 3.600 9.492 1.00 78.38 411 ASN A CA 1
ATOM 3273 C C . ASN A 1 411 ? 16.603 4.410 10.003 1.00 78.38 411 ASN A C 1
ATOM 3275 O O . ASN A 1 411 ? 15.468 3.953 9.909 1.00 78.38 411 ASN A O 1
ATOM 3279 N N . ARG A 1 412 ? 16.827 5.646 10.474 1.00 78.38 412 ARG A N 1
ATOM 3280 C CA . ARG A 1 412 ? 15.771 6.569 10.938 1.00 78.38 412 ARG A CA 1
ATOM 3281 C C . ARG A 1 412 ? 14.680 6.833 9.887 1.00 78.38 412 ARG A C 1
ATOM 3283 O O . ARG A 1 412 ? 13.519 7.015 10.244 1.00 78.38 412 ARG A O 1
ATOM 3290 N N . ASN A 1 413 ? 15.037 6.830 8.604 1.00 78.38 413 ASN A N 1
ATOM 3291 C CA . ASN A 1 413 ? 14.097 7.020 7.493 1.00 78.38 413 ASN A CA 1
ATOM 3292 C C . ASN A 1 413 ? 13.296 5.747 7.157 1.00 78.38 413 ASN A C 1
ATOM 3294 O O . ASN 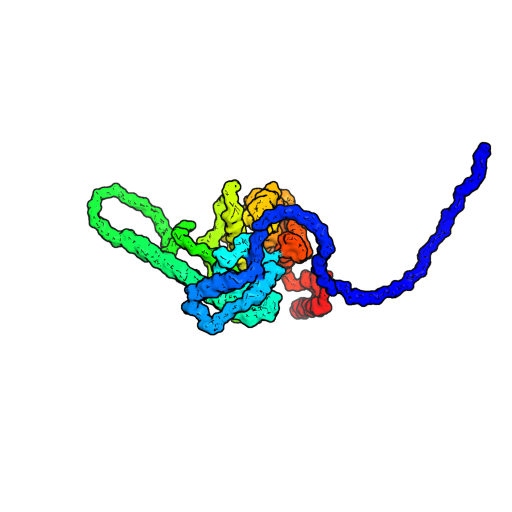A 1 413 ? 12.412 5.779 6.303 1.00 78.38 413 ASN A O 1
ATOM 3298 N N . GLY A 1 414 ? 13.573 4.641 7.850 1.00 77.94 414 GLY A N 1
ATOM 3299 C CA . GLY A 1 414 ? 12.934 3.346 7.673 1.00 77.94 414 GLY A CA 1
ATOM 3300 C C . GLY A 1 414 ? 13.626 2.446 6.634 1.00 77.94 414 GLY A C 1
ATOM 3301 O O . GLY A 1 414 ? 14.495 2.881 5.872 1.00 77.94 414 GLY A O 1
ATOM 3302 N N . PRO A 1 415 ? 13.232 1.165 6.569 1.00 81.75 415 PRO A N 1
ATOM 3303 C CA . PRO A 1 415 ? 13.824 0.147 5.697 1.00 81.75 415 PRO A CA 1
ATOM 3304 C C . PRO A 1 415 ? 13.391 0.223 4.221 1.00 81.75 415 PRO A C 1
ATOM 3306 O O . PRO A 1 415 ? 13.826 -0.607 3.423 1.00 81.75 415 PRO A O 1
ATOM 3309 N N . VAL A 1 416 ? 12.552 1.180 3.809 1.00 73.19 416 VAL A N 1
ATOM 3310 C CA . VAL A 1 416 ? 12.033 1.267 2.424 1.00 73.19 416 VAL A CA 1
ATOM 3311 C C . VAL A 1 416 ? 13.164 1.356 1.389 1.00 73.19 416 VAL A C 1
ATOM 3313 O O . VAL A 1 416 ? 13.131 0.672 0.359 1.00 73.19 416 VAL A O 1
ATOM 3316 N N . ALA A 1 417 ? 14.208 2.139 1.673 1.00 67.81 417 ALA A N 1
ATOM 3317 C CA . ALA A 1 417 ? 15.380 2.233 0.805 1.00 67.81 417 ALA A CA 1
ATOM 3318 C C . ALA A 1 417 ? 16.137 0.897 0.698 1.00 67.81 417 ALA A C 1
ATOM 3320 O O . ALA A 1 417 ? 16.517 0.497 -0.405 1.00 67.81 417 ALA A O 1
ATOM 3321 N N . PHE A 1 418 ? 16.305 0.187 1.818 1.00 72.31 418 PHE A N 1
ATOM 3322 C CA . PHE A 1 418 ? 16.912 -1.145 1.861 1.00 72.31 418 PHE A CA 1
ATOM 3323 C C . PHE A 1 418 ? 16.089 -2.155 1.047 1.00 72.31 418 PHE A C 1
ATOM 3325 O O . PHE A 1 418 ? 16.634 -2.822 0.164 1.00 72.31 418 PHE A O 1
ATOM 3332 N N . ASN A 1 419 ? 14.770 -2.200 1.258 1.00 74.19 419 ASN A N 1
ATOM 3333 C CA . ASN A 1 419 ? 13.842 -3.073 0.533 1.00 74.19 419 ASN A CA 1
ATOM 3334 C C . ASN A 1 419 ? 13.900 -2.835 -0.985 1.00 74.19 419 ASN A C 1
ATOM 3336 O O . ASN A 1 419 ? 13.890 -3.783 -1.773 1.00 74.19 419 ASN A O 1
ATOM 3340 N N . SER A 1 420 ? 14.040 -1.575 -1.403 1.00 67.31 420 SER A N 1
ATOM 3341 C CA . SER A 1 420 ? 14.183 -1.207 -2.815 1.00 67.31 420 SER A CA 1
ATOM 3342 C C . SER A 1 420 ? 15.416 -1.844 -3.471 1.00 67.31 420 SER A C 1
ATOM 3344 O O . SER A 1 420 ? 15.375 -2.216 -4.642 1.00 67.31 420 SER A O 1
ATOM 3346 N N . THR A 1 421 ? 16.507 -2.049 -2.722 1.00 70.38 421 THR A N 1
ATOM 3347 C CA . THR A 1 421 ? 17.713 -2.712 -3.252 1.00 70.38 421 THR A CA 1
ATOM 3348 C C . THR A 1 421 ? 17.510 -4.212 -3.473 1.00 70.38 421 THR A C 1
ATOM 3350 O O . THR A 1 421 ? 18.065 -4.771 -4.420 1.00 70.38 421 THR A O 1
ATOM 3353 N N . ALA A 1 422 ? 16.684 -4.867 -2.651 1.00 71.62 422 ALA A N 1
ATOM 3354 C CA . ALA A 1 422 ? 16.307 -6.264 -2.856 1.00 71.62 422 ALA A CA 1
ATOM 3355 C C . ALA A 1 422 ? 15.454 -6.418 -4.125 1.00 71.62 422 ALA A C 1
ATOM 3357 O O . ALA A 1 422 ? 15.701 -7.319 -4.926 1.00 71.62 422 ALA A O 1
ATOM 3358 N N . LEU A 1 423 ? 14.522 -5.489 -4.362 1.00 66.94 423 LEU A N 1
ATOM 3359 C CA . LEU A 1 423 ? 13.737 -5.427 -5.599 1.00 66.94 423 LEU A CA 1
ATOM 3360 C C . LEU A 1 423 ? 14.613 -5.160 -6.830 1.00 66.94 423 LEU A C 1
ATOM 3362 O O . LEU A 1 423 ? 14.415 -5.805 -7.855 1.00 66.94 423 LEU A O 1
ATOM 3366 N N . LEU A 1 424 ? 15.631 -4.298 -6.722 1.00 65.50 424 LEU A N 1
ATOM 3367 C CA . LEU A 1 424 ? 16.612 -4.097 -7.794 1.00 65.50 424 LEU A CA 1
ATOM 3368 C C . LEU A 1 424 ? 17.340 -5.399 -8.146 1.00 65.50 424 LEU A C 1
ATOM 3370 O O . LEU A 1 424 ? 17.464 -5.740 -9.321 1.00 65.50 424 LEU A O 1
ATOM 3374 N N . ARG A 1 425 ? 17.796 -6.153 -7.139 1.00 70.06 425 ARG A N 1
ATOM 3375 C CA . ARG A 1 425 ? 18.424 -7.464 -7.361 1.00 70.06 425 ARG A CA 1
ATOM 3376 C C . ARG A 1 425 ? 17.456 -8.415 -8.055 1.00 70.06 425 ARG A C 1
ATOM 3378 O O . ARG A 1 425 ? 17.839 -9.039 -9.038 1.00 70.06 425 ARG A O 1
ATOM 3385 N N . LEU A 1 426 ? 16.205 -8.483 -7.597 1.00 67.25 426 LEU A N 1
ATOM 3386 C CA . LEU A 1 426 ? 15.165 -9.295 -8.232 1.00 67.25 426 LEU A CA 1
ATOM 3387 C C . LEU A 1 426 ? 14.900 -8.876 -9.681 1.00 67.25 426 LEU A C 1
ATOM 3389 O O . LEU A 1 426 ? 14.706 -9.752 -10.517 1.00 67.25 426 LEU A O 1
ATOM 3393 N N . ALA A 1 427 ? 14.940 -7.580 -9.998 1.00 58.06 427 ALA A N 1
ATOM 3394 C CA . ALA A 1 427 ? 14.816 -7.081 -11.363 1.00 58.06 427 ALA A CA 1
ATOM 3395 C C . ALA A 1 427 ? 15.987 -7.544 -12.245 1.00 58.06 427 ALA A C 1
ATOM 3397 O O . ALA A 1 427 ? 15.740 -8.090 -13.312 1.00 58.06 427 ALA A O 1
ATOM 3398 N N . TYR A 1 428 ? 17.239 -7.431 -11.778 1.00 65.81 428 TYR A N 1
ATOM 3399 C CA . TYR A 1 428 ? 18.418 -7.939 -12.500 1.00 65.81 428 TYR A CA 1
ATOM 3400 C C . TYR A 1 428 ? 18.393 -9.460 -12.680 1.00 65.81 428 TYR A C 1
ATOM 3402 O O . TYR A 1 428 ? 18.694 -9.972 -13.754 1.00 65.81 428 TYR A O 1
ATOM 3410 N N . ILE A 1 429 ? 17.994 -10.192 -11.642 1.00 60.88 429 ILE A N 1
ATOM 3411 C CA . ILE A 1 429 ? 17.793 -11.644 -11.676 1.00 60.88 429 ILE A CA 1
ATOM 3412 C C . ILE A 1 429 ? 16.708 -12.002 -12.687 1.00 60.88 429 ILE A C 1
ATOM 3414 O O . ILE A 1 429 ? 16.857 -12.903 -13.494 1.00 60.88 429 ILE A O 1
ATOM 3418 N N . ARG A 1 430 ? 15.591 -11.283 -12.689 1.00 63.00 430 ARG A N 1
ATOM 3419 C CA . ARG A 1 430 ? 14.554 -11.443 -13.704 1.00 63.00 430 ARG A CA 1
ATOM 3420 C C . ARG A 1 430 ? 14.875 -10.720 -15.001 1.00 63.00 430 ARG A C 1
ATOM 3422 O O . ARG A 1 430 ? 14.007 -10.644 -15.851 1.00 63.00 430 ARG A O 1
ATOM 3429 N N . PHE A 1 431 ? 16.084 -10.233 -15.198 1.00 58.38 431 PHE A N 1
ATOM 3430 C CA . PHE A 1 431 ? 16.532 -9.682 -16.464 1.00 58.38 431 PHE A CA 1
ATOM 3431 C C . PHE A 1 431 ? 17.530 -10.642 -17.117 1.00 58.38 431 PHE A C 1
ATOM 3433 O O . PHE A 1 431 ? 17.270 -11.131 -18.216 1.00 58.38 431 PHE A O 1
ATOM 3440 N N . ALA A 1 432 ? 18.554 -11.073 -16.380 1.00 57.00 432 ALA A N 1
ATOM 3441 C CA . ALA A 1 432 ? 19.463 -12.143 -16.775 1.00 57.00 432 ALA A CA 1
ATOM 3442 C C . ALA A 1 432 ? 18.785 -13.515 -16.589 1.00 57.00 432 ALA A C 1
ATOM 3444 O O . ALA A 1 432 ? 18.403 -13.862 -15.479 1.00 57.00 432 ALA A O 1
ATOM 3445 N N . GLY A 1 433 ? 18.574 -14.307 -17.646 1.00 53.09 433 GLY A N 1
ATOM 3446 C CA . GLY A 1 433 ? 18.068 -15.687 -17.519 1.00 53.09 433 GLY A CA 1
ATOM 3447 C C . GLY A 1 433 ? 18.836 -16.463 -16.433 1.00 53.09 433 GLY A C 1
ATOM 3448 O O . GLY A 1 433 ? 20.062 -16.512 -16.436 1.00 53.09 433 GLY A O 1
ATOM 3449 N N . VAL A 1 434 ? 18.124 -16.966 -15.425 1.00 53.47 434 VAL A N 1
ATOM 3450 C CA . VAL A 1 434 ? 18.672 -17.303 -14.100 1.00 53.47 434 VAL A CA 1
ATOM 3451 C C . VAL A 1 434 ? 19.282 -18.698 -14.063 1.00 53.47 434 VAL A C 1
ATOM 3453 O O . VAL A 1 434 ? 18.532 -19.654 -14.186 1.00 53.47 434 VAL A O 1
ATOM 3456 N N . LEU A 1 435 ? 20.590 -18.785 -13.773 1.00 47.50 435 LEU A N 1
ATOM 3457 C CA . LEU A 1 435 ? 21.229 -19.847 -12.960 1.00 47.50 435 LEU A CA 1
ATOM 3458 C C . LEU A 1 435 ? 22.668 -19.446 -12.558 1.00 47.50 435 LEU A C 1
ATOM 3460 O O . LEU A 1 435 ? 22.986 -19.382 -11.370 1.00 47.50 435 LEU A O 1
ATOM 3464 N N . ARG A 1 436 ? 23.511 -19.027 -13.515 1.00 47.94 436 ARG A N 1
ATOM 3465 C CA . ARG A 1 436 ? 24.945 -18.730 -13.272 1.00 47.94 436 ARG A CA 1
ATOM 3466 C C . ARG A 1 436 ? 25.217 -17.520 -12.368 1.00 47.94 436 ARG A C 1
ATOM 3468 O O . ARG A 1 436 ? 26.173 -17.513 -11.599 1.00 47.94 436 ARG A O 1
ATOM 3475 N N . VAL A 1 437 ? 24.354 -16.507 -12.409 1.00 47.97 437 VAL A N 1
ATOM 3476 C CA . VAL A 1 437 ? 24.485 -15.310 -11.555 1.00 47.97 437 VAL A CA 1
ATOM 3477 C C . VAL A 1 437 ? 24.164 -15.629 -10.087 1.00 47.97 437 VAL A C 1
ATOM 3479 O O . VAL A 1 437 ? 24.787 -15.076 -9.184 1.00 47.97 437 VAL A O 1
ATOM 3482 N N . TRP A 1 438 ? 23.261 -16.578 -9.827 1.00 45.19 438 TRP A N 1
ATOM 3483 C CA . TRP A 1 438 ? 22.913 -16.983 -8.462 1.00 45.19 438 TRP A CA 1
ATOM 3484 C C . TRP A 1 438 ? 23.972 -17.873 -7.809 1.00 45.19 438 TRP A C 1
ATOM 3486 O O . TRP A 1 438 ? 24.244 -17.701 -6.623 1.00 45.19 438 TRP A O 1
ATOM 3496 N N . ALA A 1 439 ? 24.641 -18.735 -8.576 1.00 46.66 439 ALA A N 1
ATOM 3497 C CA . ALA A 1 439 ? 25.800 -19.492 -8.101 1.00 46.66 439 ALA A CA 1
ATOM 3498 C C . ALA A 1 439 ? 26.946 -18.589 -7.601 1.00 46.66 439 ALA A C 1
ATOM 3500 O O . ALA A 1 439 ? 27.612 -18.908 -6.615 1.00 46.66 439 ALA A O 1
ATOM 3501 N N . MET A 1 440 ? 27.160 -17.441 -8.254 1.00 46.53 440 MET A N 1
ATOM 3502 C CA . MET A 1 440 ? 28.187 -16.470 -7.859 1.00 46.53 440 MET A CA 1
ATOM 3503 C C . MET A 1 440 ? 27.781 -15.627 -6.644 1.00 46.53 440 MET A C 1
ATOM 3505 O O . MET A 1 440 ? 28.623 -15.322 -5.803 1.00 46.53 440 MET A O 1
ATOM 3509 N N . ILE A 1 441 ? 26.500 -15.271 -6.518 1.00 44.34 441 ILE A N 1
ATOM 3510 C CA . ILE A 1 441 ? 26.005 -14.446 -5.405 1.00 44.34 441 ILE A CA 1
ATOM 3511 C C . ILE A 1 441 ? 25.911 -15.252 -4.101 1.00 44.34 441 ILE A C 1
ATOM 3513 O O . ILE A 1 441 ? 26.284 -14.734 -3.048 1.00 44.34 441 ILE A O 1
ATOM 3517 N N . PHE A 1 442 ? 25.486 -16.521 -4.148 1.00 48.62 442 PHE A N 1
ATOM 3518 C CA . PHE A 1 442 ? 25.396 -17.356 -2.942 1.00 48.62 442 PHE A CA 1
ATOM 3519 C C . PHE A 1 442 ? 26.759 -17.769 -2.373 1.00 48.62 442 PHE A C 1
ATOM 3521 O O . PHE A 1 442 ? 26.869 -17.934 -1.163 1.00 48.62 442 PHE A O 1
ATOM 3528 N N . LYS A 1 443 ? 27.818 -17.803 -3.196 1.00 43.94 443 LYS A N 1
ATOM 3529 C CA . LYS A 1 443 ? 29.210 -17.924 -2.723 1.00 43.94 443 LYS A CA 1
ATOM 3530 C C . LYS A 1 443 ? 29.711 -16.690 -1.954 1.00 43.94 443 LYS A C 1
ATOM 3532 O O . LYS A 1 443 ? 30.709 -16.778 -1.244 1.00 43.94 443 LYS A O 1
ATOM 3537 N N . GLY A 1 444 ? 29.061 -15.532 -2.110 1.00 37.34 444 GLY A N 1
ATOM 3538 C CA . GLY A 1 444 ? 29.531 -14.251 -1.573 1.00 37.34 444 GLY A CA 1
ATOM 3539 C C . GLY A 1 444 ? 28.967 -13.849 -0.205 1.00 37.34 444 GLY A C 1
ATOM 3540 O O . GLY A 1 444 ? 29.534 -12.960 0.429 1.00 37.34 444 GLY A O 1
ATOM 3541 N N . SER A 1 445 ? 27.872 -14.461 0.275 1.00 40.75 445 SER A N 1
ATOM 3542 C CA . SER A 1 445 ? 27.241 -14.095 1.558 1.00 40.75 445 SER A CA 1
ATOM 3543 C C . SER A 1 445 ? 27.407 -15.184 2.626 1.00 40.75 445 SER A C 1
ATOM 3545 O O . SER A 1 445 ? 26.576 -16.081 2.768 1.00 40.75 445 SER A O 1
ATOM 3547 N N . GLN A 1 446 ? 28.480 -15.077 3.408 1.00 41.66 44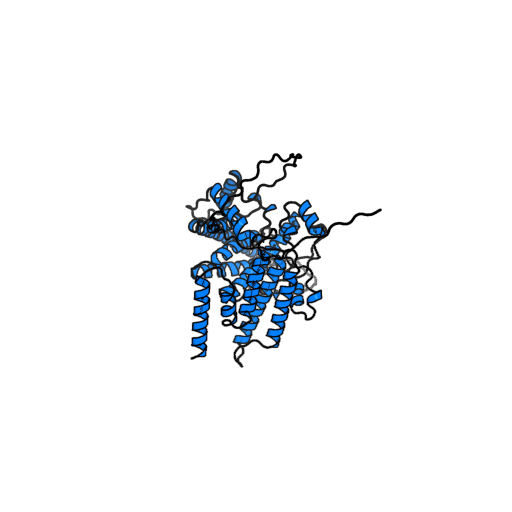6 GLN A N 1
ATOM 3548 C CA . GLN A 1 446 ? 28.823 -15.959 4.531 1.00 41.66 446 GLN A CA 1
ATOM 3549 C C . GLN A 1 446 ? 27.955 -15.674 5.772 1.00 41.66 446 GLN A C 1
ATOM 3551 O O . GLN A 1 446 ? 28.442 -15.123 6.756 1.00 41.66 446 GLN A O 1
ATOM 3556 N N . THR A 1 447 ? 26.648 -15.960 5.741 1.00 43.28 447 THR A N 1
ATOM 3557 C CA . THR A 1 447 ? 25.793 -15.728 6.932 1.00 43.28 447 THR A CA 1
ATOM 3558 C C . THR A 1 447 ? 25.034 -16.961 7.414 1.00 43.28 447 THR A C 1
ATOM 3560 O O . THR A 1 447 ? 24.694 -17.017 8.589 1.00 43.28 447 THR A O 1
ATOM 3563 N N . TRP A 1 448 ? 24.828 -17.992 6.586 1.00 41.09 448 TRP A N 1
ATOM 3564 C CA . TRP A 1 448 ? 24.122 -19.208 7.012 1.00 41.09 448 TRP A CA 1
ATOM 3565 C C . TRP A 1 448 ? 24.636 -20.440 6.254 1.00 41.09 448 TRP A C 1
ATOM 3567 O O . TRP A 1 448 ? 24.555 -20.479 5.032 1.00 41.09 448 TRP A O 1
ATOM 3577 N N . ALA A 1 449 ? 25.118 -21.471 6.960 1.00 39.94 449 ALA A N 1
ATOM 3578 C CA . ALA A 1 449 ? 25.727 -22.673 6.361 1.00 39.94 449 ALA A CA 1
ATOM 3579 C C . ALA A 1 449 ? 24.808 -23.430 5.374 1.00 39.94 449 ALA A C 1
ATOM 3581 O O . ALA A 1 449 ? 25.282 -24.087 4.451 1.00 39.94 449 ALA A O 1
ATOM 3582 N N . ILE A 1 450 ? 23.485 -23.297 5.518 1.00 39.34 450 ILE A N 1
ATOM 3583 C CA . ILE A 1 450 ? 22.508 -23.901 4.600 1.00 39.34 450 ILE A CA 1
ATOM 3584 C C . ILE A 1 450 ? 22.495 -23.244 3.209 1.00 39.34 450 ILE A C 1
ATOM 3586 O O . ILE A 1 450 ? 22.100 -23.865 2.228 1.00 39.34 450 ILE A O 1
ATOM 3590 N N . VAL A 1 451 ? 22.966 -22.001 3.107 1.00 39.62 451 VAL A N 1
ATOM 3591 C CA . VAL A 1 451 ? 23.005 -21.228 1.858 1.00 39.62 451 VAL A CA 1
ATOM 3592 C C . VAL A 1 451 ? 24.122 -21.721 0.933 1.00 39.62 451 VAL A C 1
ATOM 3594 O O . VAL A 1 451 ? 23.940 -21.750 -0.282 1.00 39.62 451 VAL A O 1
ATOM 3597 N N . ASP A 1 452 ? 25.230 -22.200 1.499 1.00 43.66 452 ASP A N 1
ATOM 3598 C CA . ASP A 1 452 ? 26.373 -22.737 0.747 1.00 43.66 452 ASP A CA 1
ATOM 3599 C C . ASP A 1 452 ? 26.049 -24.110 0.124 1.00 43.66 452 ASP A C 1
ATOM 3601 O O . ASP A 1 452 ? 26.406 -24.416 -1.019 1.00 43.66 452 ASP A O 1
ATOM 3605 N N . VAL A 1 453 ? 25.254 -24.910 0.843 1.00 48.75 453 VAL A N 1
ATOM 3606 C CA . VAL A 1 453 ? 24.700 -26.184 0.361 1.00 48.75 453 VAL A CA 1
ATOM 3607 C C . VAL A 1 453 ? 23.723 -25.954 -0.794 1.00 48.75 453 VAL A C 1
ATOM 3609 O O . VAL A 1 453 ? 23.782 -26.663 -1.799 1.00 48.75 453 VAL A O 1
ATOM 3612 N N . ILE A 1 454 ? 22.863 -24.933 -0.699 1.00 46.66 454 ILE A N 1
ATOM 3613 C CA . ILE A 1 454 ? 21.933 -24.561 -1.777 1.00 46.66 454 ILE A CA 1
ATOM 3614 C C . ILE A 1 454 ? 22.707 -24.062 -3.007 1.00 46.66 454 ILE A C 1
ATOM 3616 O O . ILE A 1 454 ? 22.426 -24.503 -4.119 1.00 46.66 454 ILE A O 1
ATOM 3620 N N . GLY A 1 455 ? 23.722 -23.212 -2.823 1.00 46.81 455 GLY A N 1
ATOM 3621 C CA . GLY A 1 455 ? 24.571 -22.728 -3.918 1.00 46.81 455 GLY A CA 1
ATOM 3622 C C . GLY A 1 455 ? 25.335 -23.848 -4.634 1.00 46.81 455 GLY A C 1
ATOM 3623 O O . GLY A 1 455 ? 25.403 -23.867 -5.863 1.00 46.81 455 GLY A O 1
ATOM 3624 N N . SER A 1 456 ? 25.862 -24.817 -3.884 1.00 50.28 456 SER A N 1
ATOM 3625 C CA . SER A 1 456 ? 26.565 -25.979 -4.444 1.00 50.28 456 SER A CA 1
ATOM 3626 C C . SER A 1 456 ? 25.618 -26.930 -5.182 1.00 50.28 456 SER A C 1
ATOM 3628 O O . SER A 1 456 ? 25.938 -27.396 -6.273 1.00 50.28 456 SER A O 1
ATOM 3630 N N . SER A 1 457 ? 24.418 -27.153 -4.637 1.00 51.03 457 SER A N 1
ATOM 3631 C CA . SER A 1 457 ? 23.396 -28.013 -5.252 1.00 51.03 457 SER A CA 1
ATOM 3632 C C . SER A 1 457 ? 22.856 -27.429 -6.562 1.00 51.03 457 SER A C 1
ATOM 3634 O O . SER A 1 457 ? 22.619 -28.162 -7.517 1.00 51.03 457 SER A O 1
ATOM 3636 N N . LEU A 1 458 ? 22.700 -26.102 -6.633 1.00 47.75 458 LEU A N 1
ATOM 3637 C CA . LEU A 1 458 ? 22.269 -25.406 -7.848 1.00 47.75 458 LEU A CA 1
ATOM 3638 C C . LEU A 1 458 ? 23.328 -25.443 -8.963 1.00 47.75 458 LEU A C 1
ATOM 3640 O O . LEU A 1 458 ? 22.949 -25.511 -10.129 1.00 47.75 458 LEU A O 1
ATOM 3644 N N . ASN A 1 459 ? 24.626 -25.440 -8.627 1.00 49.00 459 ASN A N 1
ATOM 3645 C CA . ASN A 1 459 ? 25.698 -25.650 -9.613 1.00 49.00 459 ASN A CA 1
ATOM 3646 C C . ASN A 1 459 ? 25.668 -27.067 -10.176 1.00 49.00 459 ASN A C 1
ATOM 3648 O O . ASN A 1 459 ? 25.658 -27.235 -11.387 1.00 49.00 459 ASN A O 1
ATOM 3652 N N . LEU A 1 460 ? 25.564 -28.071 -9.302 1.00 56.62 460 LEU A N 1
ATOM 3653 C CA . LEU A 1 460 ? 25.505 -29.468 -9.729 1.00 56.62 460 LEU A CA 1
ATOM 3654 C C . LEU A 1 460 ? 24.317 -29.715 -10.675 1.00 56.62 460 LEU A C 1
ATOM 3656 O O . LEU A 1 460 ? 24.437 -30.416 -11.673 1.00 56.62 460 LEU A O 1
ATOM 3660 N N . TYR A 1 461 ? 23.173 -29.091 -10.381 1.00 46.03 461 TYR A N 1
ATOM 3661 C CA . TYR A 1 461 ? 21.982 -29.167 -11.221 1.00 46.03 461 TYR A CA 1
ATOM 3662 C C . TYR A 1 461 ? 22.147 -28.438 -12.565 1.00 46.03 461 TYR A C 1
ATOM 3664 O O . TYR A 1 461 ? 21.649 -28.914 -13.581 1.00 46.03 461 TYR A O 1
ATOM 3672 N N . ALA A 1 462 ? 22.859 -27.308 -12.592 1.00 50.72 462 ALA A N 1
ATOM 3673 C CA . ALA A 1 462 ? 23.189 -26.615 -13.836 1.00 50.72 462 ALA A CA 1
ATOM 3674 C C . ALA A 1 462 ? 24.128 -27.456 -14.716 1.00 50.72 462 ALA A C 1
ATOM 3676 O O . ALA A 1 462 ? 23.859 -27.619 -15.902 1.00 50.72 462 ALA A O 1
ATOM 3677 N N . ASP A 1 463 ? 25.158 -28.063 -14.124 1.00 55.91 463 ASP A N 1
ATOM 3678 C CA . ASP A 1 463 ? 26.104 -28.927 -14.836 1.00 55.91 463 ASP A CA 1
ATOM 3679 C C . ASP A 1 463 ? 25.400 -30.164 -15.424 1.00 55.91 463 ASP A C 1
ATOM 3681 O O . ASP A 1 463 ? 25.694 -30.584 -16.543 1.00 55.91 463 ASP A O 1
ATOM 3685 N N . MET A 1 464 ? 24.413 -30.721 -14.714 1.00 58.59 464 MET A N 1
ATOM 3686 C CA . MET A 1 464 ? 23.579 -31.826 -15.206 1.00 58.59 464 MET A CA 1
ATOM 3687 C C . MET A 1 464 ? 22.670 -31.438 -16.381 1.00 58.59 464 MET A C 1
ATOM 3689 O O . MET A 1 464 ? 22.387 -32.282 -17.224 1.00 58.59 464 MET A O 1
ATOM 3693 N N . LEU A 1 465 ? 22.204 -30.187 -16.447 1.00 46.78 465 LEU A N 1
ATOM 3694 C CA . LEU A 1 465 ? 21.396 -29.688 -17.567 1.00 46.78 465 LEU A CA 1
ATOM 3695 C C . LEU A 1 465 ? 22.241 -29.337 -18.799 1.00 46.78 465 LEU A C 1
ATOM 3697 O O . LEU A 1 465 ? 21.719 -29.344 -19.906 1.00 46.78 465 LEU A O 1
ATOM 3701 N N . GLU A 1 466 ? 23.523 -29.014 -18.615 1.00 49.72 466 GLU A N 1
ATOM 3702 C CA . GLU A 1 466 ? 24.454 -28.704 -19.710 1.00 49.72 466 GLU A CA 1
ATOM 3703 C C . GLU A 1 466 ? 25.155 -29.957 -20.273 1.00 49.72 466 GLU A C 1
ATOM 3705 O O . GLU A 1 466 ? 25.706 -29.911 -21.372 1.00 49.72 466 GLU A O 1
ATOM 3710 N N . SER A 1 467 ? 25.130 -31.077 -19.540 1.00 51.25 467 SER A N 1
ATOM 3711 C CA . SER A 1 467 ? 25.736 -32.362 -19.933 1.00 51.25 467 SER A CA 1
ATOM 3712 C C . SER A 1 467 ? 24.740 -33.408 -20.459 1.00 51.25 467 SER A C 1
ATOM 3714 O O . SER A 1 467 ? 25.144 -34.545 -20.718 1.00 51.25 467 SER A O 1
ATOM 3716 N N . GLY A 1 468 ? 23.468 -33.029 -20.634 1.00 41.62 468 GLY A N 1
ATOM 3717 C CA . GLY A 1 468 ? 22.394 -33.852 -21.206 1.00 41.62 468 GLY A CA 1
ATOM 3718 C C . GLY A 1 468 ? 21.950 -33.377 -22.579 1.00 41.62 468 GLY A C 1
ATOM 3719 O O . GLY A 1 468 ? 21.580 -32.187 -22.682 1.00 41.62 468 GLY A O 1
#